Protein AF-A0A7S2EBJ3-F1 (afdb_monomer)

pLDDT: mean 84.93, std 12.0, range [32.0, 98.25]

Sequence (428 aa):
MPPTGQASFTHSSSFVRSVCSQDNLLTANGTSSCQDVCVPASGCDPLGNDAFVSDDVRSCVAYSACHTVTGDGIAPAPSNISLICSAEVVAEDPLACEEACAPAACCHADNEFERCHIKQFLTCLDYAHCQNLRNSTKVVPAPPDIDEICGIDRDNNAECISTCMEAACCLIPPDTAGSCLHSDFISCATYAWCGGLFLPPINSAVEPPPDNLTDICSLDNIFMQSENRNKCVEACEEAACCGSLIGNCFEDDPFGCMEYAPCAALPLTGGSLSHAPDNLTEMCSLETLTSAPGAGDNCANACEDAMCCVAPGDENCLDDGNFLACSEYLVCATLLIEGGGLEDPPENITDVCSWDNVQDAEGCAECRNLCNTASCCVTLGEGNCLAGNLETCAKWALSPCVLSSLCKEDEDDTPSLPPDHLPPTGQA

Foldseek 3Di:
DPPPPQQDLDDFLLRLCVLLALVLCVDPVSVVSNVVNCVSLQLLQLQDLNNPCQPPLPSSLSNLSSLVVVPPVQRFQHSCLCVCLPLVNCVVPVPSNCVSCVSPVLLQDLDPVSHCCLVRVSRSSRNLSSVSVHPPDQAHAADSRLCVQCDPPNVPRPSNVVRLVSQVLQQDQLPDPSRCCVVRVSSSSNNVSNDRSVQDNACPQFHAADSCLLVLLPPVQVVPDLVSLVVNCVSCVRLPLCPDPPNNCCSVHVSNNSNNVSSVCSLQAAAPDRAQDPCLCVLLPPCNVPPDPCSLVVNCVSCVRPVLCLDDDPSNCCVVSHVNRSVRSVSSVLNVQPCPPQDAQDPCLQVLLPPVQCVDPVSLVSNQVSLVSVVLLVDDDDSNNCSPCVVRSVNSVPGSSVCSVVRDDPPPPPPPPDDDDDDDDDDD

Organism: Trieres chinensis (NCBI:txid1514140)

Secondary structure (DSSP, 8-state):
---TT-----S-HHHHHHHTSHHHHTSHHHHHHHHHHHGGGTT--TTSTT--TTT-HHHHHHTGGGHHHHT-SPPPPPTTHHHHT-HHHHHH-HHHHHHHHGGGGGGG-SSGGG--TTTTHHHHHHTGGGGGGSTT--SPPPPTTHHHHHSTTGGG-HHHHHHHHTTGGGGS-TTSTT--TTTTHHHHHHGGGGS---PPPTTSSSPPPPTTHHHHT-HHHHHH-HHHHHHHHHHTGGGGGGG-SSS-TTTT-HHHHHHTGGGGGGGGS-TTPPPPPTTHHHHTSHHHHHHSTTHHHHHHHHHGGGGGGT--GGG-TIIIIIHHHHHHGGGGGGTS------PPPPTTHHHHTSTTTTTSHHHHHHHHHHHHTTGGGT--STT--TTTSHHHHHHHHHSGGGGGGGSPP-TT---------PPP----

Mean predicted aligned error: 12.34 Å

Radius of gyration: 32.13 Å; Cα contacts (8 Å, |Δi|>4): 613; chains: 1; bounding box: 65×88×96 Å

Structure (mmCIF, N/CA/C/O backbone):
data_AF-A0A7S2EBJ3-F1
#
_entry.id   AF-A0A7S2EBJ3-F1
#
loop_
_atom_site.group_PDB
_atom_site.id
_atom_site.type_symbol
_atom_site.label_atom_id
_atom_site.label_alt_id
_atom_site.label_comp_id
_atom_site.label_asym_id
_atom_site.label_entity_id
_atom_site.label_seq_id
_atom_site.pdbx_PDB_ins_code
_atom_site.Cartn_x
_atom_site.Cartn_y
_atom_site.Cartn_z
_atom_site.occupancy
_atom_site.B_iso_or_equiv
_atom_site.auth_seq_id
_atom_site.auth_comp_id
_atom_site.auth_asym_id
_atom_site.auth_atom_id
_atom_site.pdbx_PDB_model_num
ATOM 1 N N . MET A 1 1 ? -1.471 25.233 33.394 1.00 32.00 1 MET A N 1
ATOM 2 C CA . MET A 1 1 ? -2.023 25.456 32.046 1.00 32.00 1 MET A CA 1
ATOM 3 C C . MET A 1 1 ? -1.867 24.130 31.332 1.00 32.00 1 MET A C 1
ATOM 5 O O . MET A 1 1 ? -0.747 23.631 31.371 1.00 32.00 1 MET A O 1
ATOM 9 N N . PRO A 1 2 ? -2.944 23.503 30.833 1.00 34.84 2 PRO A N 1
ATOM 10 C CA . PRO A 1 2 ? -2.792 22.332 29.974 1.00 34.84 2 PRO A CA 1
ATOM 11 C C . PRO A 1 2 ? -1.906 22.719 28.778 1.00 34.84 2 PRO A C 1
ATOM 13 O O . PRO A 1 2 ? -1.933 23.895 28.390 1.00 34.84 2 PRO A O 1
ATOM 16 N N . PRO A 1 3 ? -1.080 21.800 28.250 1.00 45.69 3 PRO A N 1
ATOM 17 C CA . PRO A 1 3 ? -0.316 22.065 27.039 1.00 45.69 3 PRO A CA 1
ATOM 18 C C . PRO A 1 3 ? -1.287 22.554 25.958 1.00 45.69 3 PRO A C 1
ATOM 20 O O . PRO A 1 3 ? -2.321 21.941 25.697 1.00 45.69 3 PRO A O 1
ATOM 23 N N . THR A 1 4 ? -1.012 23.733 25.411 1.00 43.88 4 THR A N 1
ATOM 24 C CA . THR A 1 4 ? -1.766 24.312 24.300 1.00 43.88 4 THR A CA 1
ATOM 25 C C . THR A 1 4 ? -1.615 23.388 23.097 1.00 43.88 4 THR A C 1
ATOM 27 O O . THR A 1 4 ? -0.557 23.409 22.481 1.00 43.88 4 THR A O 1
ATOM 30 N N . GLY A 1 5 ? -2.625 22.564 22.801 1.00 57.81 5 GLY A N 1
ATOM 31 C CA . GLY A 1 5 ? -2.615 21.713 21.606 1.00 57.81 5 GLY A CA 1
ATOM 32 C C . GLY A 1 5 ? -3.406 20.406 21.669 1.00 57.81 5 GLY A C 1
ATOM 33 O O . GLY A 1 5 ? -3.623 19.823 20.619 1.00 57.81 5 GLY A O 1
ATOM 34 N N . GLN A 1 6 ? -3.873 19.938 22.835 1.00 60.25 6 GLN A N 1
ATOM 35 C CA . GLN A 1 6 ? -4.637 18.681 22.872 1.00 60.25 6 GLN A CA 1
ATOM 36 C C . GLN A 1 6 ? -5.977 18.824 22.138 1.00 60.25 6 GLN A C 1
ATOM 38 O O . GLN A 1 6 ? -6.836 19.615 22.544 1.00 60.25 6 GLN A O 1
ATOM 43 N N . ALA A 1 7 ? -6.138 18.058 21.057 1.00 65.19 7 ALA A N 1
ATOM 44 C CA . ALA A 1 7 ? -7.400 17.920 20.351 1.00 65.19 7 ALA A CA 1
ATOM 45 C C . ALA A 1 7 ? -8.466 17.393 21.322 1.00 65.19 7 ALA A C 1
ATOM 47 O O . ALA A 1 7 ? -8.258 16.422 22.046 1.00 65.19 7 ALA A O 1
ATOM 48 N N . SER A 1 8 ? -9.611 18.073 21.378 1.00 78.44 8 SER A N 1
ATOM 49 C CA . SER A 1 8 ? -10.743 17.636 22.192 1.00 78.44 8 SER A CA 1
ATOM 50 C C . SER A 1 8 ? -11.652 16.770 21.329 1.00 78.44 8 SER A C 1
ATOM 52 O O . SER A 1 8 ? -12.501 17.292 20.605 1.00 78.44 8 SER A O 1
ATOM 54 N N . PHE A 1 9 ? -11.502 15.454 21.424 1.00 82.81 9 PHE A N 1
ATOM 55 C CA . PHE A 1 9 ? -12.440 14.501 20.837 1.00 82.81 9 PHE A CA 1
ATOM 56 C C . PHE A 1 9 ? -13.727 14.508 21.671 1.00 82.81 9 PHE A C 1
ATOM 58 O O . PHE A 1 9 ? -13.716 14.208 22.863 1.00 82.81 9 PHE A O 1
ATOM 65 N N . THR A 1 10 ? -14.829 14.975 21.081 1.00 88.00 10 THR A N 1
ATOM 66 C CA . THR A 1 10 ? -16.096 15.227 21.806 1.00 88.00 10 THR A CA 1
ATOM 67 C C . THR A 1 10 ? -17.260 14.379 21.314 1.00 88.00 10 THR A C 1
ATOM 69 O O . THR A 1 10 ? -18.351 14.451 21.881 1.00 88.00 10 THR A O 1
ATOM 72 N N . HIS A 1 11 ? -17.037 13.577 20.277 1.00 90.38 11 HIS A N 1
ATOM 73 C CA . HIS A 1 11 ? -18.060 12.766 19.639 1.00 90.38 11 HIS A CA 1
ATOM 74 C C . HIS A 1 11 ? -17.779 11.279 19.843 1.00 90.38 11 HIS A C 1
ATOM 76 O O . HIS A 1 11 ? -16.619 10.873 19.850 1.00 90.38 11 HIS A O 1
ATOM 82 N N . SER A 1 12 ? -18.843 10.487 20.009 1.00 89.69 12 SER A N 1
ATOM 83 C CA . SER A 1 12 ? -18.741 9.028 19.991 1.00 89.69 12 SER A CA 1
ATOM 84 C C . SER A 1 12 ? -18.505 8.525 18.572 1.00 89.69 12 SER A C 1
ATOM 86 O O . SER A 1 12 ? -18.862 9.186 17.589 1.00 89.69 12 SER A O 1
ATOM 88 N N . SER A 1 13 ? -17.946 7.328 18.465 1.00 89.19 13 SER A N 1
ATOM 89 C CA . SER A 1 13 ? -17.693 6.669 17.184 1.00 89.19 13 SER A CA 1
ATOM 90 C C . SER A 1 13 ? -18.982 6.465 16.372 1.00 89.19 13 SER A C 1
ATOM 92 O O . SER A 1 13 ? -19.021 6.722 15.165 1.00 89.19 13 SER A O 1
ATOM 94 N N . SER A 1 14 ? -20.082 6.118 17.049 1.00 90.00 14 SER A N 1
ATOM 95 C CA . SER A 1 14 ? -21.413 5.962 16.454 1.00 90.00 14 SER A CA 1
ATOM 96 C C . SER A 1 14 ? -21.932 7.271 15.842 1.00 90.00 14 SER A C 1
ATOM 98 O O . SER A 1 14 ? -22.509 7.269 14.749 1.00 90.00 14 SER A O 1
ATOM 100 N N . PHE A 1 15 ? -21.681 8.410 16.500 1.00 93.38 15 PHE A N 1
ATOM 101 C CA . PHE A 1 15 ? -22.033 9.729 15.984 1.00 93.38 15 PHE A CA 1
ATOM 102 C C . PHE A 1 15 ? -21.209 10.071 14.744 1.00 93.38 15 PHE A C 1
ATOM 104 O O . PHE A 1 15 ? -21.789 10.474 13.733 1.00 93.38 15 PHE A O 1
ATOM 111 N N . VAL A 1 16 ? -19.885 9.889 14.798 1.00 92.69 16 VAL A N 1
ATOM 112 C CA . VAL A 1 16 ? -18.996 10.193 13.665 1.00 92.69 16 VAL A CA 1
ATOM 113 C C . VAL A 1 16 ? -19.380 9.347 12.450 1.00 92.69 16 VAL A C 1
ATOM 115 O O . VAL A 1 16 ? -19.614 9.904 11.379 1.00 92.69 16 VAL A O 1
ATOM 118 N N . ARG A 1 17 ? -19.573 8.032 12.621 1.00 91.12 17 ARG A N 1
ATOM 119 C CA . ARG A 1 17 ? -20.041 7.131 11.552 1.00 91.12 17 ARG A CA 1
ATOM 120 C C . ARG A 1 17 ? -21.394 7.524 10.985 1.00 91.12 17 ARG A C 1
ATOM 122 O O . ARG A 1 17 ? -21.595 7.457 9.778 1.00 91.12 17 ARG A O 1
ATOM 129 N N . SER A 1 18 ? -22.328 7.946 11.832 1.00 93.44 18 SER A N 1
ATOM 130 C CA . SER A 1 18 ? -23.633 8.415 11.368 1.00 93.44 18 SER A CA 1
ATOM 131 C C . SER A 1 18 ? -23.480 9.644 10.470 1.00 93.44 18 SER A C 1
ATOM 133 O O . SER A 1 18 ? -23.968 9.644 9.337 1.00 93.44 18 SER A O 1
ATOM 135 N N . VAL A 1 19 ? -22.746 10.665 10.921 1.00 95.38 19 VAL A N 1
ATOM 136 C CA . VAL A 1 19 ? -22.535 11.911 10.164 1.00 95.38 19 VAL A CA 1
ATOM 137 C C . VAL A 1 19 ? -21.748 11.670 8.872 1.00 95.38 19 VAL A C 1
ATOM 139 O O . VAL A 1 19 ? -22.113 12.226 7.837 1.00 95.38 19 VAL A O 1
ATOM 142 N N . CYS A 1 20 ? -20.727 10.815 8.916 1.00 94.81 20 CYS A N 1
ATOM 143 C CA . CYS A 1 20 ? -19.852 10.480 7.790 1.00 94.81 20 CYS A CA 1
ATOM 144 C C . CYS A 1 20 ? -20.298 9.241 6.995 1.00 94.81 20 CYS A C 1
ATOM 146 O O . CYS A 1 20 ? -19.539 8.716 6.187 1.00 94.81 20 CYS A O 1
ATOM 148 N N . SER A 1 21 ? -21.532 8.771 7.196 1.00 93.62 21 SER A N 1
ATOM 149 C CA . SER A 1 21 ? -22.077 7.639 6.443 1.00 93.62 21 SER A CA 1
ATOM 150 C C . SER A 1 21 ? -22.214 7.964 4.957 1.00 93.62 21 SER A C 1
ATOM 152 O O . SER A 1 21 ? -22.453 9.113 4.571 1.00 93.62 21 SER A O 1
ATOM 154 N N . GLN A 1 22 ? -22.136 6.928 4.118 1.00 91.81 22 GLN A N 1
ATOM 155 C CA . GLN A 1 22 ? -22.262 7.056 2.666 1.00 91.81 22 GLN A CA 1
ATOM 156 C C . GLN A 1 22 ? -23.508 7.861 2.258 1.00 91.81 22 GLN A C 1
ATOM 158 O O . GLN A 1 22 ? -23.404 8.798 1.468 1.00 91.81 22 GLN A O 1
ATOM 163 N N . ASP A 1 23 ? -24.664 7.559 2.853 1.00 91.94 23 ASP A N 1
ATOM 164 C CA . ASP A 1 23 ? -25.930 8.245 2.571 1.00 91.94 23 ASP A CA 1
ATOM 165 C C . ASP A 1 23 ? -25.875 9.746 2.886 1.00 91.94 23 ASP A C 1
ATOM 167 O O . ASP A 1 23 ? -26.394 10.568 2.124 1.00 91.94 23 ASP A O 1
ATOM 171 N N . ASN A 1 24 ? -25.222 10.127 3.987 1.00 93.56 24 ASN A N 1
ATOM 172 C CA . ASN A 1 24 ? -25.083 11.530 4.364 1.00 93.56 24 ASN A CA 1
ATOM 173 C C . ASN A 1 24 ? -24.089 12.262 3.461 1.00 93.56 24 ASN A C 1
ATOM 175 O O . ASN A 1 24 ? -24.371 13.398 3.058 1.00 93.56 24 ASN A O 1
ATOM 179 N N . LEU A 1 25 ? -22.978 11.623 3.081 1.00 93.00 25 LEU A N 1
ATOM 180 C CA . LEU A 1 25 ? -21.975 12.212 2.188 1.00 93.00 25 LEU A CA 1
ATOM 181 C C . LEU A 1 25 ? -22.533 12.534 0.793 1.00 93.00 25 LEU A C 1
ATOM 183 O O . LEU A 1 25 ? -22.094 13.503 0.177 1.00 93.00 25 LEU A O 1
ATOM 187 N N . LEU A 1 26 ? -23.562 11.818 0.325 1.00 92.19 26 LEU A N 1
ATOM 188 C CA . LEU A 1 26 ? -24.265 12.141 -0.928 1.00 92.19 26 LEU A CA 1
ATOM 189 C C . LEU A 1 26 ? -25.031 13.476 -0.879 1.00 92.19 26 LEU A C 1
ATOM 191 O O . LEU A 1 26 ? -25.482 13.979 -1.913 1.00 92.19 26 LEU A O 1
ATOM 195 N N . THR A 1 27 ? -25.195 14.072 0.304 1.00 94.06 27 THR A N 1
ATOM 196 C CA . THR A 1 27 ? -25.842 15.374 0.475 1.00 94.06 27 THR A CA 1
ATOM 197 C C . THR A 1 27 ? -24.808 16.490 0.633 1.00 94.06 27 THR A C 1
ATOM 199 O O . THR A 1 27 ? -23.794 16.342 1.313 1.00 94.06 27 THR A O 1
ATOM 202 N N . ALA A 1 28 ? -25.101 17.668 0.069 1.00 90.00 28 ALA A N 1
ATOM 203 C CA . ALA A 1 28 ? -24.218 18.834 0.188 1.00 90.00 28 ALA A CA 1
ATOM 204 C C . ALA A 1 28 ? -23.959 19.237 1.655 1.00 90.00 28 ALA A C 1
ATOM 206 O O . ALA A 1 28 ? -22.855 19.640 2.007 1.00 90.00 28 ALA A O 1
ATOM 207 N N . ASN A 1 29 ? -24.971 19.095 2.519 1.00 95.12 29 ASN A N 1
ATOM 208 C CA . ASN A 1 29 ? -24.838 19.404 3.941 1.00 95.12 29 ASN A CA 1
ATOM 209 C C . ASN A 1 29 ? -24.078 18.313 4.704 1.00 95.12 29 ASN A C 1
ATOM 211 O O . ASN A 1 29 ? -23.363 18.640 5.647 1.00 95.12 29 ASN A O 1
ATOM 215 N N . GLY A 1 30 ? -24.228 17.041 4.327 1.00 94.44 30 GLY A N 1
ATOM 216 C CA . GLY A 1 30 ? -23.576 15.932 5.018 1.00 94.44 30 GLY A CA 1
ATOM 217 C C . GLY A 1 30 ? -22.070 15.907 4.791 1.00 94.44 30 GLY A C 1
ATOM 218 O O . GLY A 1 30 ? -21.341 15.729 5.758 1.00 94.44 30 GLY A O 1
ATOM 219 N N . THR A 1 31 ? -21.589 16.231 3.582 1.00 92.31 31 THR A N 1
ATOM 220 C CA . THR A 1 31 ? -20.141 16.411 3.343 1.00 92.31 31 THR A CA 1
ATOM 221 C C . THR A 1 31 ? -19.555 17.494 4.259 1.00 92.31 31 THR A C 1
ATOM 223 O O . THR A 1 31 ? -18.574 17.244 4.952 1.00 92.31 31 THR A O 1
ATOM 226 N N . SER A 1 32 ? -20.187 18.675 4.324 1.00 94.38 32 SER A N 1
ATOM 227 C CA . SER A 1 32 ? -19.735 19.765 5.207 1.00 94.38 32 SER A CA 1
ATOM 228 C C . SER A 1 32 ? -19.814 19.377 6.685 1.00 94.38 32 SER A C 1
ATOM 230 O O . SER A 1 32 ? -18.916 19.695 7.451 1.00 94.38 32 SER A O 1
ATOM 232 N N . SER A 1 33 ? -20.873 18.669 7.086 1.00 95.62 33 SER A N 1
ATOM 233 C CA . SER A 1 33 ? -21.053 18.239 8.477 1.00 95.62 33 SER A CA 1
ATOM 234 C C . SER A 1 33 ? -20.004 17.205 8.884 1.00 95.62 33 SER A C 1
ATOM 236 O O . SER A 1 33 ? -19.474 17.283 9.987 1.00 95.62 33 SER A O 1
ATOM 238 N N . CYS A 1 34 ? -19.683 16.258 7.998 1.00 95.19 34 CYS A N 1
ATOM 239 C CA . CYS A 1 34 ? -18.615 15.291 8.226 1.00 95.19 34 CYS A CA 1
ATOM 240 C C . CYS A 1 34 ? -17.259 16.000 8.323 1.00 95.19 34 CYS A C 1
ATOM 242 O O . CYS A 1 34 ? -16.549 15.796 9.300 1.00 95.19 34 CYS A O 1
ATOM 244 N N . GLN A 1 35 ? -16.944 16.917 7.401 1.00 93.19 35 GLN A N 1
ATOM 245 C CA . GLN A 1 35 ? -15.727 17.736 7.469 1.00 93.19 35 GLN A CA 1
ATOM 246 C C . GLN A 1 35 ? -15.584 18.465 8.810 1.00 93.19 35 GLN A C 1
ATOM 248 O O . GLN A 1 35 ? -14.528 18.381 9.432 1.00 93.19 35 GLN A O 1
ATOM 253 N N . ASP A 1 36 ? -16.649 19.120 9.281 1.00 93.50 36 ASP A N 1
ATOM 254 C CA . ASP A 1 36 ? -16.650 19.854 10.550 1.00 93.50 36 ASP A CA 1
ATOM 255 C C . ASP A 1 36 ? -16.412 18.929 11.754 1.00 93.50 36 ASP A C 1
ATOM 257 O O . ASP A 1 36 ? -15.633 19.256 12.653 1.00 93.50 36 ASP A O 1
ATOM 261 N N . VAL A 1 37 ? -17.059 17.759 11.768 1.00 94.12 37 VAL A N 1
ATOM 262 C CA . VAL A 1 37 ? -16.893 16.755 12.829 1.00 94.12 37 VAL A CA 1
ATOM 263 C C . VAL A 1 37 ? -15.497 16.143 12.798 1.00 94.12 37 VAL A C 1
ATOM 265 O O . VAL A 1 37 ? -14.966 15.839 13.859 1.00 94.12 37 VAL A O 1
ATOM 268 N N . CYS A 1 38 ? -14.885 16.011 11.623 1.00 93.12 38 CYS A N 1
ATOM 269 C CA . CYS A 1 38 ? -13.584 15.376 11.431 1.00 93.12 38 CYS A CA 1
ATOM 270 C C . CYS A 1 38 ? -12.379 16.295 11.663 1.00 93.12 38 CYS A C 1
ATOM 272 O O . CYS A 1 38 ? -11.256 15.799 11.695 1.00 93.12 38 CYS A O 1
ATOM 274 N N . VAL A 1 39 ? -12.574 17.602 11.889 1.00 90.19 39 VAL A N 1
ATOM 275 C CA . VAL A 1 39 ? -11.471 18.539 12.192 1.00 90.19 39 VAL A CA 1
ATOM 276 C C . VAL A 1 39 ? -10.557 18.046 13.327 1.00 90.19 39 VAL A C 1
ATOM 278 O O . VAL A 1 39 ? -9.344 18.100 13.150 1.00 90.19 39 VAL A O 1
ATOM 281 N N . PRO A 1 40 ? -11.058 17.530 14.470 1.00 86.62 40 PRO A N 1
ATOM 282 C CA . PRO A 1 40 ? -10.191 17.024 15.538 1.00 86.62 40 PRO A CA 1
ATOM 283 C C . PRO A 1 40 ? -9.366 15.794 15.137 1.00 86.62 40 PRO A C 1
ATOM 285 O O . PRO A 1 40 ? -8.341 15.532 15.756 1.00 86.62 40 PRO A O 1
ATOM 288 N N . ALA A 1 41 ? -9.806 15.049 14.119 1.00 84.50 41 ALA A N 1
ATOM 289 C CA . ALA A 1 41 ? -9.150 13.842 13.628 1.00 84.50 41 ALA A CA 1
ATOM 290 C C . ALA A 1 41 ? -8.178 14.102 12.470 1.00 84.50 41 ALA A C 1
ATOM 292 O O . ALA A 1 41 ? -7.616 13.153 11.933 1.00 84.50 41 ALA A O 1
ATOM 293 N N . SER A 1 42 ? -7.920 15.359 12.093 1.00 81.25 42 SER A N 1
ATOM 294 C CA . SER A 1 42 ? -6.947 15.664 11.035 1.00 81.25 42 SER A CA 1
ATOM 295 C C . SER A 1 42 ? -5.528 15.177 11.361 1.00 81.25 42 SER A C 1
ATOM 297 O O . SER A 1 42 ? -4.755 14.930 10.446 1.00 81.25 42 SER A O 1
ATOM 299 N N . GLY A 1 43 ? -5.195 15.020 12.649 1.00 78.06 43 GLY A N 1
ATOM 300 C CA . GLY A 1 43 ? -3.929 14.441 13.121 1.00 78.06 43 GLY A CA 1
ATOM 301 C C . GLY A 1 43 ? -3.980 12.931 13.391 1.00 78.06 43 GLY A C 1
ATOM 302 O O . GLY A 1 43 ? -3.038 12.392 13.967 1.00 78.06 43 GLY A O 1
ATOM 303 N N . CYS A 1 44 ? -5.082 12.258 13.044 1.00 78.19 44 CYS A N 1
ATOM 304 C CA . CYS A 1 44 ? -5.231 10.809 13.194 1.00 78.19 44 CYS A CA 1
ATOM 305 C C . CYS A 1 44 ? -4.778 10.019 11.969 1.00 78.19 44 CYS A C 1
ATOM 307 O O . CYS A 1 44 ? -4.740 8.792 12.034 1.00 78.19 44 CYS A O 1
ATOM 309 N N . ASP A 1 45 ? -4.464 10.700 10.867 1.00 73.56 45 ASP A N 1
ATOM 310 C CA . ASP A 1 45 ? -3.770 10.083 9.748 1.00 73.56 45 ASP A CA 1
ATOM 311 C C . ASP A 1 45 ? -2.309 9.862 10.163 1.00 73.56 45 ASP A C 1
ATOM 313 O O . ASP A 1 45 ? -1.590 10.851 10.344 1.00 73.56 45 ASP A O 1
ATOM 317 N N . PRO A 1 46 ? -1.856 8.607 10.344 1.00 64.00 46 PRO A N 1
ATOM 318 C CA . PRO A 1 46 ? -0.461 8.344 10.670 1.00 64.00 46 PRO A CA 1
ATOM 319 C C . PRO A 1 46 ? 0.511 8.860 9.599 1.00 64.00 46 PRO A C 1
ATOM 321 O O . PRO A 1 46 ? 1.689 9.025 9.892 1.00 64.00 46 PRO A O 1
ATOM 324 N N . LEU A 1 47 ? 0.030 9.131 8.380 1.00 61.00 47 LEU A N 1
ATOM 325 C CA . LEU A 1 47 ? 0.838 9.646 7.274 1.00 61.00 47 LEU A CA 1
ATOM 326 C C . LEU A 1 47 ? 0.755 11.175 7.136 1.00 61.00 47 LEU A C 1
ATOM 328 O O . LEU A 1 47 ? 1.386 11.753 6.249 1.00 61.00 47 LEU A O 1
ATOM 332 N N . GLY A 1 48 ? -0.047 11.841 7.971 1.00 66.06 48 GLY A N 1
ATOM 333 C CA . GLY A 1 48 ? -0.200 13.290 7.964 1.00 66.06 48 GLY A CA 1
ATOM 334 C C . GLY A 1 48 ? 0.988 14.003 8.617 1.00 66.06 48 GLY A C 1
ATOM 335 O O . GLY A 1 48 ? 1.550 13.532 9.599 1.00 66.06 48 GLY A O 1
ATOM 336 N N . ASN A 1 49 ? 1.325 15.201 8.128 1.00 55.81 49 ASN A N 1
ATOM 337 C CA . ASN A 1 49 ? 2.427 16.027 8.658 1.00 55.81 49 ASN A CA 1
ATOM 338 C C . ASN A 1 49 ? 2.269 16.453 10.133 1.00 55.81 49 ASN A C 1
ATOM 340 O O . ASN A 1 49 ? 3.229 16.921 10.734 1.00 55.81 49 ASN A O 1
ATOM 344 N N . ASP A 1 50 ? 1.067 16.312 10.699 1.00 63.12 50 ASP A N 1
ATOM 345 C CA . ASP A 1 50 ? 0.721 16.693 12.073 1.00 63.12 50 ASP A CA 1
ATOM 346 C C . ASP A 1 50 ? 0.231 15.475 12.892 1.00 63.12 50 ASP A C 1
ATOM 348 O O . ASP A 1 50 ? -0.678 15.602 13.718 1.00 63.12 50 ASP A O 1
ATOM 352 N N . ALA A 1 51 ? 0.755 14.273 12.622 1.00 59.66 51 ALA A N 1
ATOM 353 C CA . ALA A 1 51 ? 0.300 13.043 13.270 1.00 59.66 51 ALA A CA 1
ATOM 354 C C . ALA A 1 51 ? 0.494 13.094 14.804 1.00 59.66 51 ALA A C 1
ATOM 356 O O . ALA A 1 51 ? 1.611 13.158 15.309 1.00 59.66 51 ALA A O 1
ATOM 357 N N . PHE A 1 52 ? -0.611 13.023 15.558 1.00 66.69 52 PHE A N 1
ATOM 358 C CA . PHE A 1 52 ? -0.627 12.822 17.020 1.00 66.69 52 PHE A CA 1
ATOM 359 C C . PHE A 1 52 ? -1.243 11.471 17.393 1.00 66.69 52 PHE A C 1
ATOM 361 O O . PHE A 1 52 ? -1.712 11.286 18.520 1.00 66.69 52 PHE A O 1
ATOM 368 N N . VAL A 1 53 ? -1.261 10.516 16.454 1.00 62.59 53 VAL A N 1
ATOM 369 C CA . VAL A 1 53 ? -1.763 9.146 16.674 1.00 62.59 53 VAL A CA 1
ATOM 370 C C . VAL A 1 53 ? -1.172 8.547 17.961 1.00 62.59 53 VAL A C 1
ATOM 372 O O . VAL A 1 53 ? -1.837 7.768 18.643 1.00 62.59 53 VAL A O 1
ATOM 375 N N . SER A 1 54 ? 0.025 8.996 18.345 1.00 57.25 54 SER A N 1
ATOM 376 C CA . SER A 1 54 ? 0.748 8.601 19.546 1.00 57.25 54 SER A CA 1
ATOM 377 C C . SER A 1 54 ? 0.036 8.797 20.873 1.00 57.25 54 SER A C 1
ATOM 379 O O . SER A 1 54 ? 0.167 7.964 21.772 1.00 57.25 54 SER A O 1
ATOM 381 N N . ASP A 1 55 ? -0.697 9.895 21.018 1.00 65.62 55 ASP A N 1
ATOM 382 C CA . ASP A 1 55 ? -1.153 10.330 22.335 1.00 65.62 55 ASP A CA 1
ATOM 383 C C . ASP A 1 55 ? -2.541 9.770 22.662 1.00 65.62 55 ASP A C 1
ATOM 385 O O . ASP A 1 55 ? -2.885 9.627 23.840 1.00 65.62 55 ASP A O 1
ATOM 389 N N . ASP A 1 56 ? -3.331 9.423 21.636 1.00 77.81 56 ASP A N 1
ATOM 390 C CA . ASP A 1 56 ? -4.683 8.896 21.814 1.00 77.81 56 ASP A CA 1
ATOM 391 C C . ASP A 1 56 ? -5.210 8.080 20.613 1.00 77.81 56 ASP A C 1
ATOM 393 O O . ASP A 1 56 ? -6.198 8.439 19.964 1.00 77.81 56 ASP A O 1
ATOM 397 N N . VAL A 1 57 ? -4.596 6.918 20.349 1.00 79.25 57 VAL A N 1
ATOM 398 C CA . VAL A 1 57 ? -5.079 5.938 19.349 1.00 79.25 57 VAL A CA 1
ATOM 399 C C . VAL A 1 57 ? -6.579 5.636 19.511 1.00 79.25 57 VAL A C 1
ATOM 401 O O . VAL A 1 57 ? -7.276 5.421 18.522 1.00 79.25 57 VAL A O 1
ATOM 404 N N . ARG A 1 58 ? -7.113 5.656 20.743 1.00 84.00 58 ARG A N 1
ATOM 405 C CA . ARG A 1 58 ? -8.538 5.375 21.014 1.00 84.00 58 ARG A CA 1
ATOM 406 C C . ARG A 1 58 ? -9.443 6.384 20.330 1.00 84.00 58 ARG A C 1
ATOM 408 O O . ARG A 1 58 ? -10.433 6.007 19.698 1.00 84.00 58 ARG A O 1
ATOM 415 N N . SER A 1 59 ? -9.076 7.653 20.447 1.00 84.81 59 SER A N 1
ATOM 416 C CA . SER A 1 59 ? -9.777 8.740 19.787 1.00 84.81 59 SER A CA 1
ATOM 417 C C . SER A 1 59 ? -9.671 8.631 18.269 1.00 84.81 59 SER A C 1
ATOM 419 O O . SER A 1 59 ? -10.676 8.793 17.585 1.00 84.81 59 SER A O 1
ATOM 421 N N . CYS A 1 60 ? -8.517 8.243 17.725 1.00 85.75 60 CYS A N 1
ATOM 422 C CA . CYS A 1 60 ? -8.381 8.050 16.280 1.00 85.75 60 CYS A CA 1
ATOM 423 C C . CYS A 1 60 ? -9.221 6.889 15.734 1.00 85.75 60 CYS A C 1
ATOM 425 O O . CYS A 1 60 ? -9.850 7.032 14.686 1.00 85.75 60 CYS A O 1
ATOM 427 N N . VAL A 1 61 ? -9.333 5.781 16.471 1.00 87.06 61 VAL A N 1
ATOM 428 C CA . VAL A 1 61 ? -10.222 4.662 16.109 1.00 87.06 61 VAL A CA 1
ATOM 429 C C . VAL A 1 61 ? -11.685 5.113 16.039 1.00 87.06 61 VAL A C 1
ATOM 431 O O . VAL A 1 61 ? -12.389 4.769 15.086 1.00 87.06 61 VAL A O 1
ATOM 434 N N . ALA A 1 62 ? -12.133 5.935 16.995 1.00 87.62 62 ALA A N 1
ATOM 435 C CA . ALA A 1 62 ? -13.498 6.467 17.009 1.00 87.62 62 ALA A CA 1
ATOM 436 C C . ALA A 1 62 ? -13.804 7.376 15.803 1.00 87.62 62 ALA A C 1
ATOM 438 O O . ALA A 1 62 ? -14.962 7.530 15.423 1.00 87.62 62 ALA A O 1
ATOM 439 N N . TYR A 1 63 ? -12.773 7.942 15.177 1.00 90.25 63 TYR A N 1
ATOM 440 C CA . TYR A 1 63 ? -12.891 8.833 14.027 1.00 90.25 63 TYR A CA 1
ATOM 441 C C . TYR A 1 63 ? -12.472 8.173 12.705 1.00 90.25 63 TYR A C 1
ATOM 443 O O . TYR A 1 63 ? -12.317 8.868 11.707 1.00 90.25 63 TYR A O 1
ATOM 451 N N . SER A 1 64 ? -12.333 6.844 12.655 1.00 91.06 64 SER A N 1
ATOM 452 C CA . SER A 1 64 ? -11.920 6.109 11.445 1.00 91.06 64 SER A CA 1
ATOM 453 C C . SER A 1 64 ? -12.720 6.487 10.188 1.00 91.06 64 SER A C 1
ATOM 455 O O . SER A 1 64 ? -12.109 6.769 9.162 1.00 91.06 64 SER A O 1
ATOM 457 N N . ALA A 1 65 ? -14.047 6.647 10.280 1.00 92.06 65 ALA A N 1
ATOM 458 C CA . ALA A 1 65 ? -14.922 7.071 9.170 1.00 92.06 65 ALA A CA 1
ATOM 459 C C . ALA A 1 65 ? -14.570 8.441 8.538 1.00 92.06 65 ALA A C 1
ATOM 461 O O . ALA A 1 65 ? -15.019 8.766 7.433 1.00 92.06 65 ALA A O 1
ATOM 462 N N . CYS A 1 66 ? -13.748 9.253 9.210 1.00 92.44 66 CYS A N 1
ATOM 463 C CA . CYS A 1 66 ? -13.234 10.513 8.679 1.00 92.44 66 CYS A CA 1
ATOM 464 C C . CYS A 1 66 ? -12.224 10.340 7.539 1.00 92.44 66 CYS A C 1
ATOM 466 O O . CYS A 1 66 ? -11.928 11.329 6.867 1.00 92.44 66 CYS A O 1
ATOM 468 N N . HIS A 1 67 ? -11.729 9.122 7.281 1.00 90.00 67 HIS A N 1
ATOM 469 C CA . HIS A 1 67 ? -10.828 8.837 6.155 1.00 90.00 67 HIS A CA 1
ATOM 470 C C . HIS A 1 67 ? -11.411 9.317 4.810 1.00 90.00 67 HIS A C 1
ATOM 472 O O . HIS A 1 67 ? -10.705 9.810 3.941 1.00 90.00 67 HIS A O 1
ATOM 478 N N . THR A 1 68 ? -12.736 9.305 4.669 1.00 86.19 68 THR A N 1
ATOM 479 C CA . THR A 1 68 ? -13.429 9.783 3.463 1.00 86.19 68 THR A CA 1
ATOM 480 C C . THR A 1 68 ? -13.183 11.254 3.130 1.00 86.19 68 THR A C 1
ATOM 482 O O . THR A 1 68 ? -13.284 11.661 1.971 1.00 86.19 68 THR A O 1
ATOM 485 N N . VAL A 1 69 ? -12.857 12.072 4.135 1.00 85.06 69 VAL A N 1
ATOM 486 C CA . VAL A 1 69 ? -12.573 13.501 3.967 1.00 85.06 69 VAL A CA 1
ATOM 487 C C . VAL A 1 69 ? -11.153 13.733 3.448 1.00 85.06 69 VAL A C 1
ATOM 489 O O . VAL A 1 69 ? -10.917 14.745 2.785 1.00 85.06 69 VAL A O 1
ATOM 492 N N . THR A 1 70 ? -10.217 12.810 3.698 1.00 75.75 70 THR A N 1
ATOM 493 C CA . THR A 1 70 ? -8.813 12.949 3.273 1.00 75.75 70 THR A CA 1
ATOM 494 C C . THR A 1 70 ? -8.607 12.627 1.791 1.00 75.75 70 THR A C 1
ATOM 496 O O . THR A 1 70 ? -7.560 12.951 1.236 1.00 75.75 70 THR A O 1
ATOM 499 N N . GLY A 1 71 ? -9.634 12.102 1.108 1.00 73.44 71 GLY A N 1
ATOM 500 C CA . GLY A 1 71 ? -9.637 11.948 -0.347 1.00 73.44 71 GLY A CA 1
ATOM 501 C C . GLY A 1 71 ? -8.879 10.719 -0.847 1.00 73.44 71 GLY A C 1
ATOM 502 O O . GLY A 1 71 ? -8.435 10.715 -1.994 1.00 73.44 71 GLY A O 1
ATOM 503 N N . ASP A 1 72 ? -8.776 9.672 -0.025 1.00 78.06 72 ASP A N 1
ATOM 504 C CA . ASP A 1 72 ? -8.217 8.362 -0.399 1.00 78.06 72 ASP A CA 1
ATOM 505 C C . ASP A 1 72 ? -8.971 7.674 -1.560 1.00 78.06 72 ASP A C 1
ATOM 507 O O . ASP A 1 72 ? -8.479 6.712 -2.149 1.00 78.06 72 ASP A O 1
ATOM 511 N N . GLY A 1 73 ? -10.154 8.186 -1.917 1.00 84.50 73 GLY A N 1
ATOM 512 C CA . GLY A 1 73 ? -10.988 7.687 -3.005 1.00 84.50 73 GLY A CA 1
ATOM 513 C C . GLY A 1 73 ? -11.785 6.436 -2.637 1.00 84.50 73 GLY A C 1
ATOM 514 O O . GLY A 1 73 ? -12.487 5.902 -3.500 1.00 84.50 73 GLY A O 1
ATOM 515 N N . ILE A 1 74 ? -11.714 5.987 -1.380 1.00 91.00 74 ILE A N 1
ATOM 516 C CA . ILE A 1 74 ? -12.462 4.836 -0.880 1.00 91.00 74 ILE A CA 1
ATOM 517 C C . ILE A 1 74 ? -13.722 5.341 -0.176 1.00 91.00 74 ILE A C 1
ATOM 519 O O . ILE A 1 74 ? -13.689 6.226 0.676 1.00 91.00 74 ILE A O 1
ATOM 523 N N . ALA A 1 75 ? -14.872 4.793 -0.569 1.00 91.94 75 ALA A N 1
ATOM 524 C CA . ALA A 1 75 ? -16.146 5.116 0.067 1.00 91.94 75 ALA A CA 1
ATOM 525 C C . ALA A 1 75 ? -16.122 4.712 1.557 1.00 91.94 75 ALA A C 1
ATOM 527 O O . ALA A 1 75 ? -15.472 3.719 1.881 1.00 91.94 75 ALA A O 1
ATOM 528 N N . PRO A 1 76 ? -16.844 5.408 2.456 1.00 92.50 76 PRO A N 1
ATOM 529 C CA . PRO A 1 76 ? -16.948 4.969 3.851 1.00 92.50 76 PRO A CA 1
ATOM 530 C C . PRO A 1 76 ? -17.575 3.582 3.926 1.00 92.50 76 PRO A C 1
ATOM 532 O O . PRO A 1 76 ? -18.386 3.219 3.063 1.00 92.50 76 PRO A O 1
ATOM 535 N N . ALA A 1 77 ? -17.265 2.849 4.991 1.00 95.50 77 ALA A N 1
ATOM 536 C CA . ALA A 1 77 ? -17.931 1.588 5.254 1.00 95.50 77 ALA A CA 1
ATOM 537 C C . ALA A 1 77 ? -19.456 1.797 5.381 1.00 95.50 77 ALA A C 1
ATOM 539 O O . ALA A 1 77 ? -19.913 2.797 5.954 1.00 95.50 77 ALA A O 1
ATOM 540 N N . PRO A 1 78 ? -20.285 0.858 4.886 1.00 94.88 78 PRO A N 1
ATOM 541 C CA . PRO A 1 78 ? -21.714 0.881 5.165 1.00 94.88 78 PRO A CA 1
ATOM 542 C C . PRO A 1 78 ? -21.971 0.931 6.676 1.00 94.88 78 PRO A C 1
ATOM 544 O O . PRO A 1 78 ? -21.341 0.215 7.452 1.00 94.88 78 PRO A O 1
ATOM 547 N N . SER A 1 79 ? -22.945 1.725 7.126 1.00 91.94 79 SER A N 1
ATOM 548 C CA . SER A 1 79 ? -23.217 1.894 8.566 1.00 91.94 79 SER A CA 1
ATOM 549 C C . SER A 1 79 ? -23.629 0.596 9.277 1.00 91.94 79 SER A C 1
ATOM 551 O O . SER A 1 79 ? -23.615 0.522 10.501 1.00 91.94 79 SER A O 1
ATOM 553 N N . ASN A 1 80 ? -24.037 -0.419 8.514 1.00 94.25 80 ASN A N 1
ATOM 554 C CA . ASN A 1 80 ? -24.395 -1.754 8.979 1.00 94.25 80 ASN A CA 1
ATOM 555 C C . ASN A 1 80 ? -23.326 -2.812 8.652 1.00 94.25 80 ASN A C 1
ATOM 557 O O . ASN A 1 80 ? -23.638 -4.001 8.705 1.00 94.25 80 ASN A O 1
ATOM 561 N N . ILE A 1 81 ? -22.088 -2.417 8.330 1.00 96.12 81 ILE A N 1
ATOM 562 C CA . ILE A 1 81 ? -21.009 -3.361 8.008 1.00 96.12 81 ILE A CA 1
ATOM 563 C C . ILE A 1 81 ? -20.758 -4.356 9.146 1.00 96.12 81 ILE A C 1
ATOM 565 O O . ILE A 1 81 ? -20.521 -5.526 8.884 1.00 96.12 81 ILE A O 1
ATOM 569 N N . SER A 1 82 ? -20.913 -3.940 10.407 1.00 96.19 82 SER A N 1
ATOM 570 C CA . SER A 1 82 ? -20.795 -4.824 11.575 1.00 96.19 82 SER A CA 1
ATOM 571 C C . SER A 1 82 ? -21.844 -5.936 11.611 1.00 96.19 82 SER A C 1
ATOM 573 O O . SER A 1 82 ? -21.576 -7.022 12.116 1.00 96.19 82 SER A O 1
ATOM 575 N N . LEU A 1 83 ? -23.030 -5.675 11.057 1.00 96.50 83 LEU A N 1
ATOM 576 C CA . LEU A 1 83 ? -24.115 -6.644 10.951 1.00 96.50 83 LEU A CA 1
ATOM 577 C C . LEU A 1 83 ? -23.935 -7.546 9.726 1.00 96.50 83 LEU A C 1
ATOM 579 O O . LEU A 1 83 ? -24.105 -8.752 9.843 1.00 96.50 83 LEU A O 1
ATOM 583 N N . ILE A 1 84 ? -23.605 -6.968 8.565 1.00 97.62 84 ILE A N 1
ATOM 584 C CA . ILE A 1 84 ? -23.410 -7.724 7.314 1.00 97.62 84 ILE A CA 1
ATOM 585 C C . ILE A 1 84 ? -22.199 -8.654 7.436 1.00 97.62 84 ILE A C 1
ATOM 587 O O . ILE A 1 84 ? -22.244 -9.796 6.997 1.00 97.62 84 ILE A O 1
ATOM 591 N N . CYS A 1 85 ? -21.126 -8.165 8.050 1.00 97.88 85 CYS A N 1
ATOM 592 C CA . CYS A 1 85 ? -19.867 -8.877 8.204 1.00 97.88 85 CYS A CA 1
ATOM 593 C C . CYS A 1 85 ? -19.684 -9.445 9.614 1.00 97.88 85 CYS A C 1
ATOM 595 O O . CYS A 1 85 ? -18.551 -9.582 10.072 1.00 97.88 85 CYS A O 1
ATOM 597 N N . SER A 1 86 ? -20.765 -9.760 10.338 1.00 96.69 86 SER A N 1
ATOM 598 C CA . SER A 1 86 ? -20.634 -10.495 11.603 1.00 96.69 86 SER A CA 1
ATOM 599 C C . SER A 1 86 ? -20.097 -11.905 11.333 1.00 96.69 86 SER A C 1
ATOM 601 O O . SER A 1 86 ? -20.314 -12.458 10.254 1.00 96.69 86 SER A O 1
ATOM 603 N N . ALA A 1 87 ? -19.399 -12.505 12.300 1.00 95.06 87 ALA A N 1
ATOM 604 C CA . ALA A 1 87 ? -18.836 -13.846 12.128 1.00 95.06 87 ALA A CA 1
ATOM 605 C C . ALA A 1 87 ? -19.921 -14.892 11.800 1.00 95.06 87 ALA A C 1
ATOM 607 O O . ALA A 1 87 ? -19.698 -15.799 11.001 1.00 95.06 87 ALA A O 1
ATOM 608 N N . GLU A 1 88 ? -21.114 -14.740 12.379 1.00 96.44 88 GLU A N 1
ATOM 609 C CA . GLU A 1 88 ? -22.273 -15.594 12.118 1.00 96.44 88 GLU A CA 1
ATOM 610 C C . GLU A 1 88 ? -22.804 -15.414 10.695 1.00 96.44 88 GLU A C 1
ATOM 612 O O . GLU A 1 88 ? -23.061 -16.405 10.017 1.00 96.44 88 GLU A O 1
ATOM 617 N N . VAL A 1 89 ? -22.947 -14.167 10.231 1.00 97.19 89 VAL A N 1
ATOM 618 C CA . VAL A 1 89 ? -23.470 -13.883 8.887 1.00 97.19 89 VAL A CA 1
ATOM 619 C C . VAL A 1 89 ? -22.475 -14.315 7.816 1.00 97.19 89 VAL A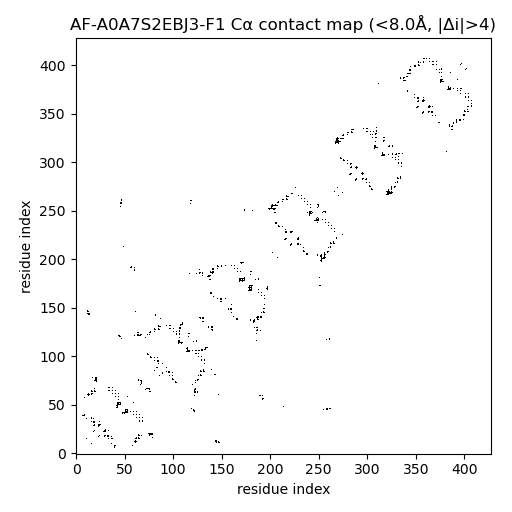 C 1
ATOM 621 O O . VAL A 1 89 ? -22.881 -14.969 6.864 1.00 97.19 89 VAL A O 1
ATOM 624 N N . VAL A 1 90 ? -21.177 -14.052 7.993 1.00 96.94 90 VAL A N 1
ATOM 625 C CA . VAL A 1 90 ? -20.132 -14.480 7.043 1.00 96.94 90 VAL A CA 1
ATOM 626 C C . VAL A 1 90 ? -20.071 -16.006 6.919 1.00 96.94 90 VAL A C 1
ATOM 628 O O . VAL A 1 90 ? -19.850 -16.525 5.826 1.00 96.94 90 VAL A O 1
ATOM 631 N N . ALA A 1 91 ? -20.307 -16.743 8.009 1.00 95.81 91 ALA A N 1
ATOM 632 C CA . ALA A 1 91 ? -20.359 -18.204 7.970 1.00 95.81 91 ALA A CA 1
ATOM 633 C C . ALA A 1 91 ? -21.560 -18.751 7.169 1.00 95.81 91 ALA A C 1
ATOM 635 O O . ALA A 1 91 ? -21.498 -19.881 6.677 1.00 95.81 91 ALA A O 1
ATOM 636 N N . GLU A 1 92 ? -22.645 -17.980 7.047 1.00 97.31 92 GLU A N 1
ATOM 637 C CA . GLU A 1 92 ? -23.856 -18.359 6.309 1.00 97.31 92 GLU A CA 1
ATOM 638 C C . GLU A 1 92 ? -23.876 -17.821 4.866 1.00 97.31 92 GLU A C 1
ATOM 640 O O . GLU A 1 92 ? -24.236 -18.561 3.947 1.00 97.31 92 GLU A O 1
ATOM 645 N N . ASP A 1 93 ? -23.493 -16.558 4.666 1.00 97.19 93 ASP A N 1
ATOM 646 C CA . ASP A 1 93 ? -23.513 -15.826 3.395 1.00 97.19 93 ASP A CA 1
ATOM 647 C C . ASP A 1 93 ? -22.327 -14.838 3.302 1.00 97.19 93 ASP A C 1
ATOM 649 O O . ASP A 1 93 ? -22.476 -13.639 3.564 1.00 97.19 93 ASP A O 1
ATOM 653 N N . PRO A 1 94 ? -21.125 -15.313 2.924 1.00 97.06 94 PRO A N 1
ATOM 654 C CA . PRO A 1 94 ? -19.951 -14.450 2.811 1.00 97.06 94 PRO A CA 1
ATOM 655 C C . PRO A 1 94 ? -20.086 -13.414 1.687 1.00 97.06 94 PRO A C 1
ATOM 657 O O . PRO A 1 94 ? -19.485 -12.346 1.779 1.00 97.06 94 PRO A O 1
ATOM 660 N N . LEU A 1 95 ? -20.908 -13.678 0.661 1.00 97.94 95 LEU A N 1
ATOM 661 C CA . LEU A 1 95 ? -21.001 -12.843 -0.539 1.00 97.94 95 LEU A CA 1
ATOM 662 C C . LEU A 1 95 ? -21.509 -11.432 -0.218 1.00 97.94 95 LEU A C 1
ATOM 664 O O . LEU A 1 95 ? -20.979 -10.452 -0.735 1.00 97.94 95 LEU A O 1
ATOM 668 N N . ALA A 1 96 ? -22.500 -11.311 0.668 1.00 97.69 96 ALA A N 1
ATOM 669 C CA . ALA A 1 96 ? -23.011 -10.007 1.085 1.00 97.69 96 ALA A CA 1
ATOM 670 C C . ALA A 1 96 ? -21.929 -9.157 1.777 1.00 97.69 96 ALA A C 1
ATOM 672 O O . ALA A 1 96 ? -21.868 -7.942 1.580 1.00 97.69 96 ALA A O 1
ATOM 673 N N . CYS A 1 97 ? 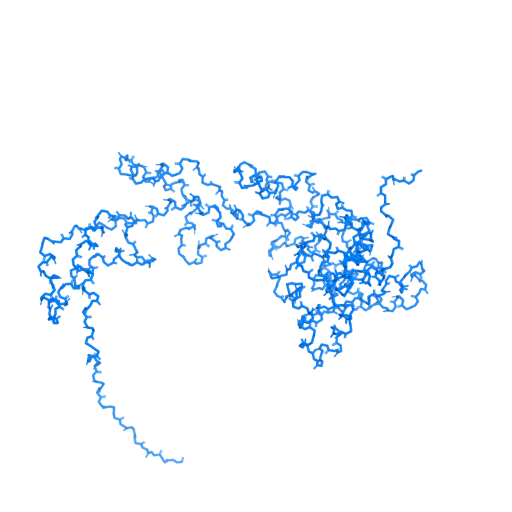-21.064 -9.796 2.570 1.00 98.25 97 CYS A N 1
ATOM 674 C CA . CYS A 1 97 ? -19.936 -9.123 3.199 1.00 98.25 97 CYS A CA 1
ATOM 675 C C . CYS A 1 97 ? -18.837 -8.788 2.179 1.00 98.25 97 CYS A C 1
ATOM 677 O O . CYS A 1 97 ? -18.359 -7.659 2.173 1.00 98.25 97 CYS A O 1
ATOM 679 N N . GLU A 1 98 ? -18.492 -9.698 1.263 1.00 97.81 98 GLU A N 1
ATOM 680 C CA . GLU A 1 98 ? -17.536 -9.433 0.175 1.00 97.81 98 GLU A CA 1
ATOM 681 C C . GLU A 1 98 ? -17.955 -8.228 -0.679 1.00 97.81 98 GLU A C 1
ATOM 683 O O . GLU A 1 98 ? -17.137 -7.351 -0.955 1.00 97.81 98 GLU A O 1
ATOM 688 N N . GLU A 1 99 ? -19.236 -8.130 -1.047 1.00 97.81 99 GLU A N 1
ATOM 689 C CA . GLU A 1 99 ? -19.772 -6.989 -1.799 1.00 97.81 99 GLU A CA 1
ATOM 690 C C . GLU A 1 99 ? -19.667 -5.676 -1.011 1.00 97.81 99 GLU A C 1
ATOM 692 O O . GLU A 1 99 ? -19.281 -4.647 -1.572 1.00 97.81 99 GLU A O 1
ATOM 697 N N . ALA A 1 100 ? -19.972 -5.702 0.290 1.00 97.25 100 ALA A N 1
ATOM 698 C CA . ALA A 1 100 ? -19.850 -4.536 1.163 1.00 97.25 100 ALA A CA 1
ATOM 699 C C . ALA A 1 100 ? -18.386 -4.114 1.382 1.00 97.25 100 ALA A C 1
ATOM 701 O O . ALA A 1 100 ? -18.106 -2.924 1.519 1.00 97.25 100 ALA A O 1
ATOM 702 N N . CYS A 1 101 ? -17.462 -5.076 1.398 1.00 98.12 101 CYS A N 1
ATOM 703 C CA . CYS A 1 101 ? -16.035 -4.881 1.647 1.00 98.12 101 CYS A CA 1
ATOM 704 C C . CYS A 1 101 ? -15.210 -4.611 0.383 1.00 98.12 101 CYS A C 1
ATOM 706 O O . CYS A 1 101 ? -14.066 -4.173 0.492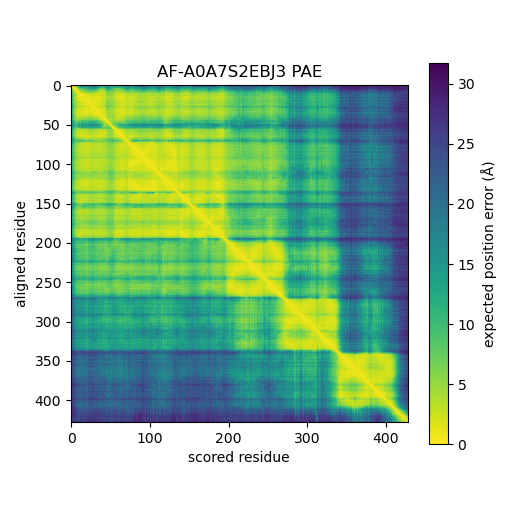 1.00 98.12 101 CYS A O 1
ATOM 708 N N . ALA A 1 102 ? -15.781 -4.807 -0.810 1.00 97.31 102 ALA A N 1
ATOM 709 C CA . ALA A 1 102 ? -15.095 -4.635 -2.090 1.00 97.31 102 ALA A CA 1
ATOM 710 C C . ALA A 1 102 ? -14.331 -3.299 -2.249 1.00 97.31 102 ALA A C 1
ATOM 712 O O . ALA A 1 102 ? -13.217 -3.337 -2.777 1.00 97.31 102 ALA A O 1
ATOM 713 N N . PRO A 1 103 ? -14.835 -2.132 -1.782 1.00 96.31 103 PRO A N 1
ATOM 714 C CA . PRO A 1 103 ? -14.089 -0.871 -1.871 1.00 96.31 103 PRO A CA 1
ATOM 715 C C . PRO A 1 103 ? -12.756 -0.873 -1.109 1.00 96.31 103 PRO A C 1
ATOM 717 O O . PRO A 1 103 ? -11.852 -0.126 -1.472 1.00 96.31 103 PRO A O 1
ATOM 720 N N . ALA A 1 104 ? -12.636 -1.709 -0.077 1.00 96.31 104 ALA A N 1
ATOM 721 C CA . ALA A 1 104 ? -11.476 -1.816 0.800 1.00 96.31 104 ALA A CA 1
ATOM 722 C C . ALA A 1 104 ? -10.927 -3.255 0.834 1.00 96.31 104 ALA A C 1
ATOM 724 O O . ALA A 1 104 ? -10.434 -3.712 1.866 1.00 96.31 104 ALA A O 1
ATOM 725 N N . ALA A 1 105 ? -10.994 -3.983 -0.289 1.00 96.75 105 ALA A N 1
ATOM 726 C CA . ALA A 1 105 ? -10.589 -5.391 -0.361 1.00 96.75 105 ALA A CA 1
ATOM 727 C C . ALA A 1 105 ? -9.142 -5.634 0.113 1.00 96.75 105 ALA A C 1
ATOM 729 O O . ALA A 1 105 ? -8.847 -6.635 0.767 1.00 96.75 105 ALA A O 1
ATOM 730 N N . CYS A 1 106 ? -8.245 -4.673 -0.137 1.00 95.44 106 CYS A N 1
ATOM 731 C CA . CYS A 1 106 ? -6.862 -4.726 0.337 1.00 95.44 106 CYS A CA 1
ATOM 732 C C . CYS A 1 106 ? -6.756 -4.759 1.871 1.00 95.44 106 CYS A C 1
ATOM 734 O O . CYS A 1 106 ? -5.798 -5.298 2.413 1.00 95.44 106 CYS A O 1
ATOM 736 N N . CYS A 1 107 ? -7.736 -4.242 2.616 1.00 95.50 107 CYS A N 1
ATOM 737 C CA . CYS A 1 107 ? -7.696 -4.265 4.075 1.00 95.50 107 CYS A CA 1
ATOM 738 C C . CYS A 1 107 ? -7.852 -5.678 4.643 1.00 95.50 107 CYS A C 1
ATOM 740 O O . CYS A 1 107 ? -7.409 -5.921 5.763 1.00 95.50 107 CYS A O 1
ATOM 742 N N . HIS A 1 108 ? -8.447 -6.620 3.910 1.00 95.06 108 HIS A N 1
ATOM 743 C CA . HIS A 1 108 ? -8.693 -7.985 4.383 1.00 95.06 108 HIS A CA 1
ATOM 744 C C . HIS A 1 108 ? -8.076 -9.055 3.468 1.00 95.06 108 HIS A C 1
ATOM 746 O O . HIS A 1 108 ? -8.529 -10.199 3.458 1.00 95.06 108 HIS A O 1
ATOM 752 N N . ALA A 1 109 ? -7.038 -8.704 2.705 1.00 94.00 109 ALA A N 1
ATOM 753 C CA . ALA A 1 109 ? -6.297 -9.678 1.917 1.00 94.00 109 ALA A CA 1
ATOM 754 C C . ALA A 1 109 ? -5.588 -10.701 2.826 1.00 94.00 109 ALA A C 1
ATOM 756 O O . ALA A 1 109 ? -4.953 -10.344 3.827 1.00 94.00 109 ALA A O 1
ATOM 757 N N . ASP A 1 110 ? -5.677 -11.988 2.475 1.00 88.19 110 ASP A N 1
ATOM 758 C CA . ASP A 1 110 ? -4.951 -13.050 3.184 1.00 88.19 110 ASP A CA 1
ATOM 759 C C . ASP A 1 110 ? -3.432 -12.879 2.992 1.00 88.19 110 ASP A C 1
ATOM 761 O O . ASP A 1 110 ? -2.668 -13.065 3.942 1.00 88.19 110 ASP A O 1
ATOM 765 N N . ASN A 1 111 ? -3.012 -12.441 1.799 1.00 84.44 111 ASN A N 1
ATOM 766 C CA . ASN A 1 111 ? -1.624 -12.156 1.454 1.00 84.44 111 ASN A CA 1
ATOM 767 C C . ASN A 1 111 ? -1.151 -10.824 2.062 1.00 84.44 111 ASN A C 1
ATOM 769 O O . ASN A 1 111 ? -1.737 -9.778 1.800 1.00 84.44 111 ASN A O 1
ATOM 773 N N . GLU A 1 112 ? -0.061 -10.850 2.831 1.00 78.69 112 GLU A N 1
ATOM 774 C CA . GLU A 1 112 ? 0.517 -9.664 3.477 1.00 78.69 112 GLU A CA 1
ATOM 775 C C . GLU A 1 112 ? 0.953 -8.581 2.484 1.00 78.69 112 GLU A C 1
ATOM 777 O O . GLU A 1 112 ? 0.782 -7.402 2.780 1.00 78.69 112 GLU A O 1
ATOM 782 N N . PHE A 1 113 ? 1.413 -8.950 1.283 1.00 76.19 113 PHE A N 1
ATOM 783 C CA . PHE A 1 113 ? 1.818 -7.981 0.252 1.00 76.19 113 PHE A CA 1
ATOM 784 C C . PHE A 1 113 ? 0.648 -7.198 -0.348 1.00 76.19 113 PHE A C 1
ATOM 786 O O . PHE A 1 113 ? 0.827 -6.100 -0.869 1.00 76.19 113 PHE A O 1
ATOM 793 N N . GLU A 1 114 ? -0.553 -7.768 -0.294 1.00 84.88 114 GLU A N 1
ATOM 794 C CA . GLU A 1 114 ? -1.770 -7.131 -0.797 1.00 84.88 114 GLU A CA 1
ATOM 795 C C . GLU A 1 114 ? -2.440 -6.271 0.282 1.00 84.88 114 GLU A C 1
ATOM 797 O O . GLU A 1 114 ? -3.371 -5.518 -0.017 1.00 84.88 114 GLU A O 1
ATOM 802 N N . ARG A 1 115 ? -1.967 -6.352 1.536 1.00 86.19 115 ARG A N 1
ATOM 803 C CA . ARG A 1 115 ? -2.526 -5.576 2.639 1.00 86.19 115 ARG A CA 1
ATOM 804 C C . ARG A 1 115 ? -2.119 -4.117 2.538 1.00 86.19 115 ARG A C 1
ATOM 806 O O . ARG A 1 115 ? -0.947 -3.762 2.492 1.00 86.19 115 ARG A O 1
ATOM 813 N N . CYS A 1 116 ? -3.114 -3.243 2.596 1.00 89.25 116 CYS A N 1
ATOM 814 C CA . CYS A 1 116 ? -2.924 -1.795 2.549 1.00 89.25 116 CYS A CA 1
ATOM 815 C C . CYS A 1 116 ? -2.939 -1.133 3.938 1.00 89.25 116 CYS A C 1
ATOM 817 O O . CYS A 1 116 ? -3.088 0.083 4.020 1.00 89.25 116 CYS A O 1
ATOM 819 N N . HIS A 1 117 ? -2.765 -1.897 5.029 1.00 86.81 117 HIS A N 1
ATOM 820 C CA . HIS A 1 117 ? -2.915 -1.408 6.413 1.00 86.81 117 HIS A CA 1
ATOM 821 C C . HIS A 1 117 ? -2.066 -0.175 6.722 1.00 86.81 117 HIS A C 1
ATOM 823 O O . HIS A 1 117 ? -2.550 0.719 7.399 1.00 86.81 117 HIS A O 1
ATOM 829 N N . ILE A 1 118 ? -0.839 -0.101 6.199 1.00 78.50 118 ILE A N 1
ATOM 830 C CA . ILE A 1 118 ? 0.062 1.042 6.420 1.00 78.50 118 ILE A CA 1
ATOM 831 C C . ILE A 1 118 ? -0.432 2.281 5.666 1.00 78.50 118 ILE A C 1
ATOM 833 O O . ILE A 1 118 ? -0.456 3.379 6.209 1.00 78.50 118 ILE A O 1
ATOM 837 N N . LYS A 1 119 ? -0.847 2.107 4.406 1.00 80.31 119 LYS A N 1
ATOM 838 C CA . LYS A 1 119 ? -1.229 3.222 3.525 1.00 80.31 119 LYS A CA 1
ATOM 839 C C . LYS A 1 119 ? -2.637 3.746 3.798 1.00 80.31 119 LYS A C 1
ATOM 841 O O . LYS A 1 119 ? -2.937 4.887 3.473 1.00 80.31 119 LYS A O 1
ATOM 846 N N . GLN A 1 120 ? -3.510 2.890 4.320 1.00 88.50 120 GLN A N 1
ATOM 847 C CA . GLN A 1 120 ? -4.943 3.137 4.462 1.00 88.50 120 GLN A CA 1
ATOM 848 C C . GLN A 1 120 ? -5.429 2.710 5.848 1.00 88.50 120 GLN A C 1
ATOM 850 O O . GLN A 1 120 ? -6.484 2.099 5.990 1.00 88.50 120 GLN A O 1
ATOM 855 N N . PHE A 1 121 ? -4.646 3.006 6.889 1.00 88.50 121 PHE A N 1
ATOM 856 C CA . PHE A 1 121 ? -4.913 2.534 8.248 1.00 88.50 121 PHE A CA 1
ATOM 857 C C . PHE A 1 121 ? -6.320 2.897 8.741 1.00 88.50 121 PHE A C 1
ATOM 859 O O . PHE A 1 121 ? -7.069 2.018 9.169 1.00 88.50 121 PHE A O 1
ATOM 866 N N . LEU A 1 122 ? -6.716 4.172 8.627 1.00 90.25 122 LEU A N 1
ATOM 867 C CA . LEU A 1 122 ? -8.044 4.631 9.052 1.00 90.25 122 LEU A CA 1
ATOM 868 C C . LEU A 1 122 ? -9.173 4.005 8.224 1.00 90.25 122 LEU A C 1
ATOM 870 O O . LEU A 1 122 ? -10.191 3.610 8.789 1.00 90.25 122 LEU A O 1
ATOM 874 N N . THR A 1 123 ? -8.973 3.851 6.915 1.00 94.19 123 THR A N 1
ATOM 875 C CA . THR A 1 123 ? -9.904 3.146 6.026 1.00 94.19 123 THR A CA 1
ATOM 876 C C . THR A 1 123 ? -10.070 1.696 6.471 1.00 94.19 123 THR A C 1
ATOM 878 O O . THR A 1 123 ? -11.187 1.216 6.643 1.00 94.19 123 THR A O 1
ATOM 881 N N . CYS A 1 124 ? -8.969 0.999 6.758 1.00 95.19 124 CYS A N 1
ATOM 882 C CA . CYS A 1 124 ? -9.011 -0.380 7.231 1.00 95.19 124 CYS A CA 1
ATOM 883 C C . CYS A 1 124 ? -9.638 -0.516 8.621 1.00 95.19 124 CYS A C 1
ATOM 885 O O . CYS A 1 124 ? -10.284 -1.529 8.884 1.00 95.19 124 CYS A O 1
ATOM 887 N N . LEU A 1 125 ? -9.512 0.492 9.489 1.00 93.75 125 LEU A N 1
ATOM 888 C CA . LEU A 1 125 ? -10.248 0.548 10.753 1.00 93.75 125 LEU A CA 1
ATOM 889 C C . LEU A 1 125 ? -11.755 0.746 10.546 1.00 93.75 125 LEU A C 1
ATOM 891 O O . LEU A 1 125 ? -12.546 0.114 11.248 1.00 93.75 125 LEU A O 1
ATOM 895 N N . ASP A 1 126 ? -12.175 1.578 9.590 1.00 94.94 126 ASP A N 1
ATOM 896 C CA . ASP A 1 126 ? -13.605 1.754 9.307 1.00 94.94 126 ASP A CA 1
ATOM 897 C C . ASP A 1 126 ? -14.217 0.464 8.734 1.00 94.94 126 ASP A C 1
ATOM 899 O O . ASP A 1 126 ? -15.291 0.028 9.154 1.00 94.94 126 ASP A O 1
ATOM 903 N N . TYR A 1 127 ? -13.454 -0.225 7.883 1.00 96.94 127 TYR A N 1
ATOM 904 C CA . TYR A 1 127 ? -13.775 -1.537 7.318 1.00 96.94 127 TYR A CA 1
ATOM 905 C C . TYR A 1 127 ? -13.346 -2.721 8.202 1.00 96.94 127 TYR A C 1
ATOM 907 O O . TYR A 1 127 ? -13.265 -3.851 7.719 1.00 96.94 127 TYR A O 1
ATOM 915 N N . ALA A 1 128 ? -13.088 -2.521 9.500 1.00 96.50 128 ALA A N 1
ATOM 916 C CA . ALA A 1 128 ? -12.514 -3.573 10.341 1.00 96.50 128 ALA A CA 1
ATOM 917 C C . ALA A 1 128 ? -13.344 -4.868 10.337 1.00 96.50 128 ALA A C 1
ATOM 919 O O . ALA A 1 128 ? -12.763 -5.944 10.271 1.00 96.50 128 ALA A O 1
ATOM 920 N N . HIS A 1 129 ? -14.682 -4.804 10.304 1.00 97.38 129 HIS A N 1
ATOM 921 C CA . HIS A 1 129 ? -15.548 -5.998 10.248 1.00 97.38 129 HIS A CA 1
ATOM 922 C C . HIS A 1 129 ? -15.302 -6.908 9.033 1.00 97.38 129 HIS A C 1
ATOM 924 O O . HIS A 1 129 ? -15.534 -8.113 9.127 1.00 97.38 129 HIS A O 1
ATOM 930 N N . CYS A 1 130 ? -14.726 -6.387 7.947 1.00 97.94 130 CYS A N 1
ATOM 931 C CA . CYS A 1 130 ? -14.285 -7.192 6.808 1.00 97.94 130 CYS A CA 1
ATOM 932 C C . CYS A 1 130 ? -13.167 -8.180 7.153 1.00 97.94 130 CYS A C 1
ATOM 934 O O . CYS A 1 130 ? -12.964 -9.139 6.414 1.00 97.94 130 CYS A O 1
ATOM 936 N N . GLN A 1 131 ? -12.457 -8.004 8.276 1.00 96.56 131 GLN A N 1
ATOM 937 C CA . GLN A 1 131 ? -11.480 -8.993 8.743 1.00 96.56 131 GLN A CA 1
ATOM 938 C C . GLN A 1 131 ? -12.115 -10.376 8.946 1.00 96.56 131 GLN A C 1
ATOM 940 O O . GLN A 1 131 ? -11.418 -11.377 8.821 1.00 96.56 131 GLN A O 1
ATOM 945 N N . ASN A 1 132 ? -13.427 -10.471 9.186 1.00 96.75 132 ASN A N 1
ATOM 946 C CA . ASN A 1 132 ? -14.112 -11.759 9.313 1.00 96.75 132 ASN A CA 1
ATOM 947 C C . ASN A 1 132 ? -14.146 -12.575 8.003 1.00 96.75 132 ASN A C 1
ATOM 949 O O . ASN A 1 132 ? -14.402 -13.773 8.064 1.00 96.75 132 ASN A O 1
ATOM 953 N N . LEU A 1 133 ? -13.854 -11.967 6.843 1.00 96.44 133 LEU A N 1
ATOM 954 C CA . LEU A 1 133 ? -13.700 -12.677 5.564 1.00 96.44 133 LEU A CA 1
ATOM 955 C C . LEU A 1 133 ? -12.383 -13.458 5.458 1.00 96.44 133 LEU A C 1
ATOM 957 O O . LEU A 1 133 ? -12.262 -14.341 4.611 1.00 96.44 133 LEU A O 1
ATOM 961 N N . ARG A 1 134 ? -11.380 -13.138 6.284 1.00 94.62 134 ARG A N 1
ATOM 962 C CA . ARG A 1 134 ? -10.083 -13.819 6.236 1.00 94.62 134 ARG A CA 1
ATOM 963 C C . ARG A 1 134 ? -10.186 -15.209 6.849 1.00 94.62 134 ARG A C 1
ATOM 965 O O . ARG A 1 134 ? -10.784 -15.414 7.904 1.00 94.62 134 ARG A O 1
ATOM 972 N N . ASN A 1 135 ? -9.501 -16.166 6.233 1.00 89.81 135 ASN A N 1
ATOM 973 C CA . ASN A 1 135 ? -9.505 -17.556 6.698 1.00 89.81 135 ASN A CA 1
ATOM 974 C C . ASN A 1 135 ? -8.754 -17.745 8.026 1.00 89.81 135 ASN A C 1
ATOM 976 O O . ASN A 1 135 ? -8.959 -18.733 8.733 1.00 89.81 135 ASN A O 1
ATOM 980 N N . SER A 1 136 ? -7.845 -16.822 8.349 1.00 86.06 136 SER A N 1
ATOM 981 C CA . SER A 1 136 ? -6.952 -16.905 9.505 1.00 86.06 136 SER A CA 1
ATOM 982 C C . SER A 1 136 ? -7.423 -16.116 10.729 1.00 86.06 136 SER A C 1
ATOM 984 O O . SER A 1 136 ? -6.653 -16.016 11.686 1.00 86.06 136 SER A O 1
ATOM 986 N N . THR A 1 137 ? -8.615 -15.515 10.695 1.00 85.69 137 THR A N 1
ATOM 987 C CA . THR A 1 137 ? -9.035 -14.546 11.715 1.00 85.69 137 THR A CA 1
ATOM 988 C C . THR A 1 137 ? -9.240 -15.203 13.065 1.00 85.69 137 THR A C 1
ATOM 990 O O . THR A 1 137 ? -10.012 -16.154 13.201 1.00 85.69 137 THR A O 1
ATOM 993 N N . LYS A 1 138 ? -8.550 -14.687 14.083 1.00 86.69 138 LYS A N 1
ATOM 994 C CA . LYS A 1 138 ? -8.701 -15.154 15.473 1.00 86.69 138 LYS A CA 1
ATOM 995 C C . LYS A 1 138 ? -9.510 -14.191 16.327 1.00 86.69 138 LYS A C 1
ATOM 997 O O . LYS A 1 138 ? -10.031 -14.607 17.359 1.00 86.69 138 LYS A O 1
ATOM 1002 N N . VAL A 1 139 ? -9.594 -12.927 15.913 1.00 93.31 139 VAL A N 1
ATOM 1003 C CA . VAL A 1 139 ? -10.253 -11.858 16.665 1.00 93.31 139 VAL A CA 1
ATOM 1004 C C . VAL A 1 139 ? -11.329 -11.227 15.806 1.00 93.31 139 VAL A C 1
ATOM 1006 O O . VAL A 1 139 ? -11.041 -10.638 14.762 1.00 93.31 139 VAL A O 1
ATOM 1009 N N . VAL A 1 140 ? -12.566 -11.326 16.282 1.00 95.19 140 VAL A N 1
ATOM 1010 C CA . VAL A 1 140 ? -13.685 -10.578 15.715 1.00 95.19 140 VAL A CA 1
ATOM 1011 C C . VAL A 1 140 ? -13.484 -9.103 16.071 1.00 95.19 140 VAL A C 1
ATOM 1013 O O . VAL A 1 140 ? -13.174 -8.818 17.222 1.00 95.19 140 VAL A O 1
ATOM 1016 N N . PRO A 1 141 ? -13.623 -8.163 15.128 1.00 95.62 141 PRO A N 1
ATOM 1017 C CA . PRO A 1 141 ? -13.537 -6.732 15.411 1.00 95.62 141 PRO A CA 1
ATOM 1018 C C . PRO A 1 141 ? -14.546 -6.282 16.470 1.00 95.62 141 PRO A C 1
ATOM 1020 O O . PRO A 1 141 ? -15.668 -6.791 16.524 1.00 95.62 141 PRO A O 1
ATOM 1023 N N . ALA A 1 142 ? -14.150 -5.301 17.280 1.00 95.31 142 ALA A N 1
ATOM 1024 C CA . ALA A 1 142 ? -14.956 -4.783 18.372 1.00 95.31 142 ALA A CA 1
ATOM 1025 C C . ALA A 1 142 ? -16.301 -4.236 17.870 1.00 95.31 142 ALA A C 1
ATOM 1027 O O . ALA A 1 142 ? -16.389 -3.726 16.746 1.00 95.31 142 ALA A O 1
ATOM 1028 N N . PRO A 1 143 ? -17.346 -4.275 18.712 1.00 93.94 143 PRO A N 1
ATOM 1029 C CA . PRO A 1 143 ? -18.602 -3.606 18.420 1.00 93.94 143 PRO A CA 1
ATOM 1030 C C . PRO A 1 143 ? -18.397 -2.121 18.074 1.00 93.94 143 PRO A C 1
ATOM 1032 O O . PRO A 1 143 ? -17.516 -1.465 18.639 1.00 93.94 143 PRO A O 1
ATOM 1035 N N . PRO A 1 144 ? -19.224 -1.562 17.172 1.00 89.88 144 PRO A N 1
ATOM 1036 C CA . PRO A 1 144 ? -19.095 -0.182 16.715 1.00 89.88 144 PRO A CA 1
ATOM 1037 C C . PRO A 1 144 ? -19.331 0.858 17.815 1.00 89.88 144 PRO A C 1
ATOM 1039 O O . PRO A 1 144 ? -19.093 2.026 17.567 1.00 89.88 144 PRO A O 1
ATOM 1042 N N . ASP A 1 145 ? -19.835 0.457 18.978 1.00 91.12 145 ASP A N 1
ATOM 1043 C CA . ASP A 1 145 ? -20.154 1.271 20.150 1.00 91.12 145 ASP A CA 1
ATOM 1044 C C . ASP A 1 145 ? -19.243 0.943 21.348 1.00 91.12 145 ASP A C 1
ATOM 1046 O O . ASP A 1 145 ? -19.576 1.251 22.494 1.00 91.12 145 ASP A O 1
ATOM 1050 N N . ILE A 1 146 ? -18.077 0.325 21.115 1.00 91.88 146 ILE A N 1
ATOM 1051 C CA . ILE A 1 146 ? -17.134 -0.050 22.180 1.00 91.88 146 ILE A CA 1
ATOM 1052 C C . ILE A 1 146 ? -16.697 1.143 23.045 1.00 91.88 146 ILE A C 1
ATOM 1054 O O . ILE A 1 146 ? -16.438 0.975 24.236 1.00 91.88 146 ILE A O 1
ATOM 1058 N N . ASP A 1 147 ? -16.647 2.353 22.488 1.00 90.50 147 ASP A N 1
ATOM 1059 C CA . ASP A 1 147 ? -16.361 3.590 23.218 1.00 90.50 147 ASP A CA 1
ATOM 1060 C C . ASP A 1 147 ? -17.492 3.970 24.182 1.00 90.50 147 ASP A C 1
ATOM 1062 O O . ASP A 1 147 ? -17.230 4.396 25.310 1.00 90.50 147 ASP A O 1
ATOM 1066 N N . GLU A 1 148 ? -18.745 3.751 23.785 1.00 91.25 148 GLU A N 1
ATOM 1067 C CA . GLU A 1 148 ? -19.919 3.965 24.635 1.00 91.25 148 GLU A CA 1
ATOM 1068 C C . GLU A 1 148 ? -20.026 2.885 25.717 1.00 91.25 148 GLU A C 1
ATOM 1070 O O . GLU A 1 148 ? -20.264 3.205 26.887 1.00 91.25 148 GLU A O 1
ATOM 1075 N N . ILE A 1 149 ? -19.780 1.623 25.345 1.00 91.81 149 ILE A N 1
ATOM 1076 C CA . ILE A 1 149 ? -19.739 0.486 26.270 1.00 91.81 149 ILE A CA 1
ATOM 1077 C C . ILE A 1 149 ? -18.638 0.712 27.313 1.00 91.81 149 ILE A C 1
ATOM 1079 O O . ILE A 1 149 ? -18.876 0.577 28.513 1.00 91.81 149 ILE A O 1
ATOM 1083 N N . CYS A 1 150 ? -17.423 1.067 26.897 1.00 90.31 150 CYS A N 1
ATOM 1084 C CA . CYS A 1 150 ? -16.286 1.145 27.810 1.00 90.31 150 CYS A CA 1
ATOM 1085 C C . CYS A 1 150 ? -16.145 2.479 28.546 1.00 90.31 150 CYS A C 1
ATOM 1087 O O . CYS A 1 150 ? -15.632 2.461 29.663 1.00 90.31 150 CYS A O 1
ATOM 1089 N N . GLY A 1 151 ? -16.659 3.584 27.998 1.00 85.44 151 GLY A N 1
ATOM 1090 C CA . GLY A 1 151 ? -16.951 4.850 28.678 1.00 85.44 151 GLY A CA 1
ATOM 1091 C C . GLY A 1 151 ? -15.983 5.328 29.778 1.00 85.44 151 GLY A C 1
ATOM 1092 O O . GLY A 1 151 ? -14.785 5.060 29.790 1.00 85.44 151 GLY A O 1
ATOM 1093 N N . ILE A 1 152 ? -16.516 6.111 30.724 1.00 76.19 152 ILE A N 1
ATOM 1094 C CA . ILE A 1 152 ? -15.728 6.736 31.808 1.00 76.19 152 ILE A CA 1
ATOM 1095 C C . ILE A 1 152 ? -15.426 5.745 32.949 1.00 76.19 152 ILE A C 1
ATOM 1097 O O . ILE A 1 152 ? -14.442 5.920 33.665 1.00 76.19 152 ILE A O 1
ATOM 1101 N N . ASP A 1 153 ? -16.243 4.700 33.125 1.00 81.44 153 ASP A N 1
ATOM 1102 C CA . ASP A 1 153 ? -16.143 3.751 34.248 1.00 81.44 153 ASP A CA 1
ATOM 1103 C C . ASP A 1 153 ? -15.778 2.331 33.789 1.00 81.44 153 ASP A C 1
ATOM 1105 O O . ASP A 1 153 ? -16.396 1.336 34.171 1.00 81.44 153 ASP A O 1
ATOM 1109 N N . ARG A 1 154 ? -14.762 2.251 32.926 1.00 78.50 154 ARG A N 1
ATOM 1110 C CA . ARG A 1 154 ? -14.300 1.018 32.279 1.00 78.50 154 ARG A CA 1
ATOM 1111 C C . ARG A 1 154 ? -14.052 -0.128 33.260 1.00 78.50 154 ARG A C 1
ATOM 1113 O O . ARG A 1 154 ? -14.528 -1.237 33.049 1.00 78.50 154 ARG A O 1
ATOM 1120 N N . ASP A 1 155 ? -13.327 0.147 34.344 1.00 80.06 155 ASP A N 1
ATOM 1121 C CA . ASP A 1 155 ? -12.871 -0.886 35.281 1.00 80.06 155 ASP A CA 1
ATOM 1122 C C . ASP A 1 155 ? -14.022 -1.477 36.124 1.00 80.06 155 ASP A C 1
ATOM 1124 O O . ASP A 1 155 ? -13.862 -2.539 36.727 1.00 80.06 155 ASP A O 1
ATOM 1128 N N . ASN A 1 156 ? -15.189 -0.820 36.149 1.00 84.44 156 ASN A N 1
ATOM 1129 C CA . ASN A 1 156 ? -16.387 -1.302 36.840 1.00 84.44 156 ASN A CA 1
ATOM 1130 C C . ASN A 1 156 ? -17.516 -1.718 35.883 1.00 84.44 156 ASN A C 1
ATOM 1132 O O . ASN A 1 156 ? -18.528 -2.257 36.343 1.00 84.44 156 ASN A O 1
ATOM 1136 N N . ASN A 1 157 ? -17.368 -1.502 34.571 1.00 89.94 157 ASN A N 1
ATOM 1137 C CA . ASN A 1 157 ? -18.372 -1.909 33.600 1.00 89.94 157 ASN A CA 1
ATOM 1138 C C . ASN A 1 157 ? -18.180 -3.381 33.198 1.00 89.94 157 ASN A C 1
ATOM 1140 O O . ASN A 1 157 ? -17.328 -3.722 32.380 1.00 89.94 157 ASN A O 1
ATOM 1144 N N . ALA A 1 158 ? -19.018 -4.258 33.757 1.00 93.00 158 ALA A N 1
ATOM 1145 C CA . ALA A 1 158 ? -18.998 -5.691 33.470 1.00 93.00 158 ALA A CA 1
ATOM 1146 C C . ALA A 1 158 ? -19.228 -6.024 31.984 1.00 93.00 158 ALA A C 1
ATOM 1148 O O . ALA A 1 158 ? -18.668 -7.006 31.501 1.00 93.00 158 ALA A O 1
ATOM 1149 N N . GLU A 1 159 ? -20.022 -5.219 31.270 1.00 94.44 159 GLU A N 1
ATOM 1150 C CA . GLU A 1 159 ? -20.246 -5.385 29.831 1.00 94.44 159 GLU A CA 1
ATOM 1151 C C . GLU A 1 159 ? -18.965 -5.079 29.056 1.00 94.44 159 GLU A C 1
ATOM 1153 O O . GLU A 1 159 ? -18.501 -5.934 28.311 1.00 94.44 159 GLU A O 1
ATOM 1158 N N . CYS A 1 160 ? -18.318 -3.942 29.340 1.00 93.62 160 CYS A N 1
ATOM 1159 C CA . CYS A 1 160 ? -17.015 -3.614 28.757 1.00 93.62 160 CYS A CA 1
ATOM 1160 C C . CYS A 1 160 ? -15.989 -4.720 29.018 1.00 93.62 160 CYS A C 1
ATOM 1162 O O . CYS A 1 160 ? -15.389 -5.222 28.076 1.00 93.62 160 CYS A O 1
ATOM 1164 N N . ILE A 1 161 ? -15.826 -5.164 30.269 1.00 91.38 161 ILE A N 1
ATOM 1165 C CA . ILE A 1 161 ? -14.871 -6.231 30.606 1.00 91.38 161 ILE A CA 1
ATOM 1166 C C . ILE A 1 161 ? -15.157 -7.497 29.791 1.00 91.38 161 ILE A C 1
ATOM 1168 O O . ILE A 1 161 ? -14.226 -8.083 29.242 1.00 91.38 161 ILE A O 1
ATOM 1172 N N . SER A 1 162 ? -16.425 -7.908 29.692 1.00 94.38 162 SER A N 1
ATOM 1173 C CA . SER A 1 162 ? -16.813 -9.091 28.919 1.00 94.38 162 SER A CA 1
ATOM 1174 C C . SER A 1 162 ? -16.473 -8.938 27.438 1.00 94.38 162 SER A C 1
ATOM 1176 O O . SER A 1 162 ? -15.843 -9.832 26.881 1.00 94.38 162 SER A O 1
ATOM 1178 N N . THR A 1 163 ? -16.832 -7.809 26.824 1.00 94.06 163 THR A N 1
ATOM 1179 C CA . THR A 1 163 ? -16.541 -7.526 25.412 1.00 94.06 163 THR A CA 1
ATOM 1180 C C . THR A 1 163 ? -15.034 -7.502 25.161 1.00 94.06 163 THR A C 1
ATOM 1182 O O . THR A 1 163 ? -14.536 -8.140 24.242 1.00 94.06 163 THR A O 1
ATOM 1185 N N . CYS A 1 164 ? -14.268 -6.845 26.031 1.00 93.31 164 CYS A N 1
ATOM 1186 C CA . CYS A 1 164 ? -12.815 -6.745 25.917 1.00 93.31 164 CYS A CA 1
ATOM 1187 C C . CYS A 1 164 ? -12.086 -8.086 26.071 1.00 93.31 164 CYS A C 1
ATOM 1189 O O . CYS A 1 164 ? -11.002 -8.267 25.516 1.00 93.31 164 CYS A O 1
ATOM 1191 N N . MET A 1 165 ? -12.656 -9.036 26.817 1.00 93.00 165 MET A N 1
ATOM 1192 C CA . MET A 1 165 ? -12.063 -10.364 26.986 1.00 93.00 165 MET A CA 1
ATOM 1193 C C . MET A 1 165 ? -12.082 -11.204 25.704 1.00 93.00 165 MET A C 1
ATOM 1195 O O . MET A 1 165 ? -11.266 -12.119 25.588 1.00 93.00 165 MET A O 1
ATOM 1199 N N . GLU A 1 166 ? -12.942 -10.888 24.733 1.00 92.94 166 GLU A N 1
ATOM 1200 C CA . GLU A 1 166 ? -12.948 -11.549 23.419 1.00 92.94 166 GLU A CA 1
ATOM 1201 C C . GLU A 1 166 ? -11.649 -11.284 22.645 1.00 92.94 166 GLU A C 1
ATOM 1203 O O . GLU A 1 166 ? -11.165 -12.151 21.921 1.00 92.94 166 GLU A O 1
ATOM 1208 N N . ALA A 1 167 ? -11.020 -10.133 22.895 1.00 94.06 167 ALA A N 1
ATOM 1209 C CA . ALA A 1 167 ? -9.741 -9.728 22.325 1.00 94.06 167 ALA A CA 1
ATOM 1210 C C . ALA A 1 167 ? -8.571 -9.863 23.316 1.00 94.06 167 ALA A C 1
ATOM 1212 O O . ALA A 1 167 ? -7.544 -9.202 23.165 1.00 94.06 167 ALA A O 1
ATOM 1213 N N . ALA A 1 168 ? -8.675 -10.724 24.336 1.00 92.50 168 ALA A N 1
ATOM 1214 C CA . ALA A 1 168 ? -7.622 -10.869 25.348 1.00 92.50 168 ALA A CA 1
ATOM 1215 C C . ALA A 1 168 ? -6.247 -11.239 24.752 1.00 92.50 168 ALA A C 1
ATOM 1217 O O . ALA A 1 168 ? -5.216 -10.863 25.308 1.00 92.50 168 ALA A O 1
ATOM 1218 N N . CYS A 1 169 ? -6.214 -11.931 23.607 1.00 93.38 169 CYS A N 1
ATOM 1219 C CA . CYS A 1 169 ? -4.968 -12.243 22.904 1.00 93.38 169 CYS A CA 1
ATOM 1220 C C . CYS A 1 169 ? -4.269 -11.004 22.309 1.00 93.38 169 CYS A C 1
ATOM 1222 O O . CYS A 1 169 ? -3.061 -11.052 22.092 1.00 93.38 169 CYS A O 1
ATOM 1224 N N . CYS A 1 170 ? -4.982 -9.892 22.092 1.00 91.75 170 CYS A N 1
ATOM 1225 C CA . CYS A 1 170 ? -4.414 -8.618 21.633 1.00 91.75 170 CYS A CA 1
ATOM 1226 C C . CYS A 1 170 ? -3.637 -7.888 22.741 1.00 91.75 170 CYS A C 1
ATOM 1228 O O . CYS A 1 170 ? -2.911 -6.934 22.475 1.00 91.75 170 CYS A O 1
ATOM 1230 N N . LEU A 1 171 ? -3.813 -8.312 23.997 1.00 88.25 171 LEU A N 1
ATOM 1231 C CA . LEU A 1 171 ? -3.129 -7.756 25.169 1.00 88.25 171 LEU A CA 1
ATOM 1232 C C . LEU A 1 171 ? -1.835 -8.524 25.498 1.00 88.25 171 LEU A C 1
ATOM 1234 O O . LEU A 1 171 ? -1.116 -8.159 26.427 1.00 88.25 171 LEU A O 1
ATOM 1238 N N . ILE A 1 172 ? -1.560 -9.615 24.776 1.00 87.00 172 ILE A N 1
ATOM 1239 C CA . ILE A 1 172 ? -0.355 -10.430 24.928 1.00 87.00 172 ILE A CA 1
ATOM 1240 C C . ILE A 1 172 ? 0.742 -9.828 24.031 1.00 87.00 172 ILE A C 1
ATOM 1242 O O . ILE A 1 172 ? 0.463 -9.608 22.848 1.00 87.00 172 ILE A O 1
ATOM 1246 N N . PRO A 1 173 ? 1.970 -9.597 24.544 1.00 83.50 173 PRO A N 1
ATOM 1247 C CA . PRO A 1 173 ? 3.087 -9.103 23.737 1.00 83.50 173 PRO A CA 1
ATOM 1248 C C . PRO A 1 173 ? 3.267 -9.905 22.435 1.00 83.50 173 PRO A C 1
ATOM 1250 O O . PRO A 1 173 ? 3.071 -11.125 22.459 1.00 83.50 173 PRO A O 1
ATOM 1253 N N . PRO A 1 174 ? 3.597 -9.252 21.308 1.00 80.50 174 PRO A N 1
ATOM 1254 C CA . PRO A 1 174 ? 3.593 -9.880 19.981 1.00 80.50 174 PRO A CA 1
ATOM 1255 C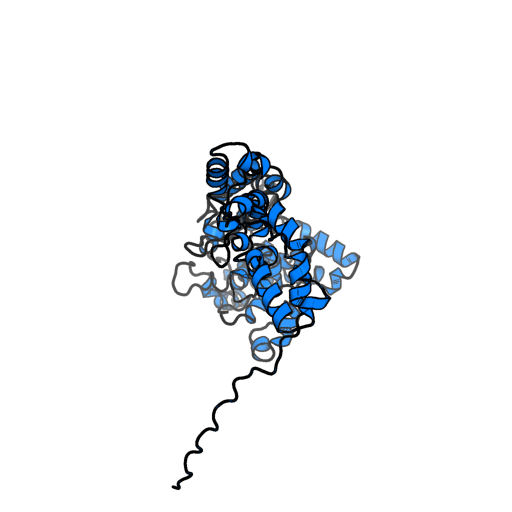 C . PRO A 1 174 ? 4.543 -11.083 19.879 1.00 80.50 174 PRO A C 1
ATOM 1257 O O . PRO A 1 174 ? 4.203 -12.091 19.263 1.00 80.50 174 PRO A O 1
ATOM 1260 N N . ASP A 1 175 ? 5.675 -11.034 20.580 1.00 79.56 175 ASP A N 1
ATOM 1261 C CA . ASP A 1 175 ? 6.689 -12.091 20.663 1.00 79.56 175 ASP A CA 1
ATOM 1262 C C . ASP A 1 175 ? 6.275 -13.302 21.527 1.00 79.56 175 ASP A C 1
ATOM 1264 O O . ASP A 1 175 ? 6.969 -14.325 21.587 1.00 79.56 175 ASP A O 1
ATOM 1268 N N . THR A 1 176 ? 5.133 -13.217 22.213 1.00 86.75 176 THR A N 1
ATOM 1269 C CA . THR A 1 176 ? 4.666 -14.239 23.147 1.00 86.75 176 THR A CA 1
ATOM 1270 C C . THR A 1 176 ? 3.648 -15.174 22.494 1.00 86.75 176 THR A C 1
ATOM 1272 O O . THR A 1 176 ? 2.649 -14.763 21.901 1.00 86.75 176 THR A O 1
ATOM 1275 N N . ALA A 1 177 ? 3.860 -16.484 22.664 1.00 89.00 177 ALA A N 1
ATOM 1276 C CA . ALA A 1 177 ? 2.949 -17.508 22.162 1.00 89.00 177 ALA A CA 1
ATOM 1277 C C . ALA A 1 177 ? 1.504 -17.273 22.644 1.00 89.00 177 ALA A C 1
ATOM 1279 O O . ALA A 1 177 ? 1.240 -17.195 23.845 1.00 89.00 177 ALA A O 1
ATOM 1280 N N . GLY A 1 178 ? 0.568 -17.219 21.694 1.00 87.81 178 GLY A N 1
ATOM 1281 C CA . GLY A 1 178 ? -0.845 -16.935 21.957 1.00 87.81 178 GLY A CA 1
ATOM 1282 C C . GLY A 1 178 ? -1.258 -15.491 21.679 1.00 87.81 178 GLY A C 1
ATOM 1283 O O . GLY A 1 178 ? -2.457 -15.221 21.713 1.00 87.81 178 GLY A O 1
ATOM 1284 N N . SER A 1 179 ? -0.319 -14.596 21.353 1.00 89.88 179 SER A N 1
ATOM 1285 C CA . SER A 1 179 ? -0.669 -13.293 20.791 1.00 89.88 179 SER A CA 1
ATOM 1286 C C . SER A 1 179 ? -1.355 -13.449 19.431 1.00 89.88 179 SER A C 1
ATOM 1288 O O . SER A 1 179 ? -1.037 -14.338 18.633 1.00 89.88 179 SER A O 1
ATOM 1290 N N . CYS A 1 180 ? -2.339 -12.592 19.192 1.00 92.31 180 CYS A N 1
ATOM 1291 C CA . CYS A 1 180 ? -3.029 -12.440 17.911 1.00 92.31 180 CYS A CA 1
ATOM 1292 C C . CYS A 1 180 ? -2.824 -11.039 17.323 1.00 92.31 180 CYS A C 1
ATOM 1294 O O . CYS A 1 180 ? -3.350 -10.753 16.251 1.00 92.31 180 CYS A O 1
ATOM 1296 N N . LEU A 1 181 ? -2.040 -10.184 17.996 1.00 88.12 181 LEU A N 1
ATOM 1297 C CA . LEU A 1 181 ? -1.808 -8.805 17.571 1.00 88.12 181 LEU A CA 1
ATOM 1298 C C . LEU A 1 181 ? -1.233 -8.744 16.150 1.00 88.12 181 LEU A C 1
ATOM 1300 O O . LEU A 1 181 ? -1.660 -7.913 15.361 1.00 88.12 181 LEU A O 1
ATOM 1304 N N . HIS A 1 182 ? -0.337 -9.672 15.808 1.00 82.81 182 HIS A N 1
ATOM 1305 C CA . HIS A 1 182 ? 0.271 -9.753 14.483 1.00 82.81 182 HIS A CA 1
ATOM 1306 C C . HIS A 1 182 ? -0.714 -10.221 13.395 1.00 82.81 182 HIS A C 1
ATOM 1308 O O . HIS A 1 182 ? -0.864 -9.582 12.356 1.00 82.81 182 HIS A O 1
ATOM 1314 N N . SER A 1 183 ? -1.441 -11.321 13.635 1.00 86.94 183 SER A N 1
ATOM 1315 C CA . SER A 1 183 ? -2.350 -11.882 12.626 1.00 86.94 183 SER A CA 1
ATOM 1316 C C . SER A 1 183 ? -3.621 -11.058 12.428 1.00 86.94 183 SER A C 1
ATOM 1318 O O . SER A 1 183 ? -4.203 -11.097 11.343 1.00 86.94 183 SER A O 1
ATOM 1320 N N . ASP A 1 184 ? -4.048 -10.316 13.449 1.00 91.50 184 ASP A N 1
ATOM 1321 C CA . ASP A 1 184 ? -5.353 -9.659 13.523 1.00 91.50 184 ASP A CA 1
ATOM 1322 C C . ASP A 1 184 ? -5.233 -8.185 13.949 1.00 91.50 184 ASP A C 1
ATOM 1324 O O . ASP A 1 184 ? -6.115 -7.664 14.628 1.00 91.50 184 ASP A O 1
ATOM 1328 N N . PHE A 1 185 ? -4.151 -7.501 13.552 1.00 90.88 185 PHE A N 1
ATOM 1329 C CA . PHE A 1 185 ? -3.830 -6.135 13.993 1.00 90.88 185 PHE A CA 1
ATOM 1330 C C . PHE A 1 185 ? -5.006 -5.157 13.885 1.00 90.88 185 PHE A C 1
ATOM 1332 O O . PHE A 1 185 ? -5.332 -4.490 14.864 1.00 90.88 185 PHE A O 1
ATOM 1339 N N . ILE A 1 186 ? -5.689 -5.112 12.735 1.00 93.12 186 ILE A N 1
ATOM 1340 C CA . ILE A 1 186 ? -6.849 -4.231 12.525 1.00 93.12 186 ILE A CA 1
ATOM 1341 C C . ILE A 1 186 ? -7.990 -4.569 13.494 1.00 93.12 186 ILE A C 1
ATOM 1343 O O . ILE A 1 186 ? -8.522 -3.666 14.137 1.00 93.12 186 ILE A O 1
ATOM 1347 N N . SER A 1 187 ? -8.330 -5.853 13.667 1.00 94.81 187 SER A N 1
ATOM 1348 C CA . SER A 1 187 ? -9.330 -6.275 14.657 1.00 94.81 187 SER A CA 1
ATOM 1349 C C . SER A 1 187 ? -8.900 -5.875 16.067 1.00 94.81 187 SER A C 1
ATOM 1351 O O . SER A 1 187 ? -9.680 -5.273 16.797 1.00 94.81 187 SER A O 1
ATOM 1353 N N . CYS A 1 188 ? -7.647 -6.128 16.445 1.00 94.00 188 CYS A N 1
ATOM 1354 C CA . CYS A 1 188 ? -7.107 -5.748 17.746 1.00 94.00 188 CYS A CA 1
ATOM 1355 C C . CYS A 1 188 ? -7.168 -4.234 17.984 1.00 94.00 188 CYS A C 1
ATOM 1357 O O . CYS A 1 188 ? -7.584 -3.801 19.058 1.00 94.00 188 CYS A O 1
ATOM 1359 N N . ALA A 1 189 ? -6.823 -3.423 16.983 1.00 91.31 189 ALA A N 1
ATOM 1360 C CA . ALA A 1 189 ? -6.846 -1.968 17.071 1.00 91.31 189 ALA A CA 1
ATOM 1361 C C . ALA A 1 189 ? -8.250 -1.419 17.385 1.00 91.31 189 ALA A C 1
ATOM 1363 O O . ALA A 1 189 ? -8.369 -0.454 18.141 1.00 91.31 189 ALA A O 1
ATOM 1364 N N . THR A 1 190 ? -9.324 -2.073 16.921 1.00 93.50 190 THR A N 1
ATOM 1365 C CA . THR A 1 190 ? -10.698 -1.671 17.289 1.00 93.50 190 THR A CA 1
ATOM 1366 C C . THR A 1 190 ? -10.998 -1.792 18.791 1.00 93.50 190 THR A C 1
ATOM 1368 O O . THR A 1 190 ? -11.836 -1.057 19.310 1.00 93.50 190 THR A O 1
ATOM 1371 N N . TYR A 1 191 ? -10.257 -2.624 19.532 1.00 92.75 191 TYR A N 1
ATOM 1372 C CA . TYR A 1 191 ? -10.366 -2.755 20.990 1.00 92.75 191 TYR A CA 1
ATOM 1373 C C . TYR A 1 191 ? -9.526 -1.726 21.766 1.00 92.75 191 TYR A C 1
ATOM 1375 O O . TYR A 1 191 ? -9.362 -1.858 22.980 1.00 92.75 191 TYR A O 1
ATOM 1383 N N . ALA A 1 192 ? -9.012 -0.662 21.136 1.00 89.44 192 ALA A N 1
ATOM 1384 C CA . ALA A 1 192 ? -8.202 0.352 21.825 1.00 89.44 192 ALA A CA 1
ATOM 1385 C C . ALA A 1 192 ? -8.883 0.942 23.083 1.00 89.44 192 ALA A C 1
ATOM 1387 O O . ALA A 1 192 ? -8.205 1.259 24.072 1.00 89.44 192 ALA A O 1
ATOM 1388 N N . TRP A 1 193 ? -10.219 1.019 23.090 1.00 87.75 193 TRP A N 1
ATOM 1389 C CA . TRP A 1 193 ? -11.043 1.483 24.216 1.00 87.75 193 TRP A CA 1
ATOM 1390 C C . TRP A 1 193 ? -11.035 0.563 25.443 1.00 87.75 193 TRP A C 1
ATOM 1392 O O . TRP A 1 193 ? -11.187 1.039 26.571 1.00 87.75 193 TRP A O 1
ATOM 1402 N N . CYS A 1 194 ? -10.744 -0.724 25.262 1.00 88.06 194 CYS A N 1
ATOM 1403 C CA . CYS A 1 194 ? -10.628 -1.699 26.347 1.00 88.06 194 CYS A CA 1
ATOM 1404 C C . CYS A 1 194 ? -9.452 -1.449 27.285 1.00 88.06 194 CYS A C 1
ATOM 1406 O O . CYS A 1 194 ? -9.423 -1.957 28.404 1.00 88.06 194 CYS A O 1
ATOM 1408 N N . GLY A 1 195 ? -8.512 -0.600 26.871 1.00 71.81 195 GLY A N 1
ATOM 1409 C CA . GLY A 1 195 ? -7.342 -0.285 27.661 1.00 71.81 195 GLY A CA 1
ATOM 1410 C C . GLY A 1 195 ? -6.262 -1.332 27.561 1.00 71.81 195 GLY A C 1
ATOM 1411 O O . GLY A 1 195 ? -6.472 -2.496 27.871 1.00 71.81 195 GLY A O 1
ATOM 1412 N N . GLY A 1 196 ? -5.066 -0.877 27.210 1.00 62.88 196 GLY A N 1
ATOM 1413 C CA . GLY A 1 196 ? -3.897 -1.731 27.272 1.00 62.88 196 GLY A CA 1
ATOM 1414 C C . GLY A 1 196 ? -3.824 -2.738 26.139 1.00 62.88 196 GLY A C 1
ATOM 1415 O O . GLY A 1 196 ? -3.270 -3.808 26.368 1.00 62.88 196 GLY A O 1
ATOM 1416 N N . LEU A 1 197 ? -4.266 -2.377 24.917 1.00 61.44 197 LEU A N 1
ATOM 1417 C CA . LEU A 1 197 ? -3.513 -2.880 23.766 1.00 61.44 197 LEU A CA 1
ATOM 1418 C C . LEU A 1 197 ? -2.052 -2.663 24.136 1.00 61.44 197 LEU A C 1
ATOM 1420 O O . LEU A 1 197 ? -1.664 -1.533 24.462 1.00 61.44 197 LEU A O 1
ATOM 1424 N N . PHE A 1 198 ? -1.294 -3.753 24.198 1.00 64.56 198 PHE A N 1
ATOM 1425 C CA . PHE A 1 198 ? 0.132 -3.685 24.449 1.00 64.56 198 PHE A CA 1
ATOM 1426 C C . PHE A 1 198 ? 0.763 -3.221 23.142 1.00 64.56 198 PHE A C 1
ATOM 1428 O O . PHE A 1 198 ? 1.485 -3.960 22.488 1.00 64.56 198 PHE A O 1
ATOM 1435 N N . LEU A 1 199 ? 0.383 -2.012 22.722 1.00 68.06 199 LEU A N 1
ATOM 1436 C CA . LEU A 1 199 ? 1.080 -1.283 21.697 1.00 68.06 199 LEU A CA 1
ATOM 1437 C C . LEU A 1 199 ? 2.422 -0.979 22.338 1.00 68.06 199 LEU A C 1
ATOM 1439 O O . LEU A 1 199 ? 2.458 -0.336 23.399 1.00 68.06 199 LEU A O 1
ATOM 1443 N N . PRO A 1 200 ? 3.504 -1.508 21.768 1.00 69.06 200 PRO A N 1
ATOM 1444 C CA . PRO A 1 200 ? 4.831 -1.100 22.164 1.00 69.06 200 PRO A CA 1
ATOM 1445 C C . PRO A 1 200 ? 4.885 0.434 22.131 1.00 69.06 200 PRO A C 1
ATOM 1447 O O . PRO A 1 200 ? 4.166 1.055 21.336 1.00 69.06 200 PRO A O 1
ATOM 1450 N N . PRO A 1 201 ? 5.649 1.080 23.030 1.00 74.94 201 PRO A N 1
ATOM 1451 C CA . PRO A 1 201 ? 5.892 2.508 22.904 1.00 74.94 201 PRO A CA 1
ATOM 1452 C C . PRO A 1 201 ? 6.307 2.817 21.467 1.00 74.94 201 PRO A C 1
ATOM 1454 O O . PRO A 1 201 ? 7.055 2.050 20.869 1.00 74.94 201 PRO A O 1
ATOM 1457 N N . ILE A 1 202 ? 5.811 3.915 20.917 1.00 77.88 202 ILE A N 1
ATOM 1458 C CA . ILE A 1 202 ? 6.202 4.329 19.571 1.00 77.88 202 ILE A CA 1
ATOM 1459 C C . ILE A 1 202 ? 7.702 4.556 19.568 1.00 77.88 202 ILE A C 1
ATOM 1461 O O . ILE A 1 202 ? 8.243 5.095 20.544 1.00 77.88 202 ILE A O 1
ATOM 1465 N N . ASN A 1 203 ? 8.347 4.148 18.486 1.00 84.12 203 ASN A N 1
ATOM 1466 C CA . ASN A 1 203 ? 9.792 4.200 18.341 1.00 84.12 203 ASN A CA 1
ATOM 1467 C C . ASN A 1 203 ? 10.504 3.299 19.371 1.00 84.12 203 ASN A C 1
ATOM 1469 O O . ASN A 1 203 ? 11.530 3.654 19.958 1.00 84.12 203 ASN A O 1
ATOM 1473 N N . SER A 1 204 ? 9.902 2.139 19.662 1.00 87.94 204 SER A N 1
ATOM 1474 C CA . SER A 1 204 ? 10.500 1.086 20.493 1.00 87.94 204 SER A CA 1
ATOM 1475 C C . SER A 1 204 ? 11.330 0.091 19.691 1.00 87.94 204 SER A C 1
ATOM 1477 O O . SER A 1 204 ? 12.236 -0.512 20.275 1.00 87.94 204 SER A O 1
ATOM 1479 N N . ALA A 1 205 ? 11.057 -0.057 18.391 1.00 90.00 205 ALA A N 1
ATOM 1480 C CA . ALA A 1 205 ? 11.851 -0.887 17.484 1.00 90.00 205 ALA A CA 1
ATOM 1481 C C . ALA A 1 205 ? 12.543 -0.072 16.384 1.00 90.00 205 ALA A C 1
ATOM 1483 O O . ALA A 1 205 ? 13.604 -0.489 15.925 1.00 90.00 205 ALA A O 1
ATOM 1484 N N . VAL A 1 206 ? 11.988 1.084 16.005 1.00 92.44 206 VAL A N 1
ATOM 1485 C CA . VAL A 1 206 ? 12.610 2.035 15.067 1.00 92.44 206 VAL A CA 1
ATOM 1486 C C . VAL A 1 206 ? 12.918 3.357 15.763 1.00 92.44 206 VAL A C 1
ATOM 1488 O O . VAL A 1 206 ? 12.245 3.726 16.719 1.00 92.44 206 VAL A O 1
ATOM 1491 N N . GLU A 1 207 ? 13.958 4.075 15.338 1.00 94.12 207 GLU A N 1
ATOM 1492 C CA . GLU A 1 207 ? 14.194 5.432 15.849 1.00 94.12 207 GLU A CA 1
ATOM 1493 C C . GLU A 1 207 ? 13.161 6.413 15.266 1.00 94.12 207 GLU A C 1
ATOM 1495 O O . GLU A 1 207 ? 12.717 6.203 14.138 1.00 94.12 207 GLU A O 1
ATOM 1500 N N . PRO A 1 208 ? 12.787 7.498 15.975 1.00 91.19 208 PRO A N 1
ATOM 1501 C CA . PRO A 1 208 ? 11.880 8.502 15.423 1.00 91.19 208 PRO A CA 1
ATOM 1502 C C . PRO A 1 208 ? 12.415 9.066 14.098 1.00 91.19 208 PRO A C 1
ATOM 1504 O O . PRO A 1 208 ? 13.609 9.384 14.027 1.00 91.19 208 PRO A O 1
ATOM 1507 N N . PRO A 1 209 ? 11.571 9.233 13.064 1.00 92.31 209 PRO A N 1
ATOM 1508 C CA . PRO A 1 209 ? 12.023 9.777 11.794 1.00 92.31 209 PRO A CA 1
ATOM 1509 C C . PRO A 1 209 ? 12.457 11.241 11.930 1.00 92.31 209 PRO A C 1
ATOM 1511 O O . PRO A 1 209 ? 12.033 11.949 12.850 1.00 92.31 209 PRO A O 1
ATOM 1514 N N . PRO A 1 210 ? 13.281 11.749 10.998 1.00 94.19 210 PRO A N 1
ATOM 1515 C CA . PRO A 1 210 ? 13.600 13.168 10.963 1.00 94.19 210 PRO A CA 1
ATOM 1516 C C . PRO A 1 210 ? 12.345 14.010 10.676 1.00 94.19 210 PRO A C 1
ATOM 1518 O O . PRO A 1 210 ? 11.539 13.655 9.819 1.00 94.19 210 PRO A O 1
ATOM 1521 N N . ASP A 1 211 ? 12.222 15.178 11.321 1.00 91.12 211 ASP A N 1
ATOM 1522 C CA . ASP A 1 211 ? 11.052 16.078 11.211 1.00 91.12 211 ASP A CA 1
ATOM 1523 C C . ASP A 1 211 ? 10.681 16.464 9.763 1.00 91.12 211 ASP A C 1
ATOM 1525 O O . ASP A 1 211 ? 9.555 16.863 9.478 1.00 91.12 211 ASP A O 1
ATOM 1529 N N . ASN A 1 212 ? 11.639 16.395 8.837 1.00 91.94 212 ASN A N 1
ATOM 1530 C CA . ASN A 1 212 ? 11.465 16.726 7.426 1.00 91.94 212 ASN A CA 1
ATOM 1531 C C . ASN A 1 212 ? 11.403 15.491 6.512 1.00 91.94 212 ASN A C 1
ATOM 1533 O O . ASN A 1 212 ? 11.623 15.634 5.306 1.00 91.94 212 ASN A O 1
ATOM 1537 N N . LEU A 1 213 ? 11.114 14.298 7.046 1.00 93.00 213 LEU A N 1
ATOM 1538 C CA . LEU A 1 213 ? 11.032 13.064 6.260 1.00 93.00 213 LEU A CA 1
ATOM 1539 C C . LEU A 1 213 ? 10.020 13.190 5.113 1.00 93.00 213 LEU A C 1
ATOM 1541 O O . LEU A 1 213 ? 10.351 12.842 3.982 1.00 93.00 213 LEU A O 1
ATOM 1545 N N . THR A 1 214 ? 8.831 13.754 5.362 1.00 90.81 214 THR A N 1
ATOM 1546 C CA . THR A 1 214 ? 7.820 13.961 4.310 1.00 90.81 214 THR A CA 1
ATOM 1547 C C . THR A 1 214 ? 8.341 14.832 3.173 1.00 90.81 214 THR A C 1
ATOM 1549 O O . THR A 1 214 ? 8.116 14.519 2.005 1.00 90.81 214 THR A O 1
ATOM 1552 N N . ASP A 1 215 ? 9.070 15.903 3.491 1.00 92.31 215 ASP A N 1
ATOM 1553 C CA . ASP A 1 215 ? 9.663 16.764 2.471 1.00 92.31 215 ASP A CA 1
ATOM 1554 C C . ASP A 1 215 ? 10.749 15.999 1.707 1.00 92.31 215 ASP A C 1
ATOM 1556 O O . ASP A 1 215 ? 10.690 15.925 0.478 1.00 92.31 215 ASP A O 1
ATOM 1560 N N . ILE A 1 216 ? 11.708 15.387 2.413 1.00 94.12 216 ILE A N 1
ATOM 1561 C CA . ILE A 1 216 ? 12.830 14.642 1.816 1.00 94.12 216 ILE A CA 1
ATOM 1562 C C . ILE A 1 216 ? 12.321 13.542 0.871 1.00 94.12 216 ILE A C 1
ATOM 1564 O O . ILE A 1 216 ? 12.828 13.412 -0.243 1.00 94.12 216 ILE A O 1
ATOM 1568 N N . CYS A 1 217 ? 11.314 12.785 1.307 1.00 93.31 217 CYS A N 1
ATOM 1569 C CA . CYS A 1 217 ? 10.781 11.612 0.618 1.00 93.31 217 CYS A CA 1
ATOM 1570 C C . CYS A 1 217 ? 9.536 11.888 -0.235 1.00 93.31 217 CYS A C 1
ATOM 1572 O O . CYS A 1 217 ? 8.922 10.954 -0.753 1.00 93.31 217 CYS A O 1
ATOM 1574 N N . SER A 1 218 ? 9.150 13.153 -0.417 1.00 91.50 218 SER A N 1
ATOM 1575 C CA . SER A 1 218 ? 8.079 13.499 -1.354 1.00 91.50 218 SER A CA 1
ATOM 1576 C C . SER A 1 218 ? 8.448 13.063 -2.773 1.00 91.50 218 SER A C 1
ATOM 1578 O O . SER A 1 218 ? 9.600 13.211 -3.188 1.00 91.50 218 SER A O 1
ATOM 1580 N N . LEU A 1 219 ? 7.463 12.561 -3.532 1.00 86.38 219 LEU A N 1
ATOM 1581 C CA . LEU A 1 219 ? 7.666 12.103 -4.914 1.00 86.38 219 LEU A CA 1
ATOM 1582 C C . LEU A 1 219 ? 8.396 13.170 -5.745 1.00 86.38 219 LEU A C 1
ATOM 1584 O O . LEU A 1 219 ? 9.399 12.868 -6.384 1.00 86.38 219 LEU A O 1
ATOM 1588 N N . ASP A 1 220 ? 7.965 14.430 -5.665 1.00 87.06 220 ASP A N 1
ATOM 1589 C CA . ASP A 1 220 ? 8.596 15.532 -6.398 1.00 87.06 220 ASP A CA 1
ATOM 1590 C C . ASP A 1 220 ? 10.092 15.682 -6.070 1.00 87.06 220 ASP A C 1
ATOM 1592 O O . ASP A 1 220 ? 10.903 15.876 -6.976 1.00 87.06 220 ASP A O 1
ATOM 1596 N N . ASN A 1 221 ? 10.491 15.549 -4.801 1.00 90.25 221 ASN A N 1
ATOM 1597 C CA . ASN A 1 221 ? 11.893 15.706 -4.416 1.00 90.25 221 ASN A CA 1
ATOM 1598 C C . ASN A 1 221 ? 12.754 14.516 -4.837 1.00 90.25 221 ASN A C 1
ATOM 1600 O O . ASN A 1 221 ? 13.858 14.741 -5.344 1.00 90.25 221 ASN A O 1
ATOM 1604 N N . ILE A 1 222 ? 12.261 13.287 -4.664 1.00 88.12 222 ILE A N 1
ATOM 1605 C CA . ILE A 1 222 ? 13.010 12.075 -5.023 1.00 88.12 222 ILE A CA 1
ATOM 1606 C C . ILE A 1 222 ? 13.108 11.882 -6.543 1.00 88.12 222 ILE A C 1
ATOM 1608 O O . ILE A 1 222 ? 14.127 11.390 -7.015 1.00 88.12 222 ILE A O 1
ATOM 1612 N N . PHE A 1 223 ? 12.111 12.323 -7.323 1.00 81.19 223 PHE A N 1
ATOM 1613 C CA . PHE A 1 223 ? 12.157 12.252 -8.790 1.00 81.19 223 PHE A CA 1
ATOM 1614 C C . PHE A 1 223 ? 13.075 13.305 -9.416 1.00 81.19 223 PHE A C 1
ATOM 1616 O O . PHE A 1 223 ? 13.595 13.087 -10.508 1.00 81.19 223 PHE A O 1
ATOM 1623 N N . MET A 1 224 ? 13.252 14.468 -8.782 1.00 80.12 224 MET A N 1
ATOM 1624 C CA . MET A 1 224 ? 13.983 15.566 -9.419 1.00 80.12 224 MET A CA 1
ATOM 1625 C C . MET A 1 224 ? 15.505 15.425 -9.355 1.00 80.12 224 MET A C 1
ATOM 1627 O O . MET A 1 224 ? 16.181 15.966 -10.230 1.00 80.12 224 MET A O 1
ATOM 1631 N N . GLN A 1 225 ? 16.061 14.788 -8.319 1.00 80.00 225 GLN A N 1
ATOM 1632 C CA . GLN A 1 225 ? 17.513 14.707 -8.114 1.00 80.00 225 GLN A CA 1
ATOM 1633 C C . GLN A 1 225 ? 17.902 13.416 -7.388 1.00 80.00 225 GLN A C 1
ATOM 1635 O O . GLN A 1 225 ? 17.398 13.139 -6.299 1.00 80.00 225 GLN A O 1
ATOM 1640 N N . SER A 1 226 ? 18.890 12.699 -7.925 1.00 78.06 226 SER A N 1
ATOM 1641 C CA . SER A 1 226 ? 19.450 11.486 -7.311 1.00 78.06 226 SER A CA 1
ATOM 1642 C C . SER A 1 226 ? 19.984 11.723 -5.892 1.00 78.06 226 SER A C 1
ATOM 1644 O O . SER A 1 226 ? 19.845 10.871 -5.016 1.00 78.06 226 SER A O 1
ATOM 1646 N N . GLU A 1 227 ? 20.523 12.916 -5.619 1.00 87.06 227 GLU A N 1
ATOM 1647 C CA . GLU A 1 227 ? 20.967 13.313 -4.278 1.00 87.06 227 GLU A CA 1
ATOM 1648 C C . GLU A 1 227 ? 19.808 13.345 -3.263 1.00 87.06 227 GLU A C 1
ATOM 1650 O O . GLU A 1 227 ? 19.983 12.936 -2.117 1.00 87.06 227 GLU A O 1
ATOM 1655 N N . ASN A 1 228 ? 18.615 13.798 -3.666 1.00 89.88 228 ASN A N 1
ATOM 1656 C CA . ASN A 1 228 ? 17.446 13.837 -2.782 1.00 89.88 228 ASN A CA 1
ATOM 1657 C C . ASN A 1 228 ? 16.907 12.437 -2.501 1.00 89.88 228 ASN A C 1
ATOM 1659 O O . ASN A 1 228 ? 16.536 12.145 -1.366 1.00 89.88 228 ASN A O 1
ATOM 1663 N N . ARG A 1 229 ? 16.923 11.556 -3.506 1.00 86.88 229 ARG A N 1
ATOM 1664 C CA . ARG A 1 229 ? 16.597 10.147 -3.297 1.00 86.88 229 ARG A CA 1
ATOM 1665 C C . ARG A 1 229 ? 17.541 9.510 -2.284 1.00 86.88 229 ARG A C 1
ATOM 1667 O O . ARG A 1 229 ? 17.063 8.881 -1.351 1.00 86.88 229 ARG A O 1
ATOM 1674 N N . ASN A 1 230 ? 18.852 9.720 -2.413 1.00 87.50 230 ASN A N 1
ATOM 1675 C CA . ASN A 1 230 ? 19.824 9.180 -1.457 1.00 87.50 230 ASN A CA 1
ATOM 1676 C C . ASN A 1 230 ? 19.590 9.708 -0.036 1.00 87.50 230 ASN A C 1
ATOM 1678 O O . ASN A 1 230 ? 19.662 8.931 0.908 1.00 87.50 230 ASN A O 1
ATOM 1682 N N . LYS A 1 231 ? 19.230 10.991 0.118 1.00 93.56 231 LYS A N 1
ATOM 1683 C CA . LYS A 1 231 ? 18.816 11.545 1.420 1.00 93.56 231 LYS A CA 1
ATOM 1684 C C . LYS A 1 231 ? 17.568 10.860 1.965 1.00 93.56 231 LYS A C 1
ATOM 1686 O O . LYS A 1 231 ? 17.495 10.641 3.165 1.00 93.56 231 LYS A O 1
ATOM 1691 N N . CYS A 1 232 ? 16.599 10.533 1.109 1.00 94.06 232 CYS A N 1
ATOM 1692 C CA . CYS A 1 232 ? 15.424 9.769 1.521 1.00 94.06 232 CYS A CA 1
ATOM 1693 C C . CYS A 1 232 ? 15.809 8.344 1.936 1.00 94.06 232 CYS A C 1
ATOM 1695 O O . CYS A 1 232 ? 15.416 7.914 3.008 1.00 94.06 232 CYS A O 1
ATOM 1697 N N . VAL A 1 233 ? 16.635 7.639 1.156 1.00 90.81 233 VAL A N 1
ATOM 1698 C CA . VAL A 1 233 ? 17.131 6.296 1.511 1.00 90.81 233 VAL A CA 1
ATOM 1699 C C . VAL A 1 233 ? 17.847 6.308 2.862 1.00 90.81 233 VAL A C 1
ATOM 1701 O O . VAL A 1 233 ? 17.514 5.497 3.717 1.00 90.81 233 VAL A O 1
ATOM 1704 N N . GLU A 1 234 ? 18.772 7.248 3.075 1.00 93.50 234 GLU A N 1
ATOM 1705 C CA . GLU A 1 234 ? 19.491 7.421 4.347 1.00 93.50 234 GLU A CA 1
ATOM 1706 C C . GLU A 1 234 ? 18.523 7.739 5.495 1.00 93.50 234 GLU A C 1
ATOM 1708 O O . GLU A 1 234 ? 18.583 7.118 6.551 1.00 93.50 234 GLU A O 1
ATOM 1713 N N . ALA A 1 235 ? 17.568 8.649 5.275 1.00 95.06 235 ALA A N 1
ATOM 1714 C CA . ALA A 1 235 ? 16.557 8.989 6.271 1.00 95.06 235 ALA A CA 1
ATOM 1715 C C . ALA A 1 235 ? 15.609 7.825 6.598 1.00 95.06 235 ALA A C 1
ATOM 1717 O O . ALA A 1 235 ? 15.017 7.835 7.668 1.00 95.06 235 ALA A O 1
ATOM 1718 N N . CYS A 1 236 ? 15.462 6.848 5.701 1.00 94.62 236 CYS A N 1
ATOM 1719 C CA . CYS A 1 236 ? 14.603 5.675 5.854 1.00 94.62 236 CYS A CA 1
ATOM 1720 C C . CYS A 1 236 ? 15.359 4.413 6.307 1.00 94.62 236 CYS A C 1
ATOM 1722 O O . CYS A 1 236 ? 14.726 3.370 6.474 1.00 94.62 236 CYS A O 1
ATOM 1724 N N . GLU A 1 237 ? 16.685 4.474 6.486 1.00 93.00 237 GLU A N 1
ATOM 1725 C CA . GLU A 1 237 ? 17.526 3.305 6.788 1.00 93.00 237 GLU A CA 1
ATOM 1726 C C . GLU A 1 237 ? 17.115 2.632 8.106 1.00 93.00 237 GLU A C 1
ATOM 1728 O O . GLU A 1 237 ? 16.954 1.412 8.153 1.00 93.00 237 GLU A O 1
ATOM 1733 N N . GLU A 1 238 ? 16.837 3.428 9.142 1.00 92.75 238 GLU A N 1
ATOM 1734 C CA . GLU A 1 238 ? 16.410 2.943 10.465 1.00 92.75 238 GLU A CA 1
ATOM 1735 C C . GLU A 1 238 ? 15.061 2.202 10.424 1.00 92.75 238 GLU A C 1
ATOM 1737 O O . GLU A 1 238 ? 14.795 1.331 11.250 1.00 92.75 238 GLU A O 1
ATOM 1742 N N . ALA A 1 239 ? 14.222 2.492 9.424 1.00 92.75 239 ALA A N 1
ATOM 1743 C CA . ALA A 1 239 ? 12.928 1.848 9.211 1.00 92.75 239 ALA A CA 1
ATOM 1744 C C . ALA A 1 239 ? 12.931 0.832 8.062 1.00 92.75 239 ALA A C 1
ATOM 1746 O O . ALA A 1 239 ? 11.870 0.344 7.664 1.00 92.75 239 ALA A O 1
ATOM 1747 N N . ALA A 1 240 ? 14.101 0.452 7.536 1.00 89.50 240 ALA A N 1
ATOM 1748 C CA . ALA A 1 240 ? 14.198 -0.555 6.478 1.00 89.50 240 ALA A CA 1
ATOM 1749 C C . ALA A 1 240 ? 13.556 -1.897 6.888 1.00 89.50 240 ALA A C 1
ATOM 1751 O O . ALA A 1 240 ? 13.046 -2.639 6.046 1.00 89.50 240 ALA A O 1
ATOM 1752 N N . CYS A 1 241 ? 13.521 -2.192 8.192 1.00 90.56 241 CYS A N 1
ATOM 1753 C CA . CYS A 1 241 ? 12.856 -3.369 8.737 1.00 90.56 241 CYS A CA 1
ATOM 1754 C C . CYS A 1 241 ? 11.323 -3.330 8.614 1.00 90.56 241 CYS A C 1
ATOM 1756 O O . CYS A 1 241 ? 10.717 -4.393 8.561 1.00 90.56 241 CYS A O 1
ATOM 1758 N N . CYS A 1 242 ? 10.682 -2.162 8.506 1.00 88.00 242 CYS A N 1
ATOM 1759 C CA . CYS A 1 242 ? 9.218 -2.029 8.522 1.00 88.00 242 CYS A CA 1
ATOM 1760 C C . CYS A 1 242 ? 8.513 -2.664 7.314 1.00 88.00 242 CYS A C 1
ATOM 1762 O O . CYS A 1 242 ? 7.317 -2.943 7.369 1.00 88.00 242 CYS A O 1
ATOM 1764 N N . GLY A 1 243 ? 9.240 -2.867 6.211 1.00 76.81 243 GLY A N 1
ATOM 1765 C CA . GLY A 1 243 ? 8.752 -3.542 5.004 1.00 76.81 243 GLY A CA 1
ATOM 1766 C C . GLY A 1 243 ? 9.445 -4.876 4.713 1.00 76.81 243 GLY A C 1
ATOM 1767 O O . GLY A 1 243 ? 9.213 -5.456 3.654 1.00 76.81 243 GLY A O 1
ATOM 1768 N N . SER A 1 244 ? 10.324 -5.350 5.603 1.00 78.81 244 SER A N 1
ATOM 1769 C CA . SER A 1 244 ? 11.108 -6.568 5.377 1.00 78.81 244 SER A CA 1
ATOM 1770 C C . SER A 1 244 ? 10.301 -7.825 5.699 1.00 78.81 244 SER A C 1
ATOM 1772 O O . SER A 1 244 ? 9.585 -7.872 6.691 1.00 78.81 244 SER A O 1
ATOM 1774 N N . LEU A 1 245 ? 10.482 -8.893 4.916 1.00 66.00 245 LEU A N 1
ATOM 1775 C CA . LEU A 1 245 ? 9.930 -10.224 5.221 1.00 66.00 245 LEU A CA 1
ATOM 1776 C C . LEU A 1 245 ? 10.713 -10.969 6.304 1.00 66.00 245 LEU A C 1
ATOM 1778 O O . LEU A 1 245 ? 10.217 -11.923 6.901 1.00 66.00 245 LEU A O 1
ATOM 1782 N N . ILE A 1 246 ? 11.968 -10.579 6.519 1.00 72.06 246 ILE A N 1
ATOM 1783 C CA . ILE A 1 246 ? 12.862 -11.201 7.492 1.00 72.06 246 ILE A CA 1
ATOM 1784 C C . ILE A 1 246 ? 13.260 -10.119 8.488 1.00 72.06 246 ILE A C 1
ATOM 1786 O O . ILE A 1 246 ? 13.970 -9.179 8.133 1.00 72.06 246 ILE A O 1
ATOM 1790 N N . GLY A 1 247 ? 12.802 -10.263 9.732 1.00 77.25 247 GLY A N 1
ATOM 1791 C CA . GLY A 1 247 ? 13.015 -9.256 10.773 1.00 77.25 247 GLY A CA 1
ATOM 1792 C C . GLY A 1 247 ? 12.134 -8.022 10.584 1.00 77.25 247 GLY A C 1
ATOM 1793 O O . GLY A 1 247 ? 12.645 -6.908 10.640 1.00 77.25 247 GLY A O 1
ATOM 1794 N N . ASN A 1 248 ? 10.837 -8.226 10.323 1.00 80.50 248 ASN A N 1
ATOM 1795 C CA . ASN A 1 248 ? 9.873 -7.138 10.231 1.00 80.50 248 ASN A CA 1
ATOM 1796 C C . ASN A 1 248 ? 9.706 -6.457 11.597 1.00 80.50 248 ASN A C 1
ATOM 1798 O O . ASN A 1 248 ? 9.186 -7.070 12.525 1.00 80.50 248 ASN A O 1
ATOM 1802 N N . CYS A 1 249 ? 10.113 -5.197 11.724 1.00 88.50 249 CYS A N 1
ATOM 1803 C CA . CYS A 1 249 ? 9.926 -4.444 12.968 1.00 88.50 249 CYS A CA 1
ATOM 1804 C C . CYS A 1 249 ? 8.538 -3.798 13.077 1.00 88.50 249 CYS A C 1
ATOM 1806 O O . CYS A 1 249 ? 8.194 -3.298 14.141 1.00 88.50 249 CYS A O 1
ATOM 1808 N N . PHE A 1 250 ? 7.701 -3.859 12.032 1.00 85.12 250 PHE A N 1
ATOM 1809 C CA . PHE A 1 250 ? 6.302 -3.418 12.100 1.00 85.12 250 PHE A CA 1
ATOM 1810 C C . PHE A 1 250 ? 5.511 -4.186 13.165 1.00 85.12 250 PHE A C 1
ATOM 1812 O O . PHE A 1 250 ? 4.554 -3.670 13.730 1.00 85.12 250 PHE A O 1
ATOM 1819 N N . GLU A 1 251 ? 5.904 -5.425 13.457 1.00 77.38 251 GLU A N 1
ATOM 1820 C CA . GLU A 1 251 ? 5.271 -6.244 14.494 1.00 77.38 251 GLU A CA 1
ATOM 1821 C C . GLU A 1 251 ? 5.559 -5.719 15.903 1.00 77.38 251 GLU A C 1
ATOM 1823 O O . GLU A 1 251 ? 4.688 -5.753 16.776 1.00 77.38 251 GLU A O 1
ATOM 1828 N N . ASP A 1 252 ? 6.779 -5.218 16.095 1.00 83.38 252 ASP A N 1
ATOM 1829 C CA . ASP A 1 252 ? 7.287 -4.697 17.359 1.00 83.38 252 ASP A CA 1
ATOM 1830 C C . ASP A 1 252 ? 7.023 -3.196 17.515 1.00 83.38 252 ASP A C 1
ATOM 1832 O O . ASP A 1 252 ? 7.081 -2.681 18.624 1.00 83.38 252 ASP A O 1
ATOM 1836 N N . ASP A 1 253 ? 6.747 -2.476 16.428 1.00 85.44 253 ASP A N 1
ATOM 1837 C CA . ASP A 1 253 ? 6.529 -1.032 16.443 1.00 85.44 253 ASP A CA 1
ATOM 1838 C C . ASP A 1 253 ? 5.710 -0.554 15.231 1.00 85.44 253 ASP A C 1
ATOM 1840 O O . ASP A 1 253 ? 6.211 0.162 14.357 1.00 85.44 253 ASP A O 1
ATOM 1844 N N . PRO A 1 254 ? 4.422 -0.934 15.144 1.00 83.56 254 PRO A N 1
ATOM 1845 C CA . PRO A 1 254 ? 3.599 -0.607 13.982 1.00 83.56 254 PRO A CA 1
ATOM 1846 C C . PRO A 1 254 ? 3.429 0.904 13.814 1.00 83.56 254 PRO A C 1
ATOM 1848 O O . PRO A 1 254 ? 3.345 1.399 12.695 1.00 83.56 254 PRO A O 1
ATOM 1851 N N . PHE A 1 255 ? 3.390 1.645 14.924 1.00 84.00 255 PHE A N 1
ATOM 1852 C CA . PHE A 1 255 ? 3.238 3.095 14.908 1.00 84.00 255 PHE A CA 1
ATOM 1853 C C . PHE A 1 255 ? 4.534 3.809 14.549 1.00 84.00 255 PHE A C 1
ATOM 1855 O O . PHE A 1 255 ? 4.467 4.688 13.698 1.00 84.00 255 PHE A O 1
ATOM 1862 N N . GLY A 1 256 ? 5.688 3.401 15.087 1.00 88.50 256 GLY A N 1
ATOM 1863 C CA . GLY A 1 256 ? 6.976 3.941 14.646 1.00 88.50 256 GLY A CA 1
ATOM 1864 C C . GLY A 1 256 ? 7.175 3.698 13.152 1.00 88.50 256 GLY A C 1
ATOM 1865 O O . GLY A 1 256 ? 7.451 4.624 12.399 1.00 88.50 256 GLY A O 1
ATOM 1866 N N . CYS A 1 257 ? 6.884 2.486 12.670 1.00 90.19 257 CYS A N 1
AT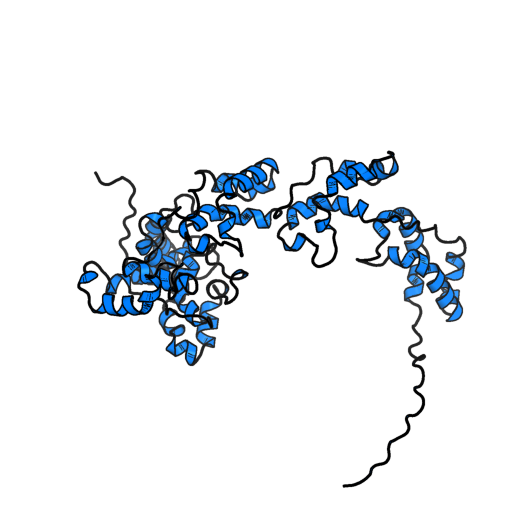OM 1867 C CA . CYS A 1 257 ? 6.935 2.184 11.240 1.00 90.19 257 CYS A CA 1
ATOM 1868 C C . CYS A 1 257 ? 5.966 3.009 10.385 1.00 90.19 257 CYS A C 1
ATOM 1870 O O . CYS A 1 257 ? 6.271 3.331 9.236 1.00 90.19 257 CYS A O 1
ATOM 1872 N N . MET A 1 258 ? 4.798 3.354 10.923 1.00 85.31 258 MET A N 1
ATOM 1873 C CA . MET A 1 258 ? 3.843 4.222 10.242 1.00 85.31 258 MET A CA 1
ATOM 1874 C C . MET A 1 258 ? 4.351 5.668 10.108 1.00 85.31 258 MET A C 1
ATOM 1876 O O . MET A 1 258 ? 4.061 6.294 9.089 1.00 85.31 258 MET A O 1
ATOM 1880 N N . GLU A 1 259 ? 5.168 6.173 11.042 1.00 87.12 259 GLU A N 1
ATOM 1881 C CA . GLU A 1 259 ? 5.802 7.500 10.912 1.00 87.12 259 GLU A CA 1
ATOM 1882 C C . GLU A 1 259 ? 6.776 7.561 9.710 1.00 87.12 259 GLU A C 1
ATOM 1884 O O . GLU A 1 259 ? 7.031 8.632 9.160 1.00 87.12 259 GLU A O 1
ATOM 1889 N N . TYR A 1 260 ? 7.253 6.406 9.226 1.00 91.31 260 TYR A N 1
ATOM 1890 C CA . TYR A 1 260 ? 8.094 6.276 8.029 1.00 91.31 260 TYR A CA 1
ATOM 1891 C C . TYR A 1 260 ? 7.317 6.042 6.730 1.00 91.31 260 TYR A C 1
ATOM 1893 O O . TYR A 1 260 ? 7.908 5.740 5.693 1.00 91.31 260 TYR A O 1
ATOM 1901 N N . ALA A 1 261 ? 5.997 6.208 6.713 1.00 86.00 261 ALA A N 1
ATOM 1902 C CA . ALA A 1 261 ? 5.218 6.007 5.496 1.00 86.00 261 ALA A CA 1
ATOM 1903 C C . ALA A 1 261 ? 5.670 6.802 4.254 1.00 86.00 261 ALA A C 1
ATOM 1905 O O . ALA A 1 261 ? 5.544 6.247 3.157 1.00 86.00 261 ALA A O 1
ATOM 1906 N N . PRO A 1 262 ? 6.241 8.027 4.349 1.00 89.69 262 PRO A N 1
ATOM 1907 C CA . PRO A 1 262 ? 6.831 8.694 3.185 1.00 89.69 262 PRO A CA 1
ATOM 1908 C C . PRO A 1 262 ? 7.894 7.845 2.462 1.00 89.69 262 PRO A C 1
ATOM 1910 O O . PRO A 1 262 ? 8.024 7.923 1.240 1.00 89.69 262 PRO A O 1
ATOM 1913 N N . CYS A 1 263 ? 8.592 6.958 3.177 1.00 90.38 263 CYS A N 1
ATOM 1914 C CA . CYS A 1 263 ? 9.567 6.022 2.612 1.00 90.38 263 CYS A CA 1
ATOM 1915 C C . CYS A 1 263 ? 8.946 4.999 1.653 1.00 90.38 263 CYS A C 1
ATOM 1917 O O . CYS A 1 263 ? 9.653 4.438 0.816 1.00 90.38 263 CYS A O 1
ATOM 1919 N N . ALA A 1 264 ? 7.626 4.782 1.695 1.00 84.56 264 ALA A N 1
ATOM 1920 C CA . ALA A 1 264 ? 6.928 3.901 0.756 1.00 84.56 264 ALA A CA 1
ATOM 1921 C C . ALA A 1 264 ? 6.982 4.402 -0.703 1.00 84.56 264 ALA A C 1
ATOM 1923 O O . ALA A 1 264 ? 6.584 3.672 -1.614 1.00 84.56 264 ALA A O 1
ATOM 1924 N N . ALA A 1 265 ? 7.470 5.626 -0.937 1.00 83.56 265 ALA A N 1
ATOM 1925 C CA . ALA A 1 265 ? 7.779 6.148 -2.263 1.00 83.56 265 ALA A CA 1
ATOM 1926 C C . ALA A 1 265 ? 9.109 5.612 -2.837 1.00 83.56 265 ALA A C 1
ATOM 1928 O O . ALA A 1 265 ? 9.276 5.579 -4.058 1.00 83.56 265 ALA A O 1
ATOM 1929 N N . LEU A 1 266 ? 10.047 5.146 -2.002 1.00 83.75 266 LEU A N 1
ATOM 1930 C CA . LEU A 1 266 ? 11.350 4.636 -2.454 1.00 83.75 266 LEU A CA 1
ATOM 1931 C C . LEU A 1 266 ? 11.234 3.427 -3.401 1.00 83.75 266 LEU A C 1
ATOM 1933 O O . LEU A 1 266 ? 11.857 3.469 -4.466 1.00 83.75 266 LEU A O 1
ATOM 1937 N N . PRO A 1 267 ? 10.395 2.405 -3.122 1.00 76.25 267 PRO A N 1
ATOM 1938 C CA . PRO A 1 267 ? 10.181 1.303 -4.061 1.00 76.25 267 PRO A CA 1
ATOM 1939 C C . PRO A 1 267 ? 9.541 1.740 -5.384 1.00 76.25 267 PRO A C 1
ATOM 1941 O O . PRO A 1 267 ? 9.675 1.047 -6.380 1.00 76.25 267 PRO A O 1
ATOM 1944 N N . LEU A 1 268 ? 8.851 2.886 -5.427 1.00 70.44 268 LEU A N 1
ATOM 1945 C CA . LEU A 1 268 ? 8.270 3.419 -6.668 1.00 70.44 268 LEU A CA 1
ATOM 1946 C C . LEU A 1 268 ? 9.310 4.128 -7.547 1.00 70.44 268 LEU A C 1
ATOM 1948 O O . LEU A 1 268 ? 9.037 4.423 -8.710 1.00 70.44 268 LEU A O 1
ATOM 1952 N N . THR A 1 269 ? 10.486 4.427 -6.994 1.00 70.62 269 THR A N 1
ATOM 1953 C CA . THR A 1 269 ? 11.504 5.282 -7.621 1.00 70.62 269 THR A CA 1
ATOM 1954 C C . THR A 1 269 ? 12.835 4.590 -7.850 1.00 70.62 269 THR A C 1
ATOM 1956 O O . THR A 1 269 ? 13.810 5.263 -8.169 1.00 70.62 269 THR A O 1
ATOM 1959 N N . GLY A 1 270 ? 12.892 3.259 -7.754 1.00 62.47 270 GLY A N 1
ATOM 1960 C CA . GLY A 1 270 ? 14.074 2.528 -8.204 1.00 62.47 270 GLY A CA 1
ATOM 1961 C C . GLY A 1 270 ? 14.722 1.592 -7.183 1.00 62.47 270 GLY A C 1
ATOM 1962 O O . GLY A 1 270 ? 15.944 1.557 -7.172 1.00 62.47 270 GLY A O 1
ATOM 1963 N N . GLY A 1 271 ? 13.951 0.906 -6.325 1.00 66.88 271 GLY A N 1
ATOM 1964 C CA . GLY A 1 271 ? 14.423 -0.152 -5.405 1.00 66.88 271 GLY A CA 1
ATOM 1965 C C . GLY A 1 271 ? 15.826 0.046 -4.794 1.00 66.88 271 GLY A C 1
ATOM 1966 O O . GLY A 1 271 ? 16.156 1.126 -4.313 1.00 66.88 271 GLY A O 1
ATOM 1967 N N . SER A 1 272 ? 16.657 -0.993 -4.752 1.00 71.56 272 SER A N 1
ATOM 1968 C CA . SER A 1 272 ? 18.040 -0.935 -4.243 1.00 71.56 272 SER A CA 1
ATOM 1969 C C . SER A 1 272 ? 19.047 -0.363 -5.249 1.00 71.56 272 SER A C 1
ATOM 1971 O O . SER A 1 272 ? 20.210 -0.155 -4.896 1.00 71.56 272 SER A O 1
ATOM 1973 N N . LEU A 1 273 ? 18.625 -0.090 -6.485 1.00 80.88 273 LEU A N 1
ATOM 1974 C CA . LEU A 1 273 ? 19.501 0.440 -7.518 1.00 80.88 273 LEU A CA 1
ATOM 1975 C C . LEU A 1 273 ? 19.847 1.914 -7.308 1.00 80.88 273 LEU A C 1
ATOM 1977 O O . LEU A 1 273 ? 19.023 2.750 -6.922 1.00 80.88 273 LEU A O 1
ATOM 1981 N N . SER A 1 274 ? 21.112 2.229 -7.580 1.00 83.19 274 SER A N 1
ATOM 1982 C CA . SER A 1 274 ? 21.599 3.598 -7.708 1.00 83.19 274 SER A CA 1
ATOM 1983 C C . SER A 1 274 ? 21.055 4.226 -8.994 1.00 83.19 274 SER A C 1
ATOM 1985 O O . SER A 1 274 ? 20.652 3.521 -9.912 1.00 83.19 274 SER A O 1
ATOM 1987 N N . HIS A 1 275 ? 21.034 5.556 -9.079 1.00 83.75 275 HIS A N 1
ATOM 1988 C CA . HIS A 1 275 ? 20.744 6.242 -10.342 1.00 83.75 275 HIS A CA 1
ATOM 1989 C C . HIS A 1 275 ? 21.873 6.045 -11.351 1.00 83.75 275 HIS A C 1
ATOM 1991 O O . HIS A 1 275 ? 23.038 5.905 -10.962 1.00 83.75 275 HIS A O 1
ATOM 1997 N N . ALA A 1 276 ? 21.536 6.104 -12.638 1.00 89.12 276 ALA A N 1
ATOM 1998 C CA . ALA A 1 276 ? 22.538 6.106 -13.692 1.00 89.12 276 ALA A CA 1
ATOM 1999 C C . ALA A 1 276 ? 23.451 7.336 -13.574 1.00 89.12 276 ALA A C 1
ATOM 2001 O O . ALA A 1 276 ? 22.979 8.433 -13.263 1.00 89.12 276 ALA A O 1
ATOM 2002 N N . PRO A 1 277 ? 24.754 7.209 -13.877 1.00 89.81 277 PRO A N 1
ATOM 2003 C CA . PRO A 1 277 ? 25.609 8.374 -14.066 1.00 89.81 277 PRO A CA 1
ATOM 2004 C C . PRO A 1 277 ? 25.025 9.322 -15.128 1.00 89.81 277 PRO A C 1
ATOM 2006 O O . PRO A 1 277 ? 24.605 8.869 -16.192 1.00 89.81 277 PRO A O 1
ATOM 2009 N N . ASP A 1 278 ? 25.077 10.640 -14.904 1.00 90.25 278 ASP A N 1
ATOM 2010 C CA . ASP A 1 278 ? 24.514 11.645 -15.832 1.00 90.25 278 ASP A CA 1
ATOM 2011 C C . ASP A 1 278 ? 25.040 11.511 -17.276 1.00 90.25 278 ASP A C 1
ATOM 2013 O O . ASP A 1 278 ? 24.364 11.856 -18.247 1.00 90.25 278 ASP A O 1
ATOM 2017 N N . ASN A 1 279 ? 26.269 11.012 -17.433 1.00 93.31 279 ASN A N 1
ATOM 2018 C CA . ASN A 1 279 ? 26.923 10.812 -18.723 1.00 93.31 279 ASN A CA 1
ATOM 2019 C C . ASN A 1 279 ? 26.786 9.384 -19.273 1.00 93.31 279 ASN A C 1
ATOM 2021 O O . ASN A 1 279 ? 27.418 9.080 -20.285 1.00 93.31 279 ASN A O 1
ATOM 2025 N N . LEU A 1 280 ? 25.981 8.513 -18.656 1.00 94.75 280 LEU A N 1
ATOM 2026 C CA . LEU A 1 280 ? 25.808 7.125 -19.090 1.00 94.75 280 LEU A CA 1
ATOM 2027 C C . LEU A 1 280 ? 25.325 7.054 -20.543 1.00 94.75 280 LEU A C 1
ATOM 2029 O O . LEU A 1 280 ? 25.858 6.282 -21.333 1.00 94.75 280 LEU A O 1
ATOM 2033 N N . THR A 1 281 ? 24.393 7.929 -20.935 1.00 94.19 281 THR A N 1
ATOM 2034 C CA . THR A 1 281 ? 23.893 7.989 -22.321 1.00 94.19 281 THR A CA 1
ATOM 2035 C C . THR A 1 281 ? 25.003 8.313 -23.326 1.00 94.19 281 THR A C 1
ATOM 2037 O O . THR A 1 281 ? 25.051 7.719 -24.399 1.00 94.19 281 THR A O 1
ATOM 2040 N N . GLU A 1 282 ? 25.912 9.233 -22.995 1.00 95.31 282 GLU A N 1
ATOM 2041 C CA . GLU A 1 282 ? 27.049 9.589 -23.856 1.00 95.31 282 GLU A CA 1
ATOM 2042 C C . GLU A 1 282 ? 28.099 8.469 -23.875 1.00 95.31 282 GLU A C 1
ATOM 2044 O O . GLU A 1 282 ? 28.586 8.085 -24.944 1.00 95.31 282 GLU A O 1
ATOM 2049 N N . MET A 1 283 ? 28.405 7.912 -22.699 1.00 94.75 283 MET A N 1
ATOM 2050 C CA . MET A 1 283 ? 29.401 6.859 -22.489 1.00 94.75 283 MET A CA 1
ATOM 2051 C C . MET A 1 283 ? 29.026 5.556 -23.203 1.00 94.75 283 MET A C 1
ATOM 2053 O O . MET A 1 283 ? 29.884 4.921 -23.812 1.00 94.75 283 MET A O 1
ATOM 2057 N N . CYS A 1 284 ? 27.743 5.203 -23.167 1.00 93.50 284 CYS A N 1
ATOM 2058 C CA . CYS A 1 284 ? 27.170 4.004 -23.772 1.00 93.50 284 CYS A CA 1
ATOM 2059 C C . CYS A 1 284 ? 26.522 4.262 -25.140 1.00 93.50 284 CYS A C 1
ATOM 2061 O O . CYS A 1 284 ? 25.828 3.395 -25.676 1.00 93.50 284 CYS A O 1
ATOM 2063 N N . SER A 1 285 ? 26.725 5.447 -25.725 1.00 91.31 285 SER A N 1
ATOM 2064 C CA . SER A 1 285 ? 26.250 5.720 -27.080 1.00 91.31 285 SER A CA 1
ATOM 2065 C C . SER A 1 285 ? 27.011 4.872 -28.100 1.00 91.31 285 SER A C 1
ATOM 2067 O O . SER A 1 285 ? 28.214 4.640 -27.974 1.00 91.31 285 SER A O 1
ATOM 2069 N N . LEU A 1 286 ? 26.324 4.456 -29.167 1.00 85.69 286 LEU A N 1
ATOM 2070 C CA . LEU A 1 286 ? 26.932 3.671 -30.245 1.00 85.69 286 LEU A CA 1
ATOM 2071 C C . LEU A 1 286 ? 28.145 4.384 -30.873 1.00 85.69 286 LEU A C 1
ATOM 2073 O O . LEU A 1 286 ? 29.133 3.746 -31.232 1.00 85.69 286 LEU A O 1
ATOM 2077 N N . GLU A 1 287 ? 28.090 5.714 -30.981 1.00 88.75 287 GLU A N 1
ATOM 2078 C CA . GLU A 1 287 ? 29.202 6.523 -31.486 1.00 88.75 287 GLU A CA 1
ATOM 2079 C C . GLU A 1 287 ? 30.434 6.411 -30.576 1.00 88.75 287 GLU A C 1
ATOM 2081 O O . GLU A 1 287 ? 31.531 6.130 -31.061 1.00 88.75 287 GLU A O 1
ATOM 2086 N N . THR A 1 288 ? 30.273 6.549 -29.258 1.00 91.06 288 THR A N 1
ATOM 2087 C CA . THR A 1 288 ? 31.378 6.405 -28.293 1.00 91.06 288 THR A CA 1
ATOM 2088 C C . THR A 1 288 ? 31.930 4.981 -28.281 1.00 91.06 288 THR A C 1
ATOM 2090 O O . THR A 1 288 ? 33.147 4.792 -28.356 1.00 91.06 288 THR A O 1
ATOM 2093 N N . LEU A 1 289 ? 31.046 3.978 -28.273 1.00 86.44 289 LEU A N 1
ATOM 2094 C CA . LEU A 1 289 ? 31.413 2.559 -28.271 1.00 86.44 289 LEU A CA 1
ATOM 2095 C C . LEU A 1 289 ? 32.236 2.156 -29.505 1.00 86.44 289 LEU A C 1
ATOM 2097 O O . LEU A 1 289 ? 33.135 1.324 -29.399 1.00 86.44 289 LEU A O 1
ATOM 2101 N N . THR A 1 290 ? 31.963 2.755 -30.668 1.00 82.06 290 THR A N 1
ATOM 2102 C CA . THR A 1 290 ? 32.657 2.434 -31.930 1.00 82.06 290 THR A CA 1
ATOM 2103 C C . THR A 1 290 ? 33.891 3.297 -32.199 1.00 82.06 290 THR A C 1
ATOM 2105 O O . THR A 1 290 ? 34.792 2.875 -32.927 1.00 82.06 290 THR A O 1
ATOM 2108 N N . SER A 1 291 ? 33.962 4.499 -31.625 1.00 86.50 291 SER A N 1
ATOM 2109 C CA . SER A 1 291 ? 35.022 5.470 -31.925 1.00 86.50 291 SER A CA 1
ATOM 2110 C C . SER A 1 291 ? 36.257 5.363 -31.025 1.00 86.50 291 SER A C 1
ATOM 2112 O O . SER A 1 291 ? 37.344 5.771 -31.445 1.00 86.50 291 SER A O 1
ATOM 2114 N N . ALA A 1 292 ? 36.130 4.807 -29.815 1.00 89.81 292 ALA A N 1
ATOM 2115 C CA . ALA A 1 292 ? 37.202 4.790 -28.821 1.00 89.81 292 ALA A CA 1
ATOM 2116 C C . ALA A 1 292 ? 37.520 3.368 -28.303 1.00 89.81 292 ALA A C 1
ATOM 2118 O O . ALA A 1 292 ? 36.648 2.697 -27.750 1.00 89.81 292 ALA A O 1
ATOM 2119 N N . PRO A 1 293 ? 38.784 2.901 -28.399 1.00 86.81 293 PRO A N 1
ATOM 2120 C CA . PRO A 1 293 ? 39.205 1.653 -27.762 1.00 86.81 293 PRO A CA 1
ATOM 2121 C C . PRO A 1 293 ? 38.963 1.699 -26.246 1.00 86.81 293 PRO A C 1
ATOM 2123 O O . PRO A 1 293 ? 39.373 2.657 -25.591 1.00 86.81 293 PRO A O 1
ATOM 2126 N N . GLY A 1 294 ? 38.323 0.666 -25.691 1.00 86.81 294 GLY A N 1
ATOM 2127 C CA . GLY A 1 294 ? 37.984 0.583 -24.262 1.00 86.81 294 GLY A CA 1
ATOM 2128 C C . GLY A 1 294 ? 36.707 1.332 -23.850 1.00 86.81 294 GLY A C 1
ATOM 2129 O O . GLY A 1 294 ? 36.347 1.304 -22.678 1.00 86.81 294 GLY A O 1
ATOM 2130 N N . ALA A 1 295 ? 35.990 1.976 -24.780 1.00 88.44 295 ALA A N 1
ATOM 2131 C CA . ALA A 1 295 ? 34.687 2.582 -24.485 1.00 88.44 295 ALA A CA 1
ATOM 2132 C C . ALA A 1 295 ? 33.650 1.549 -24.014 1.00 88.44 295 ALA A C 1
ATOM 2134 O O . ALA A 1 295 ? 32.878 1.839 -23.105 1.00 88.44 295 ALA A O 1
ATOM 2135 N N . GLY A 1 296 ? 33.691 0.338 -24.583 1.00 86.25 296 GLY A N 1
ATOM 2136 C CA . GLY A 1 296 ? 32.870 -0.791 -24.140 1.00 86.25 296 GLY A CA 1
ATOM 2137 C C . GLY A 1 296 ? 33.090 -1.136 -22.670 1.00 86.25 296 GLY A C 1
ATOM 2138 O O . GLY A 1 296 ? 32.122 -1.212 -21.929 1.00 86.25 296 GLY A O 1
ATOM 2139 N N . ASP A 1 297 ? 34.348 -1.238 -22.227 1.00 89.75 297 ASP A N 1
ATOM 2140 C CA . ASP A 1 297 ? 34.673 -1.539 -20.826 1.00 89.75 297 ASP A CA 1
ATOM 2141 C C . ASP A 1 297 ? 34.190 -0.425 -19.883 1.00 89.75 297 ASP A C 1
ATOM 2143 O O . ASP A 1 297 ? 33.676 -0.701 -18.804 1.00 89.75 297 ASP A O 1
ATOM 2147 N N . ASN A 1 298 ? 34.316 0.844 -20.288 1.00 92.44 298 ASN A N 1
ATOM 2148 C CA . ASN A 1 298 ? 33.830 1.972 -19.487 1.00 92.44 298 ASN A CA 1
ATOM 2149 C C . ASN A 1 298 ? 32.306 1.948 -19.334 1.00 92.44 298 ASN A C 1
ATOM 2151 O O . ASN A 1 298 ? 31.811 2.111 -18.223 1.00 92.44 298 ASN A O 1
ATOM 2155 N N . CYS A 1 299 ? 31.581 1.719 -20.433 1.00 94.62 299 CYS A N 1
ATOM 2156 C CA . CYS A 1 299 ? 30.133 1.559 -20.393 1.00 94.62 299 CYS A CA 1
ATOM 2157 C C . CYS A 1 299 ? 29.742 0.335 -19.548 1.00 94.62 299 CYS A C 1
ATOM 2159 O O . CYS A 1 299 ? 28.905 0.460 -18.665 1.00 94.62 299 CYS A O 1
ATOM 2161 N N . ALA A 1 300 ? 30.404 -0.813 -19.733 1.00 91.94 300 ALA A N 1
ATOM 2162 C CA . ALA A 1 300 ? 30.153 -2.028 -18.958 1.00 91.94 300 ALA A CA 1
ATOM 2163 C C . ALA A 1 300 ? 30.314 -1.816 -17.454 1.00 91.94 300 ALA A C 1
ATOM 2165 O O . ALA A 1 300 ? 29.418 -2.170 -16.696 1.00 91.94 300 ALA A O 1
ATOM 2166 N N . ASN A 1 301 ? 31.393 -1.160 -17.033 1.00 94.56 301 ASN A N 1
ATOM 2167 C CA . ASN A 1 301 ? 31.606 -0.829 -15.625 1.00 94.56 301 ASN A CA 1
ATOM 2168 C C . ASN A 1 301 ? 30.547 0.149 -15.096 1.00 94.56 301 ASN A C 1
ATOM 2170 O O . ASN A 1 301 ? 30.115 0.030 -13.957 1.00 94.56 301 ASN A O 1
ATOM 2174 N N . ALA A 1 302 ? 30.115 1.121 -15.907 1.00 94.88 302 ALA A N 1
ATOM 2175 C CA . ALA A 1 302 ? 29.062 2.054 -15.509 1.00 94.88 302 ALA A CA 1
ATOM 2176 C C . ALA A 1 302 ? 27.678 1.388 -15.417 1.00 94.88 302 ALA A C 1
ATOM 2178 O O . ALA A 1 302 ? 26.810 1.908 -14.727 1.00 94.88 302 ALA A O 1
ATOM 2179 N N . CYS A 1 303 ? 27.483 0.260 -16.099 1.00 95.31 303 CYS A N 1
ATOM 2180 C CA . CYS A 1 303 ? 26.244 -0.509 -16.132 1.00 95.31 303 CYS A CA 1
ATOM 2181 C C . CYS A 1 303 ? 26.222 -1.698 -15.161 1.00 95.31 303 CYS A C 1
ATOM 2183 O O . CYS A 1 303 ? 25.172 -2.319 -15.029 1.00 95.31 303 CYS A O 1
ATOM 2185 N N . GLU A 1 304 ? 27.346 -2.036 -14.517 1.00 93.88 304 GLU A N 1
ATOM 2186 C CA . GLU A 1 304 ? 27.538 -3.281 -13.754 1.00 93.88 304 GLU A CA 1
ATOM 2187 C C . GLU A 1 304 ? 26.436 -3.502 -12.709 1.00 93.88 304 GLU A C 1
ATOM 2189 O O . GLU A 1 304 ? 25.789 -4.551 -12.710 1.00 93.88 304 GLU A O 1
ATOM 2194 N N . ASP A 1 305 ? 26.153 -2.479 -11.899 1.00 88.69 305 ASP A N 1
ATOM 2195 C CA . ASP A 1 305 ? 25.148 -2.541 -10.832 1.00 88.69 305 ASP A CA 1
ATOM 2196 C C . ASP A 1 305 ? 23.713 -2.692 -11.368 1.00 88.69 305 ASP A C 1
ATOM 2198 O O . ASP A 1 305 ? 22.836 -3.186 -10.661 1.00 88.69 305 ASP A O 1
ATOM 2202 N N . ALA A 1 306 ? 23.473 -2.306 -12.626 1.00 92.25 306 ALA A N 1
ATOM 2203 C CA . ALA A 1 306 ? 22.164 -2.274 -13.275 1.00 92.25 306 ALA A CA 1
ATOM 2204 C C . ALA A 1 306 ? 21.992 -3.301 -14.392 1.00 92.25 306 ALA A C 1
ATOM 2206 O O . ALA A 1 306 ? 21.014 -3.245 -15.139 1.00 92.25 306 ALA A O 1
ATOM 2207 N N . MET A 1 307 ? 22.890 -4.281 -14.502 1.00 90.88 307 MET A N 1
ATOM 2208 C CA . MET A 1 307 ? 22.742 -5.355 -15.488 1.00 90.88 307 MET A CA 1
ATOM 2209 C C . MET A 1 307 ? 21.465 -6.176 -15.268 1.00 90.88 307 MET A C 1
ATOM 2211 O O . MET A 1 307 ? 20.895 -6.683 -16.232 1.00 90.88 307 MET A O 1
ATOM 2215 N N . CYS A 1 308 ? 20.954 -6.235 -14.036 1.00 91.44 308 CYS A N 1
ATOM 2216 C CA . CYS A 1 308 ? 19.658 -6.845 -13.746 1.00 91.44 308 CYS A CA 1
ATOM 2217 C C . CYS A 1 308 ? 18.491 -6.133 -14.457 1.00 91.44 308 CYS A C 1
ATOM 2219 O O . CYS A 1 308 ? 17.496 -6.769 -14.766 1.00 91.44 308 CYS A O 1
ATOM 2221 N N . CYS A 1 309 ? 18.602 -4.842 -14.795 1.00 91.00 309 CYS A N 1
ATOM 2222 C CA . CYS A 1 309 ? 17.536 -4.095 -15.478 1.00 91.00 309 CYS A CA 1
ATOM 2223 C C . CYS A 1 309 ? 17.311 -4.545 -16.924 1.00 91.00 309 CYS A C 1
ATOM 2225 O O . CYS A 1 309 ? 16.295 -4.223 -17.539 1.00 91.00 309 CYS A O 1
ATOM 2227 N N . VAL A 1 310 ? 18.298 -5.240 -17.483 1.00 87.62 310 VAL A N 1
ATOM 2228 C CA . VAL A 1 310 ? 18.298 -5.750 -18.852 1.00 87.62 310 VAL A CA 1
ATOM 2229 C C . VAL A 1 310 ? 18.389 -7.280 -18.889 1.00 87.62 310 VAL A C 1
ATOM 2231 O O . VAL A 1 310 ? 18.343 -7.869 -19.969 1.00 87.62 310 VAL A O 1
ATOM 2234 N N . ALA A 1 311 ? 18.485 -7.928 -17.723 1.00 85.62 311 ALA A N 1
ATOM 2235 C CA . ALA A 1 311 ? 18.492 -9.376 -17.595 1.00 85.62 311 ALA A CA 1
ATOM 2236 C C . ALA A 1 311 ? 17.085 -9.951 -17.862 1.00 85.62 311 ALA A C 1
ATOM 2238 O O . ALA A 1 311 ? 16.083 -9.379 -17.427 1.00 85.62 311 ALA A O 1
ATOM 2239 N N . PRO A 1 312 ? 16.970 -11.075 -18.588 1.00 79.75 312 PRO A N 1
ATOM 2240 C CA . PRO A 1 312 ? 15.695 -11.758 -18.762 1.00 79.75 312 PRO A CA 1
ATOM 2241 C C . PRO A 1 312 ? 15.310 -12.574 -17.515 1.00 79.75 312 PRO A C 1
ATOM 2243 O O . PRO A 1 312 ? 16.165 -13.093 -16.803 1.00 79.75 312 PRO A O 1
ATOM 2246 N N . GLY A 1 313 ? 14.005 -12.781 -17.313 1.00 81.69 313 GLY A N 1
ATOM 2247 C CA . GLY A 1 313 ? 13.475 -13.710 -16.306 1.00 81.69 313 GLY A CA 1
ATOM 2248 C C . GLY A 1 313 ? 13.580 -13.208 -14.863 1.00 81.69 313 GLY A C 1
ATOM 2249 O O . GLY A 1 313 ? 13.450 -12.015 -14.616 1.00 81.69 313 GLY A O 1
ATOM 2250 N N . ASP A 1 314 ? 13.798 -14.131 -13.922 1.00 79.19 314 ASP A N 1
ATOM 2251 C CA . ASP A 1 314 ? 13.767 -13.870 -12.470 1.00 79.19 314 ASP A CA 1
ATOM 2252 C C . ASP A 1 314 ? 14.971 -13.050 -11.957 1.00 79.19 314 ASP A C 1
ATOM 2254 O O . ASP A 1 314 ? 14.992 -12.639 -10.801 1.00 79.19 314 ASP A O 1
ATOM 2258 N N . GLU A 1 315 ? 15.984 -12.810 -12.796 1.00 80.81 315 GLU A N 1
ATOM 2259 C CA . GLU A 1 315 ? 17.108 -11.906 -12.490 1.00 80.81 315 GLU A CA 1
ATOM 2260 C C . GLU A 1 315 ? 16.786 -10.443 -12.836 1.00 80.81 315 GLU A C 1
ATOM 2262 O O . GLU A 1 315 ? 17.635 -9.561 -12.692 1.00 80.81 315 GLU A O 1
ATOM 2267 N N . ASN A 1 316 ? 15.566 -10.181 -13.312 1.00 82.00 316 ASN A N 1
ATOM 2268 C CA . ASN A 1 316 ? 15.122 -8.853 -13.676 1.00 82.00 316 ASN A CA 1
ATOM 2269 C C . ASN A 1 316 ? 14.720 -8.043 -12.441 1.00 82.00 316 ASN A C 1
ATOM 2271 O O . ASN A 1 316 ? 13.674 -8.266 -11.836 1.00 82.00 316 ASN A O 1
ATOM 2275 N N . CYS A 1 317 ? 15.506 -7.022 -12.121 1.00 86.62 317 CYS A N 1
ATOM 2276 C CA . CYS A 1 317 ? 15.220 -6.149 -10.987 1.00 86.62 317 CYS A CA 1
ATOM 2277 C C . CYS A 1 317 ? 14.117 -5.108 -11.269 1.00 86.62 317 CYS A C 1
ATOM 2279 O O . CYS A 1 317 ? 13.778 -4.327 -10.376 1.00 86.62 317 CYS A O 1
ATOM 2281 N N . LEU A 1 318 ? 13.512 -5.095 -12.469 1.00 81.19 318 LEU A N 1
ATOM 2282 C CA . LEU A 1 318 ? 12.298 -4.317 -12.762 1.00 81.19 318 LEU A CA 1
ATOM 2283 C C . LEU A 1 318 ? 11.161 -4.658 -11.789 1.00 81.19 318 LEU A C 1
ATOM 2285 O O . LEU A 1 318 ? 10.479 -3.745 -11.319 1.00 81.19 318 LEU A O 1
ATOM 2289 N N . ASP A 1 319 ? 11.002 -5.941 -11.461 1.00 72.12 319 ASP A N 1
ATOM 2290 C CA . ASP A 1 319 ? 9.935 -6.431 -10.583 1.00 72.12 319 ASP A CA 1
ATOM 2291 C C . ASP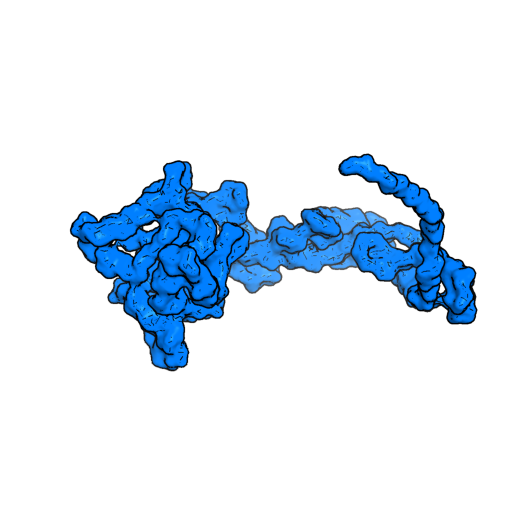 A 1 319 ? 10.212 -6.129 -9.095 1.00 72.12 319 ASP A C 1
ATOM 2293 O O . ASP A 1 319 ? 9.280 -6.023 -8.299 1.00 72.12 319 ASP A O 1
ATOM 2297 N N . ASP A 1 320 ? 11.467 -5.833 -8.741 1.00 75.69 320 ASP A N 1
ATOM 2298 C CA . ASP A 1 320 ? 11.906 -5.412 -7.399 1.00 75.69 320 ASP A CA 1
ATOM 2299 C C . ASP A 1 320 ? 11.684 -3.904 -7.135 1.00 75.69 320 ASP A C 1
ATOM 2301 O O . ASP A 1 320 ? 12.331 -3.286 -6.284 1.00 75.69 320 ASP A O 1
ATOM 2305 N N . GLY A 1 321 ? 10.802 -3.262 -7.907 1.00 70.62 321 GLY A N 1
ATOM 2306 C CA . GLY A 1 321 ? 10.544 -1.823 -7.809 1.00 70.62 321 GLY A CA 1
ATOM 2307 C C . GLY A 1 321 ? 11.668 -0.954 -8.384 1.00 70.62 321 GLY A C 1
ATOM 2308 O O . GLY A 1 321 ? 11.686 0.262 -8.174 1.00 70.62 321 GLY A O 1
ATOM 2309 N N . ASN A 1 322 ? 12.607 -1.524 -9.153 1.00 80.06 322 ASN A N 1
ATOM 2310 C CA . ASN A 1 322 ? 13.677 -0.736 -9.770 1.00 80.06 322 ASN A CA 1
ATOM 2311 C C . ASN A 1 322 ? 13.269 -0.042 -11.080 1.00 80.06 322 ASN A C 1
ATOM 2313 O O . ASN A 1 322 ? 14.130 0.465 -11.789 1.00 80.06 322 ASN A O 1
ATOM 2317 N N . PHE A 1 323 ? 11.972 0.030 -11.404 1.00 80.38 323 PHE A N 1
ATOM 2318 C CA . PHE A 1 323 ? 11.474 0.526 -12.694 1.00 80.38 323 PHE A CA 1
ATOM 2319 C C . PHE A 1 323 ? 12.098 1.851 -13.149 1.00 80.38 323 PHE A C 1
ATOM 2321 O O . PHE A 1 323 ? 12.580 1.951 -14.278 1.00 80.38 323 PHE A O 1
ATOM 2328 N N . LEU A 1 324 ? 12.118 2.862 -12.275 1.00 78.50 324 LEU A N 1
ATOM 2329 C CA . LEU A 1 324 ? 12.664 4.170 -12.631 1.00 78.50 324 LEU A CA 1
ATOM 2330 C C . LEU A 1 324 ? 14.177 4.109 -12.863 1.00 78.50 324 LEU A C 1
ATOM 2332 O O . LEU A 1 324 ? 14.632 4.546 -13.917 1.00 78.50 324 LEU A O 1
ATOM 2336 N N . ALA A 1 325 ? 14.935 3.527 -11.930 1.00 84.88 325 ALA A N 1
ATOM 2337 C CA . ALA A 1 325 ? 16.378 3.365 -12.081 1.00 84.88 325 ALA A CA 1
ATOM 2338 C C . ALA A 1 325 ? 16.701 2.595 -13.373 1.00 84.88 325 ALA A C 1
ATOM 2340 O O . ALA A 1 325 ? 17.471 3.063 -14.207 1.00 84.88 325 ALA A O 1
ATOM 2341 N N . CYS A 1 326 ? 16.005 1.487 -13.629 1.00 89.81 326 CYS A N 1
ATOM 2342 C CA . CYS A 1 326 ? 16.164 0.702 -14.848 1.00 89.81 326 CYS A CA 1
ATOM 2343 C C . CYS A 1 326 ? 15.864 1.478 -16.135 1.00 89.81 326 CYS A C 1
ATOM 2345 O O . CYS A 1 326 ? 16.495 1.221 -17.160 1.00 89.81 326 CYS A O 1
ATOM 2347 N N . SER A 1 327 ? 14.959 2.459 -16.098 1.00 87.38 327 SER A N 1
ATOM 2348 C CA . SER A 1 327 ? 14.709 3.324 -17.255 1.00 87.38 327 SER A CA 1
ATOM 2349 C C . SER A 1 327 ? 15.905 4.222 -17.598 1.00 87.38 327 SER A C 1
ATOM 2351 O O . SER A 1 327 ? 16.148 4.490 -18.776 1.00 87.38 327 SER A O 1
ATOM 2353 N N . GLU A 1 328 ? 16.695 4.632 -16.602 1.00 89.38 328 GLU A N 1
ATOM 2354 C CA . GLU A 1 328 ? 17.914 5.423 -16.805 1.00 89.38 328 GLU A CA 1
ATOM 2355 C C . GLU A 1 328 ? 19.061 4.563 -17.358 1.00 89.38 328 GLU A C 1
ATOM 2357 O O . GLU A 1 328 ? 19.848 5.021 -18.190 1.00 89.38 328 GLU A O 1
ATOM 2362 N N . TYR A 1 329 ? 19.110 3.288 -16.964 1.00 92.50 329 TYR A N 1
ATOM 2363 C CA . TYR A 1 329 ? 20.076 2.304 -17.458 1.00 92.50 329 TYR A CA 1
ATOM 2364 C C . TYR A 1 329 ? 19.665 1.625 -18.766 1.00 92.50 329 TYR A C 1
ATOM 2366 O O . TYR A 1 329 ? 20.381 0.749 -19.246 1.00 92.50 329 TYR A O 1
ATOM 2374 N N . LEU A 1 330 ? 18.570 2.032 -19.416 1.00 89.12 330 LEU A N 1
ATOM 2375 C CA . LEU A 1 330 ? 18.123 1.395 -20.661 1.00 89.12 330 LEU A CA 1
ATOM 2376 C C . LEU A 1 330 ? 19.197 1.442 -21.765 1.00 89.12 330 LEU A C 1
ATOM 2378 O O . LEU A 1 330 ? 19.277 0.545 -22.602 1.00 89.12 330 LEU A O 1
ATOM 2382 N N . VAL A 1 331 ? 20.069 2.458 -21.748 1.00 91.62 331 VAL A N 1
ATOM 2383 C CA . VAL A 1 331 ? 21.205 2.552 -22.678 1.00 91.62 331 VAL A CA 1
ATOM 2384 C C . VAL A 1 331 ? 22.221 1.417 -22.488 1.00 91.62 331 VAL A C 1
ATOM 2386 O O . VAL A 1 331 ? 22.871 1.040 -23.454 1.00 91.62 331 VAL A O 1
ATOM 2389 N N . CYS A 1 332 ? 22.313 0.809 -21.303 1.00 92.56 332 CYS A N 1
ATOM 2390 C CA . CYS A 1 332 ? 23.167 -0.352 -21.030 1.00 92.56 332 CYS A CA 1
ATOM 2391 C C . CYS A 1 332 ? 22.736 -1.611 -21.771 1.00 92.56 332 CYS A C 1
ATOM 2393 O O . CYS A 1 332 ? 23.545 -2.520 -21.957 1.00 92.56 332 CYS A O 1
ATOM 2395 N N . ALA A 1 333 ? 21.498 -1.655 -22.276 1.00 88.19 333 ALA A N 1
ATOM 2396 C CA . ALA A 1 333 ? 21.075 -2.712 -23.184 1.00 88.19 333 ALA A CA 1
ATOM 2397 C C . ALA A 1 333 ? 21.982 -2.787 -24.424 1.00 88.19 333 ALA A C 1
ATOM 2399 O O . ALA A 1 333 ? 22.045 -3.840 -25.054 1.00 88.19 333 ALA A O 1
ATOM 2400 N N . THR A 1 334 ? 22.730 -1.719 -24.751 1.00 83.81 334 THR A N 1
ATOM 2401 C CA . THR A 1 334 ? 23.720 -1.745 -25.832 1.00 83.81 334 THR A CA 1
ATOM 2402 C C . THR A 1 334 ? 24.919 -2.661 -25.567 1.00 83.81 334 THR A C 1
ATOM 2404 O O . THR A 1 334 ? 25.620 -3.017 -26.508 1.00 83.81 334 THR A O 1
ATOM 2407 N N . LEU A 1 335 ? 25.151 -3.084 -24.323 1.00 80.94 335 LEU A N 1
ATOM 2408 C CA . LEU A 1 335 ? 26.221 -4.021 -23.962 1.00 80.94 335 LEU A CA 1
ATOM 2409 C C . LEU A 1 335 ? 25.807 -5.485 -24.096 1.00 80.94 335 LEU A C 1
ATOM 2411 O O . LEU A 1 335 ? 26.638 -6.328 -24.416 1.00 80.94 335 LEU A O 1
ATOM 2415 N N . LEU A 1 336 ? 24.522 -5.783 -23.875 1.00 75.94 336 LEU A N 1
ATOM 2416 C CA . LEU A 1 336 ? 23.950 -7.119 -24.098 1.00 75.94 336 LEU A CA 1
ATOM 2417 C C . LEU A 1 336 ? 23.837 -7.481 -25.571 1.00 75.94 336 LEU A C 1
ATOM 2419 O O . LEU A 1 336 ? 23.533 -8.613 -25.945 1.00 75.94 336 LEU A O 1
ATOM 2423 N N . ILE A 1 337 ? 24.098 -6.499 -26.412 1.00 67.75 337 ILE A N 1
ATOM 2424 C CA . ILE A 1 337 ? 24.390 -6.717 -27.794 1.00 67.75 337 ILE A CA 1
ATOM 2425 C C . ILE A 1 337 ? 25.735 -7.443 -27.893 1.00 67.75 337 ILE A C 1
ATOM 2427 O O . ILE A 1 337 ? 26.786 -6.848 -28.149 1.00 67.75 337 ILE A O 1
ATOM 2431 N N . GLU A 1 338 ? 25.706 -8.763 -27.778 1.00 61.44 338 GLU A N 1
ATOM 2432 C CA . GLU A 1 338 ? 26.764 -9.550 -28.376 1.00 61.44 338 GLU A CA 1
ATOM 2433 C C . GLU A 1 338 ? 26.701 -9.278 -29.878 1.00 61.44 338 GLU A C 1
ATOM 2435 O O . GLU A 1 338 ? 25.756 -9.663 -30.572 1.00 61.44 338 GLU A O 1
ATOM 2440 N N . GLY A 1 339 ? 27.693 -8.542 -30.379 1.00 54.12 339 GLY A N 1
ATOM 2441 C CA . GLY A 1 339 ? 27.953 -8.387 -31.800 1.00 54.12 339 GLY A CA 1
ATOM 2442 C C . GLY A 1 339 ? 28.321 -9.742 -32.393 1.00 54.12 339 GLY A C 1
ATOM 2443 O O . GLY A 1 339 ? 29.472 -9.975 -32.755 1.00 54.12 339 GLY A O 1
ATOM 2444 N N . GLY A 1 340 ? 27.355 -10.657 -32.482 1.00 57.88 340 GLY A N 1
ATOM 2445 C CA . GLY A 1 340 ? 27.404 -11.759 -33.419 1.00 57.88 340 GLY A CA 1
ATOM 2446 C C . GLY A 1 340 ? 27.559 -11.096 -34.771 1.00 57.88 340 GLY A C 1
ATOM 2447 O O . GLY A 1 340 ? 26.630 -10.426 -35.216 1.00 57.88 340 GLY A O 1
ATOM 2448 N N . GLY A 1 341 ? 28.775 -11.160 -35.320 1.00 64.12 341 GLY A N 1
ATOM 2449 C CA . GLY A 1 341 ? 29.149 -10.493 -36.557 1.00 64.12 341 GLY A CA 1
ATOM 2450 C C . GLY A 1 341 ? 28.211 -10.946 -37.656 1.00 64.12 341 GLY A C 1
ATOM 2451 O O . GLY A 1 341 ? 28.413 -12.004 -38.250 1.00 64.12 341 GLY A O 1
ATOM 2452 N N . LEU A 1 342 ? 27.153 -10.173 -37.871 1.00 82.38 342 LEU A N 1
ATOM 2453 C CA . LEU A 1 342 ? 26.188 -10.464 -38.899 1.00 82.38 342 LEU A CA 1
ATOM 2454 C C . LEU A 1 342 ? 26.816 -9.985 -40.198 1.00 82.38 342 LEU A C 1
ATOM 2456 O O . LEU A 1 342 ? 27.091 -8.795 -40.368 1.00 82.38 342 LEU A O 1
ATOM 2460 N N . GLU A 1 343 ? 27.097 -10.925 -41.091 1.00 88.75 343 GLU A N 1
ATOM 2461 C CA . GLU A 1 343 ? 27.583 -10.584 -42.419 1.00 88.75 343 GLU A CA 1
ATOM 2462 C C . GLU A 1 343 ? 26.489 -9.833 -43.195 1.00 88.75 343 GLU A C 1
ATOM 2464 O O . GLU A 1 343 ? 25.283 -10.052 -43.004 1.00 88.75 343 GLU A O 1
ATOM 2469 N N . ASP A 1 344 ? 26.917 -8.918 -44.068 1.00 91.75 344 ASP A N 1
ATOM 2470 C CA . ASP A 1 344 ? 26.016 -8.244 -45.000 1.00 91.75 344 ASP A CA 1
ATOM 2471 C C . ASP A 1 344 ? 25.265 -9.290 -45.850 1.00 91.75 344 ASP A C 1
ATOM 2473 O O . ASP A 1 344 ? 25.829 -10.340 -46.181 1.00 91.75 344 ASP A O 1
ATOM 2477 N N . PRO A 1 345 ? 23.999 -9.027 -46.225 1.00 92.25 345 PRO A N 1
ATOM 2478 C CA . PRO A 1 345 ? 23.246 -9.953 -47.057 1.00 92.25 345 PRO A CA 1
ATOM 2479 C C . PRO A 1 345 ? 23.985 -10.218 -48.379 1.00 92.25 345 PRO A C 1
ATOM 2481 O O . PRO A 1 345 ? 24.525 -9.281 -48.978 1.00 92.25 345 PRO A O 1
ATOM 2484 N N . PRO A 1 346 ? 24.013 -11.472 -48.867 1.00 94.31 346 PRO A N 1
ATOM 2485 C CA . PRO A 1 346 ? 24.729 -11.804 -50.091 1.00 94.31 346 PRO A CA 1
ATOM 2486 C C . PRO A 1 346 ? 24.109 -11.088 -51.300 1.00 94.31 346 PRO A C 1
ATOM 2488 O O . PRO A 1 346 ? 22.897 -10.886 -51.362 1.00 94.31 346 PRO A O 1
ATOM 2491 N N . GLU A 1 347 ? 24.925 -10.726 -52.296 1.00 95.12 347 GLU A N 1
ATOM 2492 C CA . GLU A 1 347 ? 24.480 -9.915 -53.447 1.00 95.12 347 GLU A CA 1
ATOM 2493 C C . GLU A 1 347 ? 23.308 -10.545 -54.227 1.00 95.12 347 GLU A C 1
ATOM 2495 O O . GLU A 1 347 ? 22.476 -9.832 -54.787 1.00 95.12 347 GLU A O 1
ATOM 2500 N N . ASN A 1 348 ? 23.206 -11.878 -54.232 1.00 94.38 348 ASN A N 1
ATOM 2501 C CA . ASN A 1 348 ? 22.150 -12.624 -54.919 1.00 94.38 348 ASN A CA 1
ATOM 2502 C C . ASN A 1 348 ? 20.848 -12.761 -54.110 1.00 94.38 348 ASN A C 1
ATOM 2504 O O . ASN A 1 348 ? 19.905 -13.378 -54.604 1.00 94.38 348 ASN A O 1
ATOM 2508 N N . ILE A 1 349 ? 20.754 -12.201 -52.897 1.00 94.81 349 ILE A N 1
ATOM 2509 C CA . ILE A 1 349 ? 19.558 -12.336 -52.049 1.00 94.81 349 ILE A CA 1
ATOM 2510 C C . ILE A 1 349 ? 18.291 -11.822 -52.740 1.00 94.81 349 ILE A C 1
ATOM 2512 O O . ILE A 1 349 ? 17.215 -12.384 -52.565 1.00 94.81 349 ILE A O 1
ATOM 2516 N N . THR A 1 350 ? 18.424 -10.780 -53.566 1.00 93.62 350 THR A N 1
ATOM 2517 C CA . THR A 1 350 ? 17.297 -10.192 -54.303 1.00 93.62 350 THR A CA 1
ATOM 2518 C C . THR A 1 350 ? 16.757 -11.150 -55.358 1.00 93.62 350 THR A C 1
ATOM 2520 O O . THR A 1 350 ? 15.546 -11.225 -55.557 1.00 93.62 350 THR A O 1
ATOM 2523 N N . ASP A 1 351 ? 17.649 -11.905 -56.000 1.00 95.12 351 ASP A N 1
ATOM 2524 C CA . ASP A 1 351 ? 17.286 -12.884 -57.017 1.00 95.12 351 ASP A CA 1
ATOM 2525 C C . ASP A 1 351 ? 16.682 -14.127 -56.357 1.00 95.12 351 ASP A C 1
ATOM 2527 O O . ASP A 1 351 ? 15.576 -14.534 -56.714 1.00 95.12 351 ASP A O 1
ATOM 2531 N N . VAL A 1 352 ? 17.357 -14.693 -55.348 1.00 95.50 352 VAL A N 1
ATOM 2532 C CA . VAL A 1 352 ? 16.913 -15.918 -54.657 1.00 95.50 352 VAL A CA 1
ATOM 2533 C C . VAL A 1 352 ? 15.571 -15.708 -53.956 1.00 95.50 352 VAL A C 1
ATOM 2535 O O . VAL A 1 352 ? 14.666 -16.521 -54.112 1.00 95.50 352 VAL A O 1
ATOM 2538 N N . CYS A 1 353 ? 15.397 -14.584 -53.260 1.00 94.62 353 CYS A N 1
ATOM 2539 C CA . CYS A 1 353 ? 14.151 -14.243 -52.574 1.00 94.62 353 CYS A CA 1
ATOM 2540 C C . CYS A 1 353 ? 13.169 -13.435 -53.439 1.00 94.62 353 CYS A C 1
ATOM 2542 O O . CYS A 1 353 ? 12.267 -12.786 -52.909 1.00 94.62 353 CYS A O 1
ATOM 2544 N N . SER A 1 354 ? 13.322 -13.430 -54.765 1.00 94.38 354 SER A N 1
ATOM 2545 C CA . SER A 1 354 ? 12.366 -12.754 -55.645 1.00 94.38 354 SER A CA 1
ATOM 2546 C C . SER A 1 354 ? 10.975 -13.395 -55.567 1.00 94.38 354 SER A C 1
ATOM 2548 O O . SER A 1 354 ? 10.830 -14.585 -55.289 1.00 94.38 354 SER A O 1
ATOM 2550 N N . TRP A 1 355 ? 9.935 -12.606 -55.859 1.00 92.38 355 TRP A N 1
ATOM 2551 C CA . TRP A 1 355 ? 8.542 -13.071 -55.840 1.00 92.38 355 TRP A CA 1
ATOM 2552 C C . TRP A 1 355 ? 8.299 -14.309 -56.715 1.00 92.38 355 TRP A C 1
ATOM 2554 O O . TRP A 1 355 ? 7.508 -15.170 -56.343 1.00 92.38 355 TRP A O 1
ATOM 2564 N N . ASP A 1 356 ? 8.981 -14.409 -57.857 1.00 94.56 356 ASP A N 1
ATOM 2565 C CA . ASP A 1 356 ? 8.828 -15.539 -58.776 1.00 94.56 356 ASP A CA 1
ATOM 2566 C C . ASP A 1 356 ? 9.461 -16.825 -58.214 1.00 94.56 356 ASP A C 1
ATOM 2568 O O . ASP A 1 356 ? 8.925 -17.910 -58.426 1.00 94.56 356 ASP A O 1
ATOM 2572 N N . ASN A 1 357 ? 10.552 -16.708 -57.450 1.00 92.25 357 ASN A N 1
ATOM 2573 C CA . ASN A 1 357 ? 11.263 -17.854 -56.876 1.00 92.25 357 ASN A CA 1
ATOM 2574 C C . ASN A 1 357 ? 10.615 -18.367 -55.584 1.00 92.25 357 ASN A C 1
ATOM 2576 O O . ASN A 1 357 ? 10.541 -19.574 -55.378 1.00 92.25 357 ASN A O 1
ATOM 2580 N N . VAL A 1 358 ? 10.076 -17.483 -54.737 1.00 93.25 358 VAL A N 1
ATOM 2581 C CA . VAL A 1 358 ? 9.415 -17.891 -53.478 1.00 93.25 358 VAL A CA 1
ATOM 2582 C C . VAL A 1 358 ? 8.029 -18.521 -53.681 1.00 93.25 358 VAL A C 1
ATOM 2584 O O . VAL A 1 358 ? 7.427 -18.991 -52.719 1.00 93.25 358 VAL A O 1
ATOM 2587 N N . GLN A 1 359 ? 7.502 -18.530 -54.911 1.00 90.62 359 GLN A N 1
ATOM 2588 C CA . GLN A 1 359 ? 6.275 -19.264 -55.252 1.00 90.62 359 GLN A CA 1
ATOM 2589 C C . GLN A 1 359 ? 6.491 -20.775 -55.377 1.00 90.62 359 GLN A C 1
ATOM 2591 O O . GLN A 1 359 ? 5.528 -21.531 -55.243 1.00 90.62 359 GLN A O 1
ATOM 2596 N N . ASP A 1 360 ? 7.721 -21.206 -55.656 1.00 92.56 360 ASP A N 1
ATOM 2597 C CA . ASP A 1 360 ? 8.101 -22.613 -55.697 1.00 92.56 360 ASP A CA 1
ATOM 2598 C C . ASP A 1 360 ? 8.611 -23.065 -54.320 1.00 92.56 360 ASP A C 1
ATOM 2600 O O . ASP A 1 360 ? 9.247 -22.293 -53.599 1.00 92.56 360 ASP A O 1
ATOM 2604 N N . ALA A 1 361 ? 8.329 -24.313 -53.938 1.00 91.56 361 ALA A N 1
ATOM 2605 C CA . ALA A 1 361 ? 8.726 -24.850 -52.636 1.00 91.56 361 ALA A CA 1
ATOM 2606 C C . ALA A 1 361 ? 10.257 -24.870 -52.453 1.00 91.56 361 ALA A C 1
ATOM 2608 O O . ALA A 1 361 ? 10.751 -24.571 -51.363 1.00 91.56 361 ALA A O 1
ATOM 2609 N N . GLU A 1 362 ? 11.014 -25.163 -53.515 1.00 94.06 362 GLU A N 1
ATOM 2610 C CA . GLU A 1 362 ? 12.479 -25.186 -53.494 1.00 94.06 362 GLU A CA 1
ATOM 2611 C C . GLU A 1 362 ? 13.045 -23.768 -53.342 1.00 94.06 362 GLU A C 1
ATOM 2613 O O . GLU A 1 362 ? 13.852 -23.520 -52.444 1.00 94.06 362 GLU A O 1
ATOM 2618 N N . GLY A 1 363 ? 12.561 -22.814 -54.145 1.00 94.12 363 GLY A N 1
ATOM 2619 C CA . GLY A 1 363 ? 13.007 -21.416 -54.077 1.00 94.12 363 GLY A CA 1
ATOM 2620 C C . GLY A 1 363 ? 12.616 -20.721 -52.767 1.00 94.12 363 GLY A C 1
ATOM 2621 O O . GLY A 1 363 ? 13.395 -19.953 -52.198 1.00 94.12 363 GLY A O 1
ATOM 2622 N N . CYS A 1 364 ? 11.448 -21.053 -52.217 1.00 93.00 364 CYS A N 1
ATOM 2623 C CA . CYS A 1 364 ? 11.052 -20.635 -50.878 1.00 93.00 364 CYS A CA 1
ATOM 2624 C C . CYS A 1 364 ? 12.008 -21.171 -49.793 1.00 93.00 364 CYS A C 1
ATOM 2626 O O . CYS A 1 364 ? 12.456 -20.405 -48.932 1.00 93.00 364 CYS A O 1
ATOM 2628 N N . ALA A 1 365 ? 12.329 -22.470 -49.818 1.00 93.62 365 ALA A N 1
ATOM 2629 C CA . ALA A 1 365 ? 13.230 -23.081 -48.843 1.00 93.62 365 ALA A CA 1
ATOM 2630 C C . ALA A 1 365 ? 14.647 -22.488 -48.930 1.00 93.62 365 ALA A C 1
ATOM 2632 O O . ALA A 1 365 ? 15.273 -22.223 -47.901 1.00 93.62 365 ALA A O 1
ATOM 2633 N N . GLU A 1 366 ? 15.134 -22.223 -50.144 1.00 95.06 366 GLU A N 1
ATOM 2634 C CA . GLU A 1 366 ? 16.424 -21.568 -50.378 1.00 95.06 366 GLU A CA 1
ATOM 2635 C C . GLU A 1 366 ? 16.442 -20.137 -49.820 1.00 95.06 366 GLU A C 1
ATOM 2637 O O . GLU A 1 366 ? 17.347 -19.784 -49.057 1.00 95.06 366 GLU A O 1
ATOM 2642 N N . CYS A 1 367 ? 15.406 -19.340 -50.105 1.00 95.19 367 CYS A N 1
ATOM 2643 C CA . CYS A 1 367 ? 15.268 -17.995 -49.551 1.00 95.19 367 CYS A CA 1
ATOM 2644 C C . CYS A 1 367 ? 15.223 -18.010 -48.014 1.00 95.19 367 CYS A C 1
ATOM 2646 O O . CYS A 1 367 ? 15.949 -17.260 -47.361 1.00 95.19 367 CYS A O 1
ATOM 2648 N N . ARG A 1 368 ? 14.428 -18.905 -47.414 1.00 92.81 368 ARG A N 1
ATOM 2649 C CA . ARG A 1 368 ? 14.333 -19.045 -45.952 1.00 92.81 368 ARG A CA 1
ATOM 2650 C C . ARG A 1 368 ? 15.683 -19.394 -45.327 1.00 92.81 368 ARG A C 1
ATOM 2652 O O . ARG A 1 368 ? 16.057 -18.797 -44.322 1.00 92.81 368 ARG A O 1
ATOM 2659 N N . ASN A 1 369 ? 16.433 -20.312 -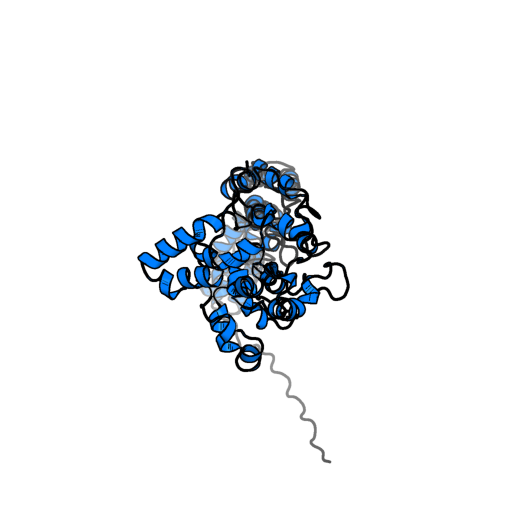45.935 1.00 93.56 369 ASN A N 1
ATOM 2660 C CA . ASN A 1 369 ? 17.761 -20.687 -45.452 1.00 93.56 369 ASN A CA 1
ATOM 2661 C C . ASN A 1 369 ? 18.748 -19.515 -45.485 1.00 93.56 369 ASN A C 1
ATOM 2663 O O . ASN A 1 369 ? 19.500 -19.342 -44.528 1.00 93.56 369 ASN A O 1
ATOM 2667 N N . LEU A 1 370 ? 18.721 -18.682 -46.530 1.00 94.19 370 LEU A N 1
ATOM 2668 C CA . LEU A 1 370 ? 19.540 -17.467 -46.577 1.00 94.19 370 LEU A CA 1
ATOM 2669 C C . LEU A 1 370 ? 19.135 -16.478 -45.478 1.00 94.19 370 LEU A C 1
ATOM 2671 O O . LEU A 1 370 ? 19.993 -15.991 -44.740 1.00 94.19 370 LEU A O 1
ATOM 2675 N N . CYS A 1 371 ? 17.832 -16.232 -45.330 1.00 93.94 371 CYS A N 1
ATOM 2676 C CA . CYS A 1 371 ? 17.280 -15.278 -44.369 1.00 93.94 371 CYS A CA 1
ATOM 2677 C C . CYS A 1 371 ? 17.441 -15.706 -42.906 1.00 93.94 371 CYS A C 1
ATOM 2679 O O . CYS A 1 371 ? 17.530 -14.848 -42.029 1.00 93.94 371 CYS A O 1
ATOM 2681 N N . ASN A 1 372 ? 17.550 -17.009 -42.629 1.00 91.25 372 ASN A N 1
ATOM 2682 C CA . ASN A 1 372 ? 17.784 -17.527 -41.280 1.00 91.25 372 ASN A CA 1
ATOM 2683 C C . ASN A 1 372 ? 19.088 -17.014 -40.656 1.00 91.25 372 ASN A C 1
ATOM 2685 O O . ASN A 1 372 ? 19.150 -16.886 -39.432 1.00 91.25 372 ASN A O 1
ATOM 2689 N N . THR A 1 373 ? 20.081 -16.656 -41.480 1.00 89.62 373 THR A N 1
ATOM 2690 C CA . THR A 1 373 ? 21.342 -16.039 -41.034 1.00 89.62 373 THR A CA 1
ATOM 2691 C C . THR A 1 373 ? 21.094 -14.745 -40.256 1.00 89.62 373 THR A C 1
ATOM 2693 O O . THR A 1 373 ? 21.809 -14.464 -39.303 1.00 89.62 373 THR A O 1
ATOM 2696 N N . ALA A 1 374 ? 20.042 -13.999 -40.611 1.00 90.25 374 ALA A N 1
ATOM 2697 C CA . ALA A 1 374 ? 19.641 -12.745 -39.977 1.00 90.25 374 ALA A CA 1
ATOM 2698 C C . ALA A 1 374 ? 18.289 -12.839 -39.255 1.00 90.25 374 ALA A C 1
ATOM 2700 O O . ALA A 1 374 ? 17.633 -11.821 -39.030 1.00 90.25 374 ALA A O 1
ATOM 2701 N N . SER A 1 375 ? 17.865 -14.044 -38.860 1.00 88.94 375 SER A N 1
ATOM 2702 C CA . SER A 1 375 ? 16.619 -14.232 -38.099 1.00 88.94 375 SER A CA 1
ATOM 2703 C C . SER A 1 375 ? 16.620 -13.425 -36.793 1.00 88.94 375 SER A C 1
ATOM 2705 O O . SER A 1 375 ? 15.605 -12.841 -36.418 1.00 88.94 375 SER A O 1
ATOM 2707 N N . CYS A 1 376 ? 17.791 -13.262 -36.174 1.00 86.88 376 CYS A N 1
ATOM 2708 C CA . CYS A 1 376 ? 17.986 -12.430 -34.990 1.00 86.88 376 CYS A CA 1
ATOM 2709 C C . CYS A 1 376 ? 17.634 -10.942 -35.193 1.00 86.88 376 CYS A C 1
ATOM 2711 O O . CYS A 1 376 ? 17.341 -10.249 -34.221 1.00 86.88 376 CYS A O 1
ATOM 2713 N N . CYS A 1 377 ? 17.615 -10.426 -36.429 1.00 85.25 377 CYS A N 1
ATOM 2714 C CA . CYS A 1 377 ? 17.237 -9.035 -36.710 1.00 85.25 377 CYS A CA 1
ATOM 2715 C C . CYS A 1 377 ? 15.736 -8.770 -36.545 1.00 85.25 377 CYS A C 1
ATOM 2717 O O . CYS A 1 377 ? 15.332 -7.610 -36.456 1.00 85.25 377 CYS A O 1
ATOM 2719 N N . VAL A 1 378 ? 14.912 -9.823 -36.547 1.00 80.38 378 VAL A N 1
ATOM 2720 C CA . VAL A 1 378 ? 13.444 -9.732 -36.486 1.00 80.38 378 VAL A CA 1
ATOM 2721 C C . VAL A 1 378 ? 12.840 -10.438 -35.266 1.00 80.38 378 VAL A C 1
ATOM 2723 O O . VAL A 1 378 ? 11.6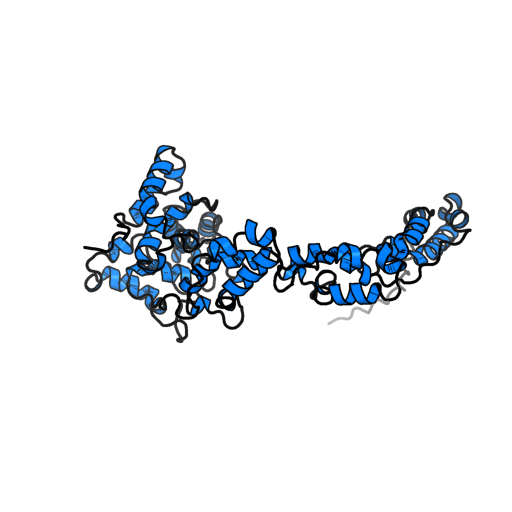57 -10.250 -34.989 1.00 80.38 378 VAL A O 1
ATOM 2726 N N . THR A 1 379 ? 13.632 -11.206 -34.511 1.00 77.00 379 THR A N 1
ATOM 2727 C CA . THR A 1 379 ? 13.224 -11.811 -33.233 1.00 77.00 379 THR A CA 1
ATOM 2728 C C . THR A 1 379 ? 13.118 -10.750 -32.139 1.00 77.00 379 THR A C 1
ATOM 2730 O O . THR A 1 379 ? 13.999 -9.906 -32.007 1.00 77.00 379 THR A O 1
ATOM 2733 N N . LEU A 1 380 ? 12.064 -10.789 -31.324 1.00 66.56 380 LEU A N 1
ATOM 2734 C CA . LEU A 1 380 ? 11.952 -9.980 -30.104 1.00 66.56 380 LEU A CA 1
ATOM 2735 C C . LEU A 1 380 ? 12.387 -10.822 -28.895 1.00 66.56 380 LEU A C 1
ATOM 2737 O O . LEU A 1 380 ? 11.966 -11.970 -28.782 1.00 66.56 380 LEU A O 1
ATOM 2741 N N . GLY A 1 381 ? 13.183 -10.248 -27.988 1.00 66.31 381 GLY A N 1
ATOM 2742 C CA . GLY A 1 381 ? 13.641 -10.920 -26.764 1.00 66.31 381 GLY A CA 1
ATOM 2743 C C . GLY A 1 381 ? 14.978 -11.653 -26.917 1.00 66.31 381 GLY A C 1
ATOM 2744 O O . GLY A 1 381 ? 15.886 -11.162 -27.590 1.00 66.31 381 GLY A O 1
ATOM 2745 N N . GLU A 1 382 ? 15.108 -12.807 -26.260 1.00 61.00 382 GLU A N 1
ATOM 2746 C CA . GLU A 1 382 ? 16.331 -13.619 -26.258 1.00 61.00 382 GLU A CA 1
ATOM 2747 C C . GLU A 1 382 ? 16.715 -14.022 -27.696 1.00 61.00 382 GLU A C 1
ATOM 2749 O O . GLU A 1 382 ? 15.910 -14.580 -28.444 1.00 61.00 382 GLU A O 1
ATOM 2754 N N . GLY A 1 383 ? 17.936 -13.677 -28.116 1.00 71.19 383 GLY A N 1
ATOM 2755 C CA . GLY A 1 383 ? 18.412 -13.891 -29.487 1.00 71.19 383 GLY A CA 1
ATOM 2756 C C . GLY A 1 383 ? 18.121 -12.754 -30.477 1.00 71.19 383 GLY A C 1
ATOM 2757 O O . GLY A 1 383 ? 18.370 -12.928 -31.669 1.00 71.19 383 GLY A O 1
ATOM 2758 N N . ASN A 1 384 ? 17.624 -11.593 -30.032 1.00 75.31 384 ASN A N 1
ATOM 2759 C CA . ASN A 1 384 ? 17.606 -10.376 -30.851 1.00 75.31 384 ASN A CA 1
ATOM 2760 C C . ASN A 1 384 ? 19.038 -9.848 -31.073 1.00 75.31 384 ASN A C 1
ATOM 2762 O O . ASN A 1 384 ? 19.798 -9.689 -30.122 1.00 75.31 384 ASN A O 1
ATOM 2766 N N . CYS A 1 385 ? 19.392 -9.525 -32.320 1.00 82.00 385 CYS A N 1
ATOM 2767 C CA . CYS A 1 385 ? 20.683 -8.918 -32.678 1.00 82.00 385 CYS A CA 1
ATOM 2768 C C . CYS A 1 385 ? 20.552 -7.526 -33.329 1.00 82.00 385 CYS A C 1
ATOM 2770 O O . CYS A 1 385 ? 21.554 -6.960 -33.780 1.00 82.00 385 CYS A O 1
ATOM 2772 N N . LEU A 1 386 ? 19.333 -6.970 -33.396 1.00 79.38 386 LEU A N 1
ATOM 2773 C CA . LEU A 1 386 ? 19.009 -5.715 -34.083 1.00 79.38 386 LEU A CA 1
ATOM 2774 C C . LEU A 1 386 ? 19.837 -4.550 -33.559 1.00 79.38 386 LEU A C 1
ATOM 2776 O O . LEU A 1 386 ? 20.342 -3.750 -34.341 1.00 79.38 386 LEU A O 1
ATOM 2780 N N . ALA A 1 387 ? 19.973 -4.449 -32.242 1.00 65.38 387 ALA A N 1
ATOM 2781 C CA . ALA A 1 387 ? 20.614 -3.294 -31.643 1.00 65.38 387 ALA A CA 1
ATOM 2782 C C . ALA A 1 387 ? 22.125 -3.234 -31.975 1.00 65.38 387 ALA A C 1
ATOM 2784 O O . ALA A 1 387 ? 22.679 -2.140 -32.060 1.00 65.38 387 ALA A O 1
ATOM 2785 N N . GLY A 1 388 ? 22.780 -4.374 -32.247 1.00 67.38 388 GLY A N 1
ATOM 2786 C CA . GLY A 1 388 ? 24.222 -4.448 -32.561 1.00 67.38 388 GLY A CA 1
ATOM 2787 C C . GLY A 1 388 ? 24.608 -4.504 -33.996 1.00 67.38 388 GLY A C 1
ATOM 2788 O O . GLY A 1 388 ? 25.713 -4.136 -34.376 1.00 67.38 388 GLY A O 1
ATOM 2789 N N . ASN A 1 389 ? 23.676 -4.986 -34.788 1.00 77.31 389 ASN A N 1
ATOM 2790 C CA . ASN A 1 389 ? 23.836 -5.094 -36.208 1.00 77.31 389 ASN A CA 1
ATOM 2791 C C . ASN A 1 389 ? 22.885 -4.109 -36.876 1.00 77.31 389 ASN A C 1
ATOM 2793 O O . ASN A 1 389 ? 22.398 -4.419 -37.943 1.00 77.31 389 ASN A O 1
ATOM 2797 N N . LEU A 1 390 ? 22.578 -2.944 -36.285 1.00 80.19 390 LEU A N 1
ATOM 2798 C CA . LEU A 1 390 ? 21.505 -2.065 -36.776 1.00 80.19 390 LEU A CA 1
ATOM 2799 C C . LEU A 1 390 ? 21.642 -1.749 -38.272 1.00 80.19 390 LEU A C 1
ATOM 2801 O O . LEU A 1 390 ? 20.661 -1.826 -39.008 1.00 80.19 390 LEU A O 1
ATOM 2805 N N . GLU A 1 391 ? 22.858 -1.450 -38.735 1.00 81.69 391 GLU A N 1
ATOM 2806 C CA . GLU A 1 391 ? 23.131 -1.224 -40.157 1.00 81.69 391 GLU A CA 1
ATOM 2807 C C . GLU A 1 391 ? 22.911 -2.499 -40.992 1.00 81.69 391 GLU A C 1
ATOM 2809 O O . GLU A 1 391 ? 22.191 -2.470 -41.991 1.00 81.69 391 GLU A O 1
ATOM 2814 N N . THR A 1 392 ? 23.480 -3.633 -40.578 1.00 87.00 392 THR A N 1
ATOM 2815 C CA . THR A 1 392 ? 23.353 -4.918 -41.284 1.00 87.00 392 THR A CA 1
ATOM 2816 C C . THR A 1 392 ? 21.909 -5.430 -41.270 1.00 87.00 392 THR A C 1
ATOM 2818 O O . THR A 1 392 ? 21.371 -5.817 -42.301 1.00 87.00 392 THR A O 1
ATOM 2821 N N . CYS A 1 393 ? 21.226 -5.366 -40.134 1.00 88.06 393 CYS A N 1
ATOM 2822 C CA . CYS A 1 393 ? 19.817 -5.675 -39.960 1.00 88.06 393 CYS A CA 1
ATOM 2823 C C . CYS A 1 393 ? 18.925 -4.745 -40.774 1.00 88.06 393 CYS A C 1
ATOM 2825 O O . CYS A 1 393 ? 17.938 -5.218 -41.324 1.00 88.06 393 CYS A O 1
ATOM 2827 N N . ALA A 1 394 ? 19.269 -3.463 -40.935 1.00 83.00 394 ALA A N 1
ATOM 2828 C CA . ALA A 1 394 ? 18.564 -2.597 -41.875 1.00 83.00 394 ALA A CA 1
ATOM 2829 C C . ALA A 1 394 ? 18.742 -3.084 -43.323 1.00 83.00 394 ALA A C 1
ATOM 2831 O O . ALA A 1 394 ? 17.766 -3.117 -44.072 1.00 83.00 394 ALA A O 1
ATOM 2832 N N . LYS A 1 395 ? 19.941 -3.537 -43.719 1.00 88.81 395 LYS A N 1
ATOM 2833 C CA . LYS A 1 395 ? 20.166 -4.153 -45.043 1.00 88.81 395 LYS A CA 1
ATOM 2834 C C . LYS A 1 395 ? 19.356 -5.446 -45.212 1.00 88.81 395 LYS A C 1
ATOM 2836 O O . LYS A 1 395 ? 18.725 -5.627 -46.251 1.00 88.81 395 LYS A O 1
ATOM 2841 N N . TRP A 1 396 ? 19.305 -6.306 -44.195 1.00 89.12 396 TRP A N 1
ATOM 2842 C CA . TRP A 1 396 ? 18.482 -7.523 -44.195 1.00 89.12 396 TRP A CA 1
ATOM 2843 C C . TRP A 1 396 ? 16.975 -7.221 -44.183 1.00 89.12 396 TRP A C 1
ATOM 2845 O O . TRP A 1 396 ? 16.222 -7.886 -44.890 1.00 89.12 396 TRP A O 1
ATOM 2855 N N . ALA A 1 397 ? 16.523 -6.184 -43.476 1.00 82.88 397 ALA A N 1
ATOM 2856 C CA . ALA A 1 397 ? 15.123 -5.752 -43.449 1.00 82.88 397 ALA A CA 1
ATOM 2857 C C . ALA A 1 397 ? 14.669 -5.125 -44.777 1.00 82.88 397 ALA A C 1
ATOM 2859 O O . ALA A 1 397 ? 13.504 -5.241 -45.151 1.00 82.88 397 ALA A O 1
ATOM 2860 N N . LEU A 1 398 ? 15.587 -4.476 -45.500 1.00 80.12 398 LEU A N 1
ATOM 2861 C CA . LEU A 1 398 ? 15.356 -3.962 -46.853 1.00 80.12 398 LEU A CA 1
ATOM 2862 C C . LEU A 1 398 ? 15.487 -5.046 -47.936 1.00 80.12 398 LEU A C 1
ATOM 2864 O O . LEU A 1 398 ? 15.105 -4.807 -49.083 1.00 80.12 398 LEU A O 1
ATOM 2868 N N . SER A 1 399 ? 16.015 -6.225 -47.595 1.00 81.81 399 SER A N 1
ATOM 2869 C CA . SER A 1 399 ? 16.072 -7.373 -48.499 1.00 81.81 399 SER A CA 1
ATOM 2870 C C . SER A 1 399 ? 14.695 -8.050 -48.629 1.00 81.81 399 SER A C 1
ATOM 2872 O O . SER A 1 399 ? 13.826 -7.871 -47.770 1.00 81.81 399 SER A O 1
ATOM 2874 N N . PRO A 1 400 ? 14.462 -8.886 -49.659 1.00 87.44 400 PRO A N 1
ATOM 2875 C CA . PRO A 1 400 ? 13.181 -9.566 -49.828 1.00 87.44 400 PRO A CA 1
ATOM 2876 C C . PRO A 1 400 ? 12.913 -10.677 -48.796 1.00 87.44 400 PRO A C 1
ATOM 2878 O O . PRO A 1 400 ? 11.945 -11.417 -48.947 1.00 87.44 400 PRO A O 1
ATOM 2881 N N . CYS A 1 401 ? 13.705 -10.792 -47.725 1.00 85.56 401 CYS A N 1
ATOM 2882 C CA . CYS A 1 401 ? 13.496 -11.774 -46.661 1.00 85.56 401 CYS A CA 1
ATOM 2883 C C . CYS A 1 401 ? 12.122 -11.697 -45.990 1.00 85.56 401 CYS A C 1
ATOM 2885 O O . CYS A 1 401 ? 11.631 -12.716 -45.505 1.00 85.56 401 CYS A O 1
ATOM 2887 N N . VAL A 1 402 ? 11.447 -10.544 -46.030 1.00 80.94 402 VAL A N 1
ATOM 2888 C CA . VAL A 1 402 ? 10.046 -10.424 -45.590 1.00 80.94 402 VAL A CA 1
ATOM 2889 C C . VAL A 1 402 ? 9.130 -11.392 -46.356 1.00 80.94 402 VAL A C 1
ATOM 2891 O O . VAL A 1 402 ? 8.185 -11.926 -45.778 1.00 80.94 402 VAL A O 1
ATOM 2894 N N . LEU A 1 403 ? 9.429 -11.696 -47.625 1.00 83.00 403 LEU A N 1
ATOM 2895 C CA . LEU A 1 403 ? 8.648 -12.625 -48.450 1.00 83.00 403 LEU A CA 1
ATOM 2896 C C . LEU A 1 403 ? 8.782 -14.087 -48.003 1.00 83.00 403 LEU A C 1
ATOM 2898 O O . LEU A 1 403 ? 7.880 -14.873 -48.276 1.00 83.00 403 LEU A O 1
ATOM 2902 N N . SER A 1 404 ? 9.840 -14.452 -47.270 1.00 81.00 404 SER A N 1
ATOM 2903 C CA . SER A 1 404 ? 10.005 -15.819 -46.745 1.00 81.00 404 SER A CA 1
ATOM 2904 C C . SER A 1 404 ? 8.912 -16.206 -45.738 1.00 81.00 404 SER A C 1
ATOM 2906 O O . SER A 1 404 ? 8.595 -17.386 -45.600 1.00 81.00 404 SER A O 1
ATOM 2908 N N . SER A 1 405 ? 8.276 -15.217 -45.097 1.00 80.75 405 SER A N 1
ATOM 2909 C CA . SER A 1 405 ? 7.106 -15.417 -44.228 1.00 80.75 405 SER A CA 1
ATOM 2910 C C . SER A 1 405 ? 5.811 -15.726 -44.995 1.00 80.75 405 SER A C 1
ATOM 2912 O O . SER A 1 405 ? 4.850 -16.213 -44.409 1.00 80.75 405 SER A O 1
ATOM 2914 N N . LEU A 1 406 ? 5.777 -15.463 -46.309 1.00 82.81 406 LEU A N 1
ATOM 2915 C CA . LEU A 1 406 ? 4.635 -15.752 -47.189 1.00 82.81 406 LEU A CA 1
ATOM 2916 C C . LEU A 1 406 ? 4.710 -17.142 -47.828 1.00 82.81 406 LEU A C 1
ATOM 2918 O O . LEU A 1 406 ? 3.769 -17.567 -48.502 1.00 82.81 406 LEU A O 1
ATOM 2922 N N . CYS A 1 407 ? 5.822 -17.842 -47.626 1.00 85.19 407 CYS A N 1
ATOM 2923 C CA . CYS A 1 407 ? 5.947 -19.245 -47.952 1.00 85.19 407 CYS A CA 1
ATOM 2924 C C . CYS A 1 407 ? 4.863 -20.047 -47.236 1.00 85.19 407 CYS A C 1
ATOM 2926 O O . CYS A 1 407 ? 4.823 -20.072 -46.006 1.00 85.19 407 CYS A O 1
ATOM 2928 N N . LYS A 1 408 ? 4.008 -20.730 -47.997 1.00 81.50 408 LYS A N 1
ATOM 2929 C CA . LYS A 1 408 ? 3.057 -21.670 -47.408 1.00 81.50 408 LYS A CA 1
ATOM 2930 C C . LYS A 1 408 ? 3.844 -22.786 -46.739 1.00 81.50 408 LYS A C 1
ATOM 2932 O O . LYS A 1 408 ? 4.684 -23.414 -47.374 1.00 81.50 408 LYS A O 1
ATOM 2937 N N . GLU A 1 409 ? 3.591 -22.999 -45.457 1.00 73.75 409 GLU A N 1
ATOM 2938 C CA . GLU A 1 409 ? 3.978 -24.247 -44.824 1.00 73.75 409 GLU A CA 1
ATOM 2939 C C . GLU A 1 409 ? 3.096 -25.324 -45.448 1.00 73.75 409 GLU A C 1
ATOM 2941 O O . GLU A 1 409 ? 1.867 -25.244 -45.381 1.00 73.75 409 GLU A O 1
ATOM 2946 N N . ASP A 1 410 ? 3.712 -26.273 -46.148 1.00 64.81 410 ASP A N 1
ATOM 2947 C CA . ASP A 1 410 ? 3.006 -27.462 -46.591 1.00 64.81 410 ASP A CA 1
ATOM 2948 C C . ASP A 1 410 ? 2.599 -28.230 -45.325 1.00 64.81 410 ASP A C 1
ATOM 2950 O O . ASP A 1 410 ? 3.384 -28.977 -44.747 1.00 64.81 410 ASP A O 1
ATOM 2954 N N . GLU A 1 411 ? 1.361 -28.026 -44.868 1.00 63.97 411 GLU A N 1
ATOM 2955 C CA . GLU A 1 411 ? 0.755 -28.719 -43.717 1.00 63.97 411 GLU A CA 1
ATOM 2956 C C . GLU A 1 411 ? 0.649 -30.254 -43.912 1.00 63.97 411 GLU A C 1
ATOM 2958 O O . GLU A 1 411 ? 0.075 -30.946 -43.072 1.00 63.97 411 GLU A O 1
ATOM 2963 N N . ASP A 1 412 ? 1.195 -30.812 -44.999 1.00 58.09 412 ASP A N 1
ATOM 2964 C CA . ASP A 1 412 ? 0.988 -32.203 -45.421 1.00 58.09 412 ASP A CA 1
ATOM 2965 C C . ASP A 1 412 ? 2.168 -33.149 -45.115 1.00 58.09 412 ASP A C 1
ATOM 2967 O O . ASP A 1 412 ? 2.052 -34.357 -45.308 1.00 58.09 412 ASP A O 1
ATOM 2971 N N . ASP A 1 413 ? 3.275 -32.654 -44.550 1.00 52.00 413 ASP A N 1
ATOM 2972 C CA . ASP A 1 413 ? 4.387 -33.496 -44.070 1.00 52.00 413 ASP A CA 1
ATOM 2973 C C . ASP A 1 413 ? 4.194 -33.928 -42.602 1.00 52.00 413 ASP A C 1
ATOM 2975 O O . ASP A 1 413 ? 5.113 -33.919 -41.778 1.00 52.00 413 ASP A O 1
ATOM 2979 N N . THR A 1 414 ? 2.980 -34.369 -42.248 1.00 55.16 414 THR A N 1
ATOM 2980 C CA . THR A 1 414 ? 2.844 -35.258 -41.086 1.00 55.16 414 THR A CA 1
ATOM 2981 C C . THR A 1 414 ? 3.407 -36.621 -41.487 1.00 55.16 414 THR A C 1
ATOM 2983 O O . THR A 1 414 ? 2.870 -37.255 -42.398 1.00 55.16 414 THR A O 1
ATOM 2986 N N . PRO A 1 415 ? 4.467 -37.134 -40.828 1.00 51.19 415 PRO A N 1
ATOM 2987 C CA . PRO A 1 415 ? 4.946 -38.480 -41.094 1.00 51.19 415 PRO A CA 1
ATOM 2988 C C . PRO A 1 415 ? 3.789 -39.430 -40.805 1.00 51.19 415 PRO A C 1
ATOM 2990 O O . PRO A 1 415 ? 3.369 -39.568 -39.655 1.00 51.19 415 PRO A O 1
ATOM 2993 N N . SER A 1 416 ? 3.239 -40.054 -41.845 1.00 49.47 416 SER A N 1
ATOM 2994 C CA . SER A 1 416 ? 2.194 -41.057 -41.695 1.00 49.47 416 SER A CA 1
ATOM 2995 C C . SER A 1 416 ? 2.708 -42.135 -40.741 1.00 49.47 416 SER A C 1
ATOM 2997 O O . SER A 1 416 ? 3.607 -42.904 -41.093 1.00 49.47 416 SER A O 1
ATOM 2999 N N . LEU A 1 417 ? 2.177 -42.134 -39.513 1.00 45.22 417 LEU A N 1
ATOM 3000 C CA . LEU A 1 417 ? 2.485 -43.120 -38.486 1.00 45.22 417 LEU A CA 1
ATOM 3001 C C . LEU A 1 417 ? 2.285 -44.521 -39.087 1.00 45.22 417 LEU A C 1
ATOM 3003 O O . LEU A 1 417 ? 1.264 -44.762 -39.742 1.00 45.22 417 LEU A O 1
ATOM 3007 N N . PRO A 1 418 ? 3.238 -45.454 -38.905 1.00 57.38 418 PRO A N 1
ATOM 3008 C CA . PRO A 1 418 ? 3.038 -46.829 -39.335 1.00 57.38 418 PRO A CA 1
ATOM 3009 C C . PRO A 1 418 ? 1.783 -47.390 -38.645 1.00 57.38 418 PRO A C 1
ATOM 3011 O O . PRO A 1 418 ? 1.558 -47.097 -37.472 1.00 57.38 418 PRO A O 1
ATOM 3014 N N . PRO A 1 419 ? 0.944 -48.174 -39.345 1.00 56.66 419 PRO A N 1
ATOM 3015 C CA . PRO A 1 419 ? -0.308 -48.667 -38.787 1.00 56.66 419 PRO A CA 1
ATOM 3016 C C . PRO A 1 419 ? -0.027 -49.548 -37.566 1.00 56.66 419 PRO A C 1
ATOM 3018 O O . PRO A 1 419 ? 0.557 -50.627 -37.689 1.00 56.66 419 PRO A O 1
ATOM 3021 N N . ASP A 1 420 ? -0.450 -49.072 -36.396 1.00 51.12 420 ASP A N 1
ATOM 3022 C CA . ASP A 1 420 ? -0.328 -49.784 -35.132 1.00 51.12 420 ASP A CA 1
ATOM 3023 C C . ASP A 1 420 ? -1.030 -51.146 -35.181 1.00 51.12 420 ASP A C 1
ATOM 3025 O O . ASP A 1 420 ? -2.190 -51.301 -35.580 1.00 51.12 420 ASP A O 1
ATOM 3029 N N . HIS A 1 421 ? -0.295 -52.148 -34.708 1.00 52.94 421 HIS A N 1
ATOM 3030 C CA . HIS A 1 421 ? -0.800 -53.461 -34.356 1.00 52.94 421 HIS A CA 1
ATOM 3031 C C . HIS A 1 421 ? -1.823 -53.343 -33.215 1.00 52.94 421 HIS A C 1
ATOM 3033 O O . HIS A 1 421 ? -1.469 -53.087 -32.067 1.00 52.94 421 HIS A O 1
ATOM 3039 N N . LEU A 1 422 ? -3.093 -53.614 -33.520 1.00 47.97 422 LEU A N 1
ATOM 3040 C CA . LEU A 1 422 ? -4.134 -53.872 -32.522 1.00 47.97 422 LEU A CA 1
ATOM 3041 C C . LEU A 1 422 ? -3.712 -55.023 -31.581 1.00 47.97 422 LEU A C 1
ATOM 3043 O O . LEU A 1 422 ? -3.405 -56.116 -32.075 1.00 47.97 422 LEU A O 1
ATOM 3047 N N . PRO A 1 423 ? -3.747 -54.847 -30.246 1.00 53.16 423 PRO A N 1
ATOM 3048 C CA . PRO A 1 423 ? -3.619 -55.964 -29.321 1.00 53.16 423 PRO A CA 1
ATOM 3049 C C . PRO A 1 423 ? -4.916 -56.798 -29.294 1.00 53.16 423 PRO A C 1
ATOM 3051 O O . PRO A 1 423 ? -6.009 -56.265 -29.510 1.00 53.16 423 PRO A O 1
ATOM 3054 N N . PRO A 1 424 ? -4.826 -58.114 -29.025 1.00 58.41 424 PRO A N 1
ATOM 3055 C CA . PRO A 1 424 ? -5.983 -58.991 -29.004 1.00 58.41 424 PRO A CA 1
ATOM 3056 C C . PRO A 1 424 ? -6.812 -58.757 -27.739 1.00 58.41 424 PRO A C 1
ATOM 3058 O O . PRO A 1 424 ? -6.302 -58.744 -26.620 1.00 58.41 424 PRO A O 1
ATOM 3061 N N . THR A 1 425 ? -8.119 -58.639 -27.923 1.00 62.34 425 THR A N 1
ATOM 3062 C CA . THR A 1 425 ? -9.112 -58.722 -26.856 1.00 62.34 425 THR A CA 1
ATOM 3063 C C . THR A 1 425 ? -9.194 -60.157 -26.317 1.00 62.34 425 THR A C 1
ATOM 3065 O O . THR A 1 425 ? -9.672 -61.065 -26.993 1.00 62.34 425 THR A O 1
ATOM 3068 N N . GLY A 1 426 ? -8.751 -60.366 -25.074 1.00 58.88 426 GLY A N 1
ATOM 3069 C CA . GLY A 1 426 ? -9.103 -61.516 -24.226 1.00 58.88 426 GLY A CA 1
ATOM 3070 C C . GLY A 1 426 ? -9.640 -60.976 -22.898 1.00 58.88 426 GLY A C 1
ATOM 3071 O O . GLY A 1 426 ? -8.972 -60.171 -22.263 1.00 58.88 426 GLY A O 1
ATOM 3072 N N . GLN A 1 427 ? -10.927 -61.147 -22.588 1.00 55.16 427 GLN A N 1
ATOM 3073 C CA . GLN A 1 427 ? -11.497 -62.272 -21.825 1.00 55.16 427 GLN A CA 1
ATOM 3074 C C . GLN A 1 427 ? -10.843 -62.501 -20.451 1.00 55.16 427 GLN A C 1
ATOM 3076 O O . GLN A 1 427 ? -9.883 -63.261 -20.350 1.00 55.16 427 GLN A O 1
ATOM 3081 N N . ALA A 1 428 ? -11.438 -61.912 -19.408 1.00 52.47 428 ALA A N 1
ATOM 3082 C CA . ALA A 1 428 ? -11.998 -62.602 -18.236 1.00 52.47 428 ALA A CA 1
ATOM 3083 C C . ALA A 1 428 ? -12.843 -61.613 -17.422 1.00 52.47 428 ALA A C 1
ATOM 3085 O O . ALA A 1 428 ? -12.309 -60.527 -17.107 1.00 52.47 428 ALA A O 1
#

Solvent-accessible surface area (backbone atoms only — not comparable to full-atom values): 23937 Å² total; per-residue (Å²): 127,80,74,89,76,76,67,75,83,85,73,55,30,56,54,44,38,57,43,35,15,54,78,32,46,77,32,80,65,24,42,54,50,26,51,65,69,32,58,65,45,62,27,43,40,56,77,38,98,63,48,51,41,86,82,44,51,45,61,35,58,37,41,13,42,45,41,52,74,77,62,79,82,44,74,42,47,58,90,55,39,65,64,47,23,25,69,70,38,35,74,76,45,45,61,66,26,50,65,67,33,54,78,52,45,37,58,38,42,84,50,72,89,54,41,37,50,82,85,37,42,42,50,28,50,46,42,21,31,42,42,59,76,30,93,80,57,82,44,79,42,50,64,76,51,43,59,71,58,19,53,93,56,39,97,76,30,65,65,29,51,57,62,41,54,70,46,49,36,30,49,38,51,65,93,40,94,72,34,38,32,74,84,26,40,55,23,42,54,58,42,39,57,64,58,64,56,56,66,52,57,71,41,67,64,26,71,78,66,60,97,56,44,60,62,40,28,28,67,73,41,35,73,72,34,67,70,35,33,51,51,27,52,62,66,34,52,70,48,54,33,46,79,34,93,75,70,44,35,32,71,54,10,51,61,30,40,31,64,47,46,45,52,69,46,48,45,71,58,6,38,92,54,67,71,56,61,94,56,44,63,60,43,41,25,70,65,40,44,72,73,38,94,64,25,56,58,54,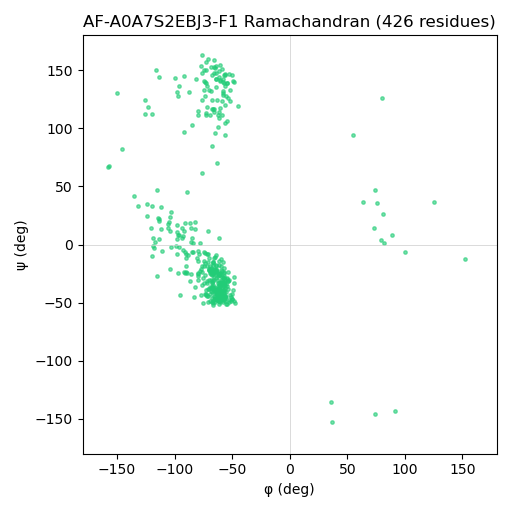30,49,64,74,30,56,91,51,48,32,53,68,38,74,72,95,58,28,39,49,81,61,26,15,50,50,24,34,61,62,44,54,51,48,51,62,67,75,36,65,65,70,81,65,72,68,72,61,91,59,46,60,65,46,30,23,77,80,33,37,73,39,74,66,32,22,52,53,28,39,60,61,40,56,77,53,43,30,47,75,45,81,66,92,69,42,36,34,89,53,32,48,71,40,33,48,53,45,67,72,37,42,52,71,54,45,77,70,42,77,75,73,87,74,80,64,78,80,72,76,85,77,82,78,79,83,93,72,94,133